Protein AF-A0A497RQL9-F1 (afdb_monomer)

Foldseek 3Di:
DAEEEQEDQQPDAAFLQSLLQLLLRQLVQVLVVHFYEYEHDDADDPVSVVSVVRNQVLCVLLVRHGPYYYYLNVCQVVLLVLVLVLCVVCVLQKFFDPDDLQLLLVCVVPNDDPVSVVVRVPDPDDDQPDWAFQFKWFAAPVRDTCDTPPHPFDKDKDKDAPDQPDADDDDPDDDGHYHDFDDDPPPDTWTWIKIKIFTPAWDKTFKMKTKTFRDDQQWWWKWFQDPNDIDTFDTDHHDCVVVVVPDVPPDGDHIDMDMDGGDIDTGRMMMIIGGDPDDDPDPDSARPCPRVPDDDDPPSVDLQTWMWGHQPCLVVVPPDDPAPPVAQPDDDRDPHTDTQDHRNGGDCLQSVLVVCQVSVHAEYEEAPVCSNSLNSNVSNNVSSPGDSHHYHHAAFEAAPVRHGDDPVPPRDHSVVLVVVPDRSQNSSVVSQVQQVQAPDPDRDRSVVCSVRGNSVSGHRHYGHDDSVD

pLDDT: mean 74.8, std 21.41, range [27.11, 98.69]

Mean predicted aligned error: 16.31 Å

Secondary structure (DSSP, 8-state):
--EEEE----SSPPBHHHHHHHHHHHHHHHHTT-EEEEEE-S---HHHHHHHHHHHHHHHHTT---SEEEEGGG-HHHHHHHHHHHHHHTGGGEEEE---HHHHHHHHHH---HHHHHHHHT-SSSSPPPPEEEEEEEE-TTS-EEESSS--S-EEEEEE---SSSPPP--SS--------EE-SSS-EE---EEEEEEEEEEEEEEEEEEEESS---EEEEEEEETTEEEEEEEEE--THHHHHS-TTS---SSEEEEEEEEEEEEEEEEEEE--------S------TTTSS-----TT-TTSEEEE--TTHHHHT-S-TT--TTS-S-----SPEEEEETTEE-HHHHHHHHHHHTT--EEEEEGGGHHHHHHHHHHHHHTT----EEEEEPPEE-TT-PBP-TTTTPPBHHHHHHTT--HHHHHHHHHHHTTS---SS---HHHHHHH--GGG--SS-EE--TT-

Structure (mmCIF, N/CA/C/O backbone):
data_AF-A0A497RQL9-F1
#
_entry.id   AF-A0A497RQL9-F1
#
loop_
_atom_site.group_PDB
_atom_site.id
_atom_site.type_symbol
_atom_site.label_atom_id
_atom_site.label_alt_id
_atom_site.label_comp_id
_atom_site.label_asym_id
_atom_site.label_entity_id
_atom_site.label_seq_id
_atom_site.pdbx_PDB_ins_code
_atom_site.Cartn_x
_atom_site.Cartn_y
_atom_site.Cartn_z
_atom_site.occupancy
_atom_site.B_iso_or_equiv
_atom_site.auth_seq_id
_atom_site.auth_comp_id
_atom_site.auth_asym_id
_atom_site.auth_atom_id
_atom_site.pdbx_PDB_model_num
ATOM 1 N N . MET A 1 1 ? -24.573 -12.389 2.979 1.00 90.88 1 MET A N 1
ATOM 2 C CA . MET A 1 1 ? -23.873 -12.028 4.230 1.00 90.88 1 MET A CA 1
ATOM 3 C C . MET A 1 1 ? -22.861 -10.936 3.916 1.00 90.88 1 MET A C 1
ATOM 5 O O . MET A 1 1 ? -22.322 -10.964 2.816 1.00 90.88 1 MET A O 1
ATOM 9 N N . ILE A 1 2 ? -22.654 -9.968 4.813 1.00 95.44 2 ILE A N 1
ATOM 10 C CA . ILE A 1 2 ? -21.628 -8.926 4.649 1.00 95.44 2 ILE A CA 1
ATOM 11 C C . ILE A 1 2 ? -20.273 -9.482 5.089 1.00 95.44 2 ILE A C 1
ATOM 13 O O . ILE A 1 2 ? -20.173 -10.110 6.138 1.00 95.44 2 ILE A O 1
ATOM 17 N N . VAL A 1 3 ? -19.249 -9.237 4.282 1.00 98.12 3 VAL A N 1
ATOM 18 C CA . VAL A 1 3 ? -17.841 -9.532 4.570 1.00 98.12 3 VAL A CA 1
ATOM 19 C C . VAL A 1 3 ? -17.023 -8.284 4.254 1.00 98.12 3 VAL A C 1
ATOM 21 O O . VAL A 1 3 ? -17.106 -7.781 3.123 1.00 98.12 3 VAL A O 1
ATOM 24 N N . THR A 1 4 ? -16.279 -7.791 5.244 1.00 98.19 4 THR A N 1
ATOM 25 C CA . THR A 1 4 ? -15.293 -6.707 5.118 1.00 98.19 4 THR A CA 1
ATOM 26 C C . THR A 1 4 ? -13.883 -7.227 5.361 1.00 98.19 4 THR A C 1
ATOM 28 O O . THR A 1 4 ? -13.698 -8.343 5.853 1.00 98.19 4 THR A O 1
ATOM 31 N N . ARG A 1 5 ? -12.874 -6.413 5.027 1.00 97.81 5 ARG A N 1
ATOM 32 C CA . ARG A 1 5 ? -11.485 -6.747 5.348 1.00 97.81 5 ARG A CA 1
ATOM 33 C C . ARG A 1 5 ? -10.593 -5.548 5.635 1.00 97.81 5 ARG A C 1
ATOM 35 O O . ARG A 1 5 ? -10.689 -4.514 4.968 1.00 97.81 5 ARG A O 1
ATOM 42 N N . PHE A 1 6 ? -9.633 -5.751 6.525 1.00 98.00 6 PHE A N 1
ATOM 43 C CA . PHE A 1 6 ? -8.449 -4.908 6.643 1.00 98.00 6 PHE A CA 1
ATOM 44 C C . PHE A 1 6 ? -7.280 -5.568 5.900 1.00 98.00 6 PHE A C 1
ATOM 46 O O . PHE A 1 6 ? -6.918 -6.697 6.215 1.00 98.00 6 PHE A O 1
ATOM 53 N N . ALA A 1 7 ? -6.717 -4.885 4.896 1.00 96.44 7 ALA A N 1
ATOM 54 C CA . ALA A 1 7 ? -5.709 -5.460 3.998 1.00 96.44 7 ALA A CA 1
ATOM 55 C C . ALA A 1 7 ? -4.357 -4.710 4.036 1.00 96.44 7 ALA A C 1
ATOM 57 O O . ALA A 1 7 ? -4.071 -3.925 3.127 1.00 96.44 7 ALA A O 1
ATOM 58 N N . PRO A 1 8 ? -3.546 -4.830 5.105 1.00 94.25 8 PRO A N 1
ATOM 59 C CA . PRO A 1 8 ? -2.254 -4.154 5.184 1.00 94.25 8 PRO A CA 1
ATOM 60 C C . PRO A 1 8 ? -1.131 -4.925 4.470 1.00 94.25 8 PRO A C 1
ATOM 62 O O . PRO A 1 8 ? -0.936 -6.120 4.670 1.00 94.25 8 PRO A O 1
ATOM 65 N N . THR A 1 9 ? -0.261 -4.206 3.757 1.00 89.50 9 THR A N 1
ATOM 66 C CA . THR A 1 9 ? 1.101 -4.690 3.468 1.00 89.50 9 THR A CA 1
ATOM 67 C C . THR A 1 9 ? 1.949 -4.565 4.735 1.00 89.50 9 THR A C 1
ATOM 69 O O . THR A 1 9 ? 2.275 -3.447 5.140 1.00 89.50 9 THR A O 1
ATOM 72 N N . ALA A 1 10 ? 2.281 -5.673 5.394 1.00 86.75 10 ALA A N 1
ATOM 73 C CA . ALA A 1 10 ? 3.078 -5.651 6.621 1.00 86.75 10 ALA A CA 1
ATOM 74 C C . ALA A 1 10 ? 4.530 -5.228 6.314 1.00 86.75 10 ALA A C 1
ATOM 76 O O . ALA A 1 10 ? 5.339 -5.996 5.790 1.00 86.75 10 ALA A O 1
ATOM 77 N N . SER A 1 11 ? 4.845 -3.964 6.584 1.00 80.44 11 SER A N 1
ATOM 78 C CA . SER A 1 11 ? 6.166 -3.352 6.364 1.00 80.44 11 SER A CA 1
ATOM 79 C C . SER A 1 11 ? 6.637 -2.535 7.571 1.00 80.44 11 SER A C 1
ATOM 81 O O . SER A 1 11 ? 7.528 -1.707 7.443 1.00 80.44 11 SER A O 1
ATOM 83 N N . GLY A 1 12 ? 5.974 -2.716 8.709 1.00 87.81 12 GLY A N 1
ATOM 84 C CA . GLY A 1 12 ? 6.121 -1.946 9.935 1.00 87.81 12 GLY A CA 1
ATOM 85 C C . GLY A 1 12 ? 4.991 -2.304 10.898 1.00 87.81 12 GLY A C 1
ATOM 86 O O . GLY A 1 12 ? 4.100 -3.085 10.549 1.00 87.81 12 GLY A O 1
ATOM 87 N N . GLU A 1 13 ? 5.044 -1.741 12.098 1.00 88.81 13 GLU A N 1
ATOM 88 C CA . GLU A 1 13 ? 4.036 -1.942 13.140 1.00 88.81 13 GLU A CA 1
ATOM 89 C C . GLU A 1 13 ? 2.702 -1.250 12.798 1.00 88.81 13 GLU A C 1
ATOM 91 O O . GLU A 1 13 ? 2.602 -0.439 11.867 1.00 88.81 13 GLU A O 1
ATOM 96 N N . LEU A 1 14 ? 1.644 -1.586 13.540 1.00 93.56 14 LEU A N 1
ATOM 97 C CA . LEU A 1 14 ? 0.335 -0.963 13.369 1.00 93.56 14 LEU A CA 1
ATOM 98 C C . LEU A 1 14 ? 0.390 0.498 13.834 1.00 93.56 14 LEU A C 1
ATOM 100 O O . LEU A 1 14 ? 0.625 0.756 15.007 1.00 93.56 14 LEU A O 1
ATOM 104 N N . HIS A 1 15 ? 0.126 1.444 12.934 1.00 91.31 15 HIS A N 1
ATOM 105 C CA . HIS A 1 15 ? 0.014 2.873 13.254 1.00 91.31 15 HIS A CA 1
ATOM 106 C C . HIS A 1 15 ? -1.454 3.332 13.292 1.00 91.31 15 HIS A C 1
ATOM 108 O O . HIS A 1 15 ? -2.338 2.660 12.748 1.00 91.31 15 HIS A O 1
ATOM 114 N N . ILE A 1 16 ? -1.711 4.521 13.849 1.00 92.56 16 ILE A N 1
ATOM 115 C CA . ILE A 1 16 ? -3.067 5.054 14.092 1.00 92.56 16 ILE A CA 1
ATOM 116 C C . ILE A 1 16 ? -3.971 5.081 12.845 1.00 92.56 16 ILE A C 1
ATOM 118 O O . ILE A 1 16 ? -5.119 4.647 12.887 1.00 92.56 16 ILE A O 1
ATOM 122 N N . GLY A 1 17 ? -3.440 5.489 11.688 1.00 92.00 17 GLY A N 1
ATOM 123 C CA . GLY A 1 17 ? -4.191 5.482 10.426 1.00 92.00 17 GLY A CA 1
ATOM 124 C C . GLY A 1 17 ? -4.587 4.080 9.941 1.00 92.00 17 GLY A C 1
ATOM 125 O O . GLY A 1 17 ? -5.660 3.902 9.365 1.00 92.00 17 GLY A O 1
ATOM 126 N N . SER A 1 18 ? -3.750 3.072 10.197 1.00 94.31 18 SER A N 1
ATOM 127 C CA . SER A 1 18 ? -4.071 1.674 9.889 1.00 94.31 18 SER A CA 1
ATOM 128 C C . SER A 1 18 ? -5.080 1.095 10.886 1.00 94.31 18 SER A C 1
ATOM 130 O O . SER A 1 18 ? -5.990 0.380 10.464 1.00 94.31 18 SER A O 1
ATOM 132 N N . LEU A 1 19 ? -4.974 1.454 12.174 1.00 96.88 19 LEU A N 1
ATOM 133 C CA . LEU A 1 19 ? -5.970 1.109 13.193 1.00 96.88 19 LEU A CA 1
ATOM 134 C C . LEU A 1 19 ? -7.347 1.677 12.832 1.00 96.88 19 LEU A C 1
ATOM 136 O O . LEU A 1 19 ? -8.326 0.940 12.860 1.00 96.88 19 LEU A O 1
ATOM 140 N N . TYR A 1 20 ? -7.422 2.945 12.417 1.00 97.25 20 TYR A N 1
ATOM 141 C CA . TYR A 1 20 ? -8.672 3.575 11.986 1.00 97.25 20 TYR A CA 1
ATOM 142 C C . TYR A 1 20 ? -9.344 2.805 10.840 1.00 97.25 20 TYR A C 1
ATOM 144 O O . TYR A 1 20 ? -10.534 2.494 10.901 1.00 97.25 20 TYR A O 1
ATOM 152 N N . ASN A 1 21 ? -8.572 2.410 9.825 1.00 96.94 21 ASN A N 1
ATOM 153 C CA . ASN A 1 21 ? -9.089 1.609 8.717 1.00 96.94 21 ASN A CA 1
ATOM 154 C C . ASN A 1 21 ? -9.603 0.228 9.182 1.00 96.94 21 ASN A C 1
ATOM 156 O O . ASN A 1 21 ? -10.674 -0.218 8.759 1.00 96.94 21 ASN A O 1
ATOM 160 N N . ALA A 1 22 ? -8.869 -0.451 10.070 1.00 98.31 22 ALA A N 1
ATOM 161 C CA . ALA A 1 22 ? -9.301 -1.726 10.645 1.00 98.31 22 ALA A CA 1
ATOM 162 C C . ALA A 1 22 ? -10.593 -1.576 11.468 1.00 98.31 22 ALA A C 1
ATOM 164 O O . ALA A 1 22 ? -11.540 -2.339 11.266 1.00 98.31 22 ALA A O 1
ATOM 165 N N . LEU A 1 23 ? -10.661 -0.545 12.315 1.00 98.56 23 LEU A N 1
ATOM 166 C CA . LEU A 1 23 ? -11.799 -0.218 13.172 1.00 98.56 23 LEU A CA 1
ATOM 167 C C . LEU A 1 23 ? -13.079 0.005 12.361 1.00 98.56 23 LEU A C 1
ATOM 169 O O . LEU A 1 23 ? -14.108 -0.597 12.663 1.00 98.56 23 LEU A O 1
ATOM 173 N N . LEU A 1 24 ? -13.021 0.805 11.291 1.00 98.19 24 LEU A N 1
ATOM 174 C CA . LEU A 1 24 ? -14.186 1.063 10.439 1.00 98.19 24 LEU A CA 1
ATOM 175 C C . LEU A 1 24 ? -14.712 -0.211 9.764 1.00 98.19 24 LEU A C 1
ATOM 177 O O . LEU A 1 24 ? -15.923 -0.442 9.733 1.00 98.19 24 LEU A O 1
ATOM 181 N N . ASN A 1 25 ? -13.816 -1.055 9.237 1.00 98.38 25 ASN A N 1
ATOM 182 C CA . ASN A 1 25 ? -14.209 -2.324 8.617 1.00 98.38 25 ASN A CA 1
ATOM 183 C C . ASN A 1 25 ? -14.818 -3.289 9.643 1.00 98.38 25 ASN A C 1
ATOM 185 O O . ASN A 1 25 ? -15.799 -3.968 9.319 1.00 98.38 25 ASN A O 1
ATOM 189 N N . TYR A 1 26 ? -14.267 -3.333 10.859 1.00 98.62 26 TYR A N 1
ATOM 190 C CA . TYR A 1 26 ? -14.789 -4.141 11.957 1.00 98.62 26 TYR A CA 1
ATOM 191 C C . TYR A 1 26 ? -16.189 -3.675 12.373 1.00 98.62 26 TYR A C 1
ATOM 193 O O . TYR A 1 26 ? -17.128 -4.472 12.351 1.00 98.62 26 TYR A O 1
ATOM 201 N N . ILE A 1 27 ? -16.358 -2.382 12.676 1.00 98.25 27 ILE A N 1
ATOM 202 C CA . ILE A 1 27 ? -17.645 -1.803 13.086 1.00 98.25 27 ILE A CA 1
ATOM 203 C C . ILE A 1 27 ? -18.710 -2.067 12.023 1.00 98.25 27 ILE A C 1
ATOM 205 O O . ILE A 1 27 ? -19.773 -2.597 12.348 1.00 98.25 27 ILE A O 1
ATOM 209 N N . PHE A 1 28 ? -18.412 -1.791 10.748 1.00 97.69 28 PHE A N 1
ATOM 210 C CA . PHE A 1 28 ? -19.361 -2.032 9.661 1.00 97.69 28 PHE A CA 1
ATOM 211 C C . PHE A 1 28 ? -19.784 -3.500 9.577 1.00 97.69 28 PHE A C 1
ATOM 213 O O . PHE A 1 28 ? -20.975 -3.796 9.482 1.00 97.69 28 PHE A O 1
ATOM 220 N N . ALA A 1 29 ? -18.829 -4.435 9.637 1.00 97.94 29 ALA A N 1
ATOM 221 C CA . ALA A 1 29 ? -19.150 -5.856 9.609 1.00 97.94 29 ALA A CA 1
ATOM 222 C C . ALA A 1 29 ? -20.059 -6.247 10.776 1.00 97.94 29 ALA A C 1
ATOM 224 O O . ALA A 1 29 ? -21.096 -6.870 10.550 1.00 97.94 29 ALA A O 1
ATOM 225 N N . LYS A 1 30 ? -19.721 -5.856 12.010 1.00 97.94 30 LYS A N 1
ATOM 226 C CA . LYS A 1 30 ? -20.486 -6.265 13.196 1.00 97.94 30 LYS A CA 1
ATOM 227 C C . LYS A 1 30 ? -21.874 -5.618 13.248 1.00 97.94 30 LYS A C 1
ATOM 229 O O . LYS A 1 30 ? -22.840 -6.323 13.538 1.00 97.94 30 LYS A O 1
ATOM 234 N N . GLN A 1 31 ? -22.019 -4.354 12.844 1.00 97.06 31 GLN A N 1
ATOM 235 C CA . GLN A 1 31 ? -23.328 -3.696 12.692 1.00 97.06 31 GLN A CA 1
ATOM 236 C C . GLN A 1 31 ? -24.241 -4.425 11.699 1.00 97.06 31 GLN A C 1
ATOM 238 O O . GLN A 1 31 ? -25.448 -4.525 11.911 1.00 97.06 31 GLN A O 1
ATOM 243 N N . GLN A 1 32 ? -23.662 -4.985 10.635 1.00 96.44 32 GLN A N 1
ATOM 244 C CA . GLN A 1 32 ? -24.392 -5.743 9.619 1.00 96.44 32 GLN A CA 1
ATOM 245 C C . GLN A 1 32 ? -24.480 -7.250 9.909 1.00 96.44 32 GLN A C 1
ATOM 247 O O . GLN A 1 32 ? -24.892 -8.017 9.035 1.00 96.44 32 GLN A O 1
ATOM 252 N N . LYS A 1 33 ? -24.090 -7.695 11.114 1.00 97.38 33 LYS A N 1
ATOM 253 C CA . LYS A 1 33 ? -24.028 -9.121 11.497 1.00 97.38 33 LYS A CA 1
ATOM 254 C C . LYS A 1 33 ? -23.222 -9.962 10.491 1.00 97.38 33 LYS A C 1
ATOM 256 O O . LYS A 1 33 ? -23.598 -11.080 10.143 1.00 97.38 33 LYS A O 1
ATOM 261 N N . GLY A 1 34 ? -22.155 -9.368 9.969 1.00 97.88 34 GLY A N 1
ATOM 262 C CA . GLY A 1 34 ? -21.239 -9.932 8.989 1.00 97.88 34 GLY A CA 1
ATOM 263 C C . GLY A 1 34 ? -19.894 -10.343 9.584 1.00 97.88 34 GLY A C 1
ATOM 264 O O . GLY A 1 34 ? -19.700 -10.353 10.801 1.00 97.88 34 GLY A O 1
ATOM 265 N N . GLN A 1 35 ? -18.959 -10.661 8.692 1.00 98.62 35 GLN A N 1
ATOM 266 C CA . GLN A 1 35 ? -17.598 -11.077 9.026 1.00 98.62 35 GLN A CA 1
ATOM 267 C C . GLN A 1 35 ? -16.584 -9.970 8.730 1.00 98.62 35 GLN A C 1
ATOM 269 O O . GLN A 1 35 ? -16.693 -9.266 7.724 1.00 98.62 35 GLN A O 1
ATOM 274 N N . PHE A 1 36 ? -15.587 -9.856 9.597 1.00 98.62 36 PHE A N 1
ATOM 275 C CA . PHE A 1 36 ? -14.414 -9.012 9.441 1.00 98.62 36 PHE A CA 1
ATOM 276 C C . PHE A 1 36 ? -13.182 -9.902 9.275 1.00 98.62 36 PHE A C 1
ATOM 278 O O . PHE A 1 36 ? -12.856 -10.686 10.162 1.00 98.62 36 PHE A O 1
ATOM 285 N N . LYS A 1 37 ? -12.491 -9.776 8.144 1.00 98.62 37 LYS A N 1
ATOM 286 C CA . LYS A 1 37 ? -11.281 -10.550 7.838 1.00 98.62 37 LYS A CA 1
ATOM 287 C C . LYS A 1 37 ? -10.038 -9.660 7.825 1.00 98.62 37 LYS A C 1
ATOM 289 O O . LYS A 1 37 ? -10.128 -8.453 7.590 1.00 98.62 37 LYS A O 1
ATOM 294 N N . ILE A 1 38 ? -8.863 -10.246 8.025 1.00 98.69 38 ILE A N 1
ATOM 295 C CA . ILE A 1 38 ? -7.578 -9.566 7.820 1.00 98.69 38 ILE A CA 1
ATOM 296 C C . ILE A 1 38 ? -6.830 -10.256 6.686 1.00 98.69 38 ILE A C 1
ATOM 298 O O . ILE A 1 38 ? -6.715 -11.476 6.669 1.00 98.69 38 ILE A O 1
ATOM 302 N N . ARG A 1 39 ? -6.306 -9.467 5.745 1.00 98.06 39 ARG A N 1
ATOM 303 C CA . ARG A 1 39 ? -5.511 -9.958 4.618 1.00 98.06 39 ARG A CA 1
ATOM 304 C C . ARG A 1 39 ? -4.135 -9.303 4.606 1.00 98.06 39 ARG A C 1
ATOM 306 O O . ARG A 1 39 ? -4.028 -8.106 4.365 1.00 98.06 39 ARG A O 1
ATOM 313 N N . PHE A 1 40 ? -3.073 -10.059 4.835 1.00 97.38 40 PHE A N 1
ATOM 314 C CA . PHE A 1 40 ? -1.720 -9.531 4.696 1.00 97.38 40 PHE A CA 1
ATOM 315 C C . PHE A 1 40 ? -1.263 -9.602 3.241 1.00 97.38 40 PHE A C 1
ATOM 317 O O . PHE A 1 40 ? -1.112 -10.684 2.671 1.00 97.38 40 PHE A O 1
ATOM 324 N N . ASP A 1 41 ? -1.036 -8.427 2.658 1.00 91.12 41 ASP A N 1
ATOM 325 C CA . ASP A 1 41 ? -0.659 -8.266 1.257 1.00 91.12 41 ASP A CA 1
ATOM 326 C C . ASP A 1 41 ? 0.866 -8.385 1.066 1.00 91.12 41 ASP A C 1
ATOM 328 O O . ASP A 1 41 ? 1.659 -7.836 1.841 1.00 91.12 41 ASP A O 1
ATOM 332 N N . GLY A 1 42 ? 1.275 -9.052 -0.018 1.00 85.06 42 GLY A N 1
ATOM 333 C CA . GLY A 1 42 ? 2.670 -9.191 -0.446 1.00 85.06 42 GLY A CA 1
ATOM 334 C C . GLY A 1 42 ? 3.395 -10.450 0.053 1.00 85.06 42 GLY A C 1
ATOM 335 O O . GLY A 1 42 ? 2.931 -11.177 0.924 1.00 85.06 42 GLY A O 1
ATOM 336 N N . GLN A 1 43 ? 4.584 -10.688 -0.509 1.00 81.12 43 GLN A N 1
ATOM 337 C CA . GLN A 1 43 ? 5.435 -11.857 -0.232 1.00 81.12 43 GLN A CA 1
ATOM 338 C C . GLN A 1 43 ? 5.823 -12.001 1.242 1.00 81.12 43 GLN A C 1
ATOM 340 O O . GLN A 1 43 ? 6.315 -11.044 1.838 1.00 81.12 43 GLN A O 1
ATOM 345 N N . LEU A 1 44 ? 5.680 -13.189 1.825 1.00 83.69 44 LEU A N 1
ATOM 346 C CA . LEU A 1 44 ? 6.124 -13.426 3.196 1.00 83.69 44 LEU A CA 1
ATOM 347 C C . LEU A 1 44 ? 7.639 -13.640 3.258 1.00 83.69 44 LEU A C 1
ATOM 349 O O . LEU A 1 44 ? 8.222 -14.404 2.497 1.00 83.69 44 LEU A O 1
ATOM 353 N N . ASN A 1 45 ? 8.275 -12.969 4.211 1.00 87.06 45 ASN A N 1
ATOM 354 C CA . ASN A 1 45 ? 9.638 -13.246 4.650 1.00 87.06 45 ASN A CA 1
ATOM 355 C C . ASN A 1 45 ? 9.663 -13.209 6.191 1.00 87.06 45 ASN A C 1
ATOM 357 O O . ASN A 1 45 ? 8.696 -12.723 6.790 1.00 87.06 45 ASN A O 1
ATOM 361 N N . PRO A 1 46 ? 10.733 -13.683 6.855 1.00 85.94 46 PRO A N 1
ATOM 362 C CA . PRO A 1 46 ? 10.764 -13.757 8.317 1.00 85.94 46 PRO A CA 1
ATOM 363 C C . PRO A 1 46 ? 10.511 -12.413 9.015 1.00 85.94 46 PRO A C 1
ATOM 365 O O . PRO A 1 46 ? 9.878 -12.368 10.066 1.00 85.94 46 PRO A O 1
ATOM 368 N N . GLN A 1 47 ? 10.964 -11.303 8.426 1.00 82.88 47 GLN A N 1
ATOM 369 C CA . GLN A 1 47 ? 10.726 -9.970 8.976 1.00 82.88 47 GLN A CA 1
ATOM 370 C C . GLN A 1 47 ? 9.260 -9.547 8.814 1.00 82.88 47 GLN A C 1
ATOM 372 O O . GLN A 1 47 ? 8.644 -9.060 9.761 1.00 82.88 47 GLN A O 1
ATOM 377 N N . ARG A 1 48 ? 8.668 -9.792 7.641 1.00 85.69 48 ARG A N 1
ATOM 378 C CA . ARG A 1 48 ? 7.255 -9.514 7.378 1.00 85.69 48 ARG A CA 1
ATOM 379 C C . ARG A 1 48 ? 6.333 -10.333 8.267 1.00 85.69 48 ARG A C 1
ATOM 381 O O . ARG A 1 48 ? 5.369 -9.780 8.776 1.00 85.69 48 ARG A O 1
ATOM 388 N N . GLN A 1 49 ? 6.660 -11.597 8.519 1.00 91.31 49 GLN A N 1
ATOM 389 C CA . GLN A 1 49 ? 5.911 -12.440 9.453 1.00 91.31 49 GLN A CA 1
ATOM 390 C C . GLN A 1 49 ? 5.885 -11.841 10.865 1.00 91.31 49 GLN A C 1
ATOM 392 O O . GLN A 1 49 ? 4.819 -11.784 11.470 1.00 91.31 49 GLN A O 1
ATOM 397 N N . LYS A 1 50 ? 7.015 -11.308 11.359 1.00 92.69 50 LYS A N 1
ATOM 398 C CA . LYS A 1 50 ? 7.053 -10.603 12.654 1.00 92.69 50 LYS A CA 1
ATOM 399 C C . LYS A 1 50 ? 6.122 -9.392 12.677 1.00 92.69 50 LYS A C 1
ATOM 401 O O . LYS A 1 50 ? 5.391 -9.218 13.647 1.00 92.69 50 LYS A O 1
ATOM 406 N N . TRP A 1 51 ? 6.113 -8.586 11.614 1.00 91.31 51 TRP A N 1
ATOM 407 C CA . TRP A 1 51 ? 5.190 -7.452 11.509 1.00 91.31 51 TRP A CA 1
ATOM 408 C C . TRP A 1 51 ? 3.728 -7.894 11.431 1.00 91.31 51 TRP A C 1
ATOM 410 O O . TRP A 1 51 ? 2.891 -7.274 12.075 1.00 91.31 51 TRP A O 1
ATOM 420 N N . CYS A 1 52 ? 3.408 -8.976 10.713 1.00 95.31 52 CYS A N 1
ATOM 421 C CA . CYS A 1 52 ? 2.055 -9.534 10.708 1.00 95.31 52 CYS A CA 1
ATOM 422 C C . CYS A 1 52 ? 1.606 -9.909 12.128 1.00 95.31 52 CYS A C 1
ATOM 424 O O . CYS A 1 52 ? 0.529 -9.498 12.552 1.00 95.31 52 CYS A O 1
ATOM 426 N N . SER A 1 53 ? 2.445 -10.635 12.876 1.00 96.75 53 SER A N 1
ATOM 427 C CA . SER A 1 53 ? 2.145 -11.025 14.259 1.00 96.75 53 SER A CA 1
ATOM 428 C C . SER A 1 53 ? 2.001 -9.819 15.189 1.00 96.75 53 SER A C 1
ATOM 430 O O . SER A 1 53 ? 1.069 -9.778 15.986 1.00 96.75 53 SER A O 1
ATOM 432 N N . SER A 1 54 ? 2.883 -8.821 15.065 1.00 96.12 54 SER A N 1
ATOM 433 C CA . SER A 1 54 ? 2.793 -7.564 15.820 1.00 96.12 54 SER A CA 1
ATOM 434 C C . SER A 1 54 ? 1.479 -6.834 15.527 1.00 96.12 54 SER A C 1
ATOM 436 O O . SER A 1 54 ? 0.755 -6.513 16.460 1.00 96.12 54 SER A O 1
ATOM 438 N N . ILE A 1 55 ? 1.107 -6.671 14.251 1.00 97.50 55 ILE A N 1
ATOM 439 C CA . ILE A 1 55 ? -0.149 -6.021 13.850 1.00 97.50 55 ILE A CA 1
ATOM 440 C C . ILE A 1 55 ? -1.367 -6.732 14.450 1.00 97.50 55 ILE A C 1
ATOM 442 O O . ILE A 1 55 ? -2.263 -6.060 14.958 1.00 97.50 55 ILE A O 1
ATOM 446 N N . LEU A 1 56 ? -1.413 -8.068 14.393 1.00 98.44 56 LEU A N 1
ATOM 447 C CA . LEU A 1 56 ? -2.510 -8.839 14.986 1.00 98.44 56 LEU A CA 1
ATOM 448 C C . LEU A 1 56 ? -2.585 -8.619 16.500 1.00 98.44 56 LEU A C 1
ATOM 450 O O . LEU A 1 56 ? -3.657 -8.321 17.013 1.00 98.44 56 LEU A O 1
ATOM 454 N N . MET A 1 57 ? -1.446 -8.672 17.193 1.00 97.81 57 MET A N 1
ATOM 455 C CA . MET A 1 57 ? -1.387 -8.455 18.638 1.00 97.81 57 MET A CA 1
ATOM 456 C C . MET A 1 57 ? -1.828 -7.036 19.032 1.00 97.81 57 MET A C 1
ATOM 458 O O . MET A 1 57 ? -2.584 -6.877 19.989 1.00 97.81 57 MET A O 1
ATOM 462 N N . SER A 1 58 ? -1.415 -5.997 18.298 1.00 97.44 58 SER A N 1
ATOM 463 C CA . SER A 1 58 ? -1.856 -4.622 18.569 1.00 97.44 58 SER A CA 1
ATOM 464 C C . SER A 1 58 ? -3.358 -4.438 18.294 1.00 97.44 58 SER A C 1
ATOM 466 O O . SER A 1 58 ? -4.030 -3.731 19.041 1.00 97.44 58 SER A O 1
ATOM 468 N N . LEU A 1 59 ? -3.917 -5.091 17.264 1.00 98.38 59 LEU A N 1
ATOM 469 C CA . LEU A 1 59 ? -5.367 -5.084 17.009 1.00 98.38 59 LEU A CA 1
ATOM 470 C C . LEU A 1 59 ? -6.148 -5.795 18.122 1.00 98.38 59 LEU A C 1
ATOM 472 O O . LEU A 1 59 ? -7.174 -5.278 18.566 1.00 98.38 59 LEU A O 1
ATOM 476 N N . GLU A 1 60 ? -5.645 -6.930 18.613 1.00 97.94 60 GLU A N 1
ATOM 477 C CA . GLU A 1 60 ? -6.236 -7.661 19.739 1.00 97.94 60 GLU A CA 1
ATOM 478 C C . GLU A 1 60 ? -6.245 -6.825 21.024 1.00 97.94 60 GLU A C 1
ATOM 480 O O . GLU A 1 60 ? -7.253 -6.822 21.732 1.00 97.94 60 GLU A O 1
ATOM 485 N N . LYS A 1 61 ? -5.187 -6.045 21.295 1.00 97.25 61 LYS A N 1
ATOM 486 C CA . LYS A 1 61 ? -5.172 -5.067 22.402 1.00 97.25 61 LYS A CA 1
ATOM 487 C C . LYS A 1 61 ? -6.278 -4.015 22.267 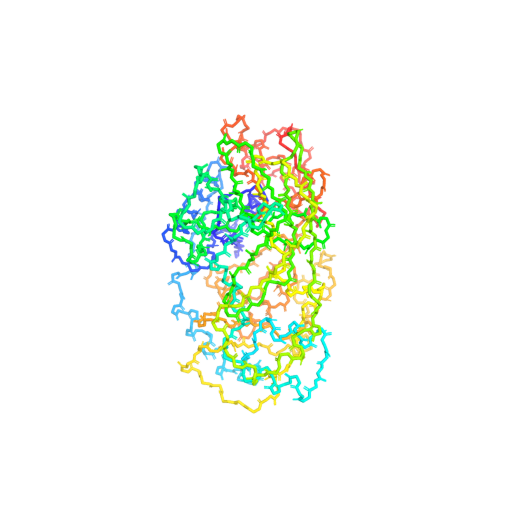1.00 97.25 61 LYS A C 1
ATOM 489 O O . LYS A 1 61 ? -6.789 -3.548 23.278 1.00 97.25 61 LYS A O 1
ATOM 494 N N . CYS A 1 62 ? -6.688 -3.682 21.041 1.00 97.25 62 CYS A N 1
ATOM 495 C CA . CYS A 1 62 ? -7.838 -2.819 20.757 1.00 97.25 62 CYS A CA 1
ATOM 496 C C . CYS A 1 62 ? -9.194 -3.551 20.738 1.00 97.25 62 CYS A C 1
ATOM 498 O O . CYS A 1 62 ? -10.210 -2.957 20.376 1.00 97.25 62 CYS A O 1
ATOM 500 N N . GLY A 1 63 ? -9.225 -4.842 21.081 1.00 97.06 63 GLY A N 1
ATOM 501 C CA . GLY A 1 63 ? -10.413 -5.695 21.023 1.00 97.06 63 GLY A CA 1
ATOM 502 C C . GLY A 1 63 ? -10.821 -6.123 19.608 1.00 97.06 63 GLY A C 1
ATOM 503 O O . GLY A 1 63 ? -11.845 -6.788 19.444 1.00 97.06 63 GLY A O 1
ATOM 504 N N . ILE A 1 64 ? -10.053 -5.756 18.576 1.00 98.38 64 ILE A N 1
ATOM 505 C CA . ILE A 1 64 ? -10.363 -6.041 17.173 1.00 98.38 64 ILE A CA 1
ATOM 506 C C . ILE A 1 64 ? -9.792 -7.413 16.812 1.00 98.38 64 ILE A C 1
ATOM 508 O O . ILE A 1 64 ? -8.603 -7.556 16.541 1.00 98.38 64 ILE A O 1
ATOM 512 N N . VAL A 1 65 ? -10.665 -8.418 16.754 1.00 98.06 65 VAL A N 1
ATOM 513 C CA . VAL A 1 65 ? -10.308 -9.791 16.366 1.00 98.06 65 VAL A CA 1
ATOM 514 C C . VAL A 1 65 ? -10.946 -10.130 15.022 1.00 98.06 65 VAL A C 1
ATOM 516 O O . VAL A 1 65 ? -12.136 -9.883 14.805 1.00 98.06 65 VAL A O 1
ATOM 519 N N . ALA A 1 66 ? -10.152 -10.680 14.104 1.00 98.00 66 ALA A N 1
ATOM 520 C CA . ALA A 1 66 ? -10.634 -11.120 12.800 1.00 98.00 66 ALA A CA 1
ATOM 521 C C . ALA A 1 66 ? -11.318 -12.486 12.877 1.00 98.00 66 ALA A C 1
ATOM 523 O O . ALA A 1 66 ? -10.874 -13.376 13.595 1.00 98.00 66 ALA A O 1
ATOM 524 N N . ASP A 1 67 ? -12.368 -12.661 12.078 1.00 98.38 67 ASP A N 1
ATOM 525 C CA . ASP A 1 67 ? -13.021 -13.954 11.873 1.00 98.38 67 ASP A CA 1
ATOM 526 C C . ASP A 1 67 ? -12.135 -14.901 11.031 1.00 98.38 67 ASP A C 1
ATOM 528 O O . ASP A 1 67 ? -12.251 -16.118 11.136 1.00 98.38 67 ASP A O 1
ATOM 532 N N . GLU A 1 68 ? -11.240 -14.348 10.204 1.00 98.19 68 GLU A N 1
ATOM 533 C CA . GLU A 1 68 ? -10.274 -15.088 9.384 1.00 98.19 68 GLU A CA 1
ATOM 534 C C . GLU A 1 68 ? -9.048 -14.211 9.077 1.00 98.19 68 GLU A C 1
ATOM 536 O O . GLU A 1 68 ? -9.188 -13.007 8.828 1.00 98.19 68 GLU A O 1
ATOM 541 N N . VAL A 1 69 ? -7.855 -14.815 9.071 1.00 98.12 69 VAL A N 1
ATOM 542 C CA . VAL A 1 69 ? -6.596 -14.181 8.652 1.00 98.12 69 VAL A CA 1
ATOM 543 C C . VAL A 1 69 ? -6.069 -14.903 7.418 1.00 98.12 69 VAL A C 1
ATOM 545 O O . VAL A 1 69 ? -5.944 -16.123 7.424 1.00 98.12 69 VAL A O 1
ATOM 548 N N . TYR A 1 70 ? -5.738 -14.142 6.380 1.00 97.44 70 TYR A N 1
ATOM 549 C CA . TYR A 1 70 ? -5.257 -14.648 5.098 1.00 97.44 70 TYR A CA 1
ATOM 550 C C . TYR A 1 70 ? -3.923 -14.011 4.729 1.00 97.44 70 TYR A C 1
ATOM 552 O O . TYR A 1 70 ? -3.746 -12.796 4.867 1.00 97.44 70 TYR A O 1
ATOM 560 N N . TYR A 1 71 ? -2.998 -14.808 4.206 1.00 97.06 71 TYR A N 1
ATOM 561 C CA . TYR A 1 71 ? -1.681 -14.349 3.783 1.00 97.06 71 TYR A CA 1
ATOM 562 C C . TYR A 1 71 ? -1.539 -14.478 2.271 1.00 97.06 71 TYR A C 1
ATOM 564 O O . TYR A 1 71 ? -1.247 -15.549 1.756 1.00 97.06 71 TYR A O 1
ATOM 572 N N . SER A 1 72 ? -1.666 -13.362 1.550 1.00 94.00 72 SER A N 1
ATOM 573 C CA . SER A 1 72 ? -1.608 -13.348 0.079 1.00 94.00 72 SER A CA 1
ATOM 574 C C . SER A 1 72 ? -0.321 -13.994 -0.463 1.00 94.00 72 SER A C 1
ATOM 576 O O . SER A 1 72 ? -0.351 -14.745 -1.433 1.00 94.00 72 SER A O 1
ATOM 578 N N . GLY A 1 73 ? 0.812 -13.807 0.225 1.00 91.94 73 GLY A N 1
ATOM 579 C CA . GLY A 1 73 ? 2.090 -14.430 -0.136 1.00 91.94 73 GLY A CA 1
ATOM 580 C C . GLY A 1 73 ? 2.129 -15.968 -0.089 1.00 91.94 73 GLY A C 1
ATOM 581 O O . GLY A 1 73 ? 3.039 -16.549 -0.675 1.00 91.94 73 GLY A O 1
ATOM 582 N N . GLU A 1 74 ? 1.175 -16.640 0.560 1.00 94.50 74 GLU A N 1
ATOM 583 C CA . GLU A 1 74 ? 1.079 -18.112 0.570 1.00 94.50 74 GLU A CA 1
ATOM 584 C C . GLU A 1 74 ? 0.380 -18.660 -0.688 1.00 94.50 74 GLU A C 1
ATOM 586 O O . GLU A 1 74 ? 0.592 -19.811 -1.061 1.00 94.50 74 GLU A O 1
ATOM 591 N N . HIS A 1 75 ? -0.356 -17.809 -1.411 1.00 94.56 75 HIS A N 1
ATOM 592 C CA . HIS A 1 75 ? -1.168 -18.168 -2.582 1.00 94.56 75 HIS A CA 1
ATOM 593 C C . HIS A 1 75 ? -0.505 -17.804 -3.918 1.00 94.56 75 HIS A C 1
ATOM 595 O O . HIS A 1 75 ? -1.147 -17.746 -4.966 1.00 94.56 75 HIS A O 1
ATOM 601 N N . THR A 1 76 ? 0.813 -17.594 -3.917 1.00 91.00 76 THR A N 1
ATOM 602 C CA . THR A 1 76 ? 1.556 -17.159 -5.112 1.00 91.00 76 THR A CA 1
ATOM 603 C C . THR A 1 76 ? 1.341 -18.083 -6.308 1.00 91.00 76 THR A C 1
ATOM 605 O O . THR A 1 76 ? 1.113 -17.596 -7.413 1.00 91.00 76 THR A O 1
ATOM 608 N N . GLY A 1 77 ? 1.346 -19.405 -6.110 1.00 92.56 77 GLY A N 1
ATOM 609 C CA . GLY A 1 77 ? 1.088 -20.372 -7.182 1.00 92.56 77 GLY A CA 1
ATOM 610 C C . GLY A 1 77 ? -0.290 -20.204 -7.832 1.00 92.56 77 GLY A C 1
ATOM 611 O O . GLY A 1 77 ? -0.400 -20.235 -9.059 1.00 92.56 77 GLY A O 1
ATOM 612 N N . GLU A 1 78 ? -1.321 -19.956 -7.023 1.00 95.44 78 GLU A N 1
ATOM 613 C CA . GLU A 1 78 ? -2.693 -19.709 -7.480 1.00 95.44 78 GLU A CA 1
ATOM 614 C C . GLU A 1 78 ? -2.779 -18.388 -8.244 1.00 95.44 78 GLU A C 1
ATOM 616 O O . GLU A 1 78 ? -3.317 -18.354 -9.351 1.00 95.44 78 GLU A O 1
ATOM 621 N N . HIS A 1 79 ? -2.140 -17.327 -7.736 1.00 94.25 79 HIS A N 1
ATOM 622 C CA . HIS A 1 79 ? -2.064 -16.044 -8.440 1.00 94.25 79 HIS A CA 1
ATOM 623 C C . HIS A 1 79 ? -1.396 -16.178 -9.809 1.00 94.25 79 HIS A C 1
ATOM 625 O O . HIS A 1 79 ? -1.876 -15.603 -10.783 1.00 94.25 79 HIS A O 1
ATOM 631 N N . HIS A 1 80 ? -0.310 -16.953 -9.914 1.00 92.81 80 HIS A N 1
ATOM 632 C CA . HIS A 1 80 ? 0.378 -17.178 -11.191 1.00 92.81 80 HIS A CA 1
ATOM 633 C C . HIS A 1 80 ? -0.507 -17.944 -12.174 1.00 92.81 80 HIS A C 1
ATOM 635 O O . HIS A 1 80 ? -0.563 -17.591 -13.353 1.00 92.81 80 HIS A O 1
ATOM 641 N N . ALA A 1 81 ? -1.190 -18.992 -11.708 1.00 93.50 81 ALA A N 1
ATOM 642 C CA . ALA A 1 81 ? -2.092 -19.780 -12.540 1.00 93.50 81 ALA A CA 1
ATOM 643 C C . ALA A 1 81 ? -3.270 -18.930 -13.042 1.00 93.50 81 ALA A C 1
ATOM 645 O O . ALA A 1 81 ? -3.543 -18.910 -14.244 1.00 93.50 81 ALA A O 1
ATOM 646 N N . ALA A 1 82 ? -3.903 -18.172 -12.145 1.00 94.69 82 ALA A N 1
ATOM 647 C CA . ALA A 1 82 ? -5.008 -17.281 -12.471 1.00 94.69 82 ALA A CA 1
ATOM 648 C C . ALA A 1 82 ? -4.585 -16.168 -13.438 1.00 94.69 82 ALA A C 1
ATOM 650 O O . ALA A 1 82 ? -5.289 -15.903 -14.408 1.00 94.69 82 ALA A O 1
ATOM 651 N N . PHE A 1 83 ? -3.414 -15.559 -13.233 1.00 93.56 83 PHE A N 1
ATOM 652 C CA . PHE A 1 83 ? -2.902 -14.520 -14.125 1.00 93.56 83 PHE A CA 1
ATOM 653 C C . PHE A 1 83 ? -2.612 -15.065 -15.528 1.00 93.56 83 PHE A C 1
ATOM 655 O O . PHE A 1 83 ? -3.006 -14.461 -16.523 1.00 93.56 83 PHE A O 1
ATOM 662 N N . LYS A 1 84 ? -1.980 -16.243 -15.634 1.00 91.75 84 LYS A N 1
ATOM 663 C CA . LYS A 1 84 ? -1.741 -16.902 -16.930 1.00 91.75 84 LYS A CA 1
ATOM 664 C C . LYS A 1 84 ? -3.041 -17.227 -17.657 1.00 91.75 84 LYS A C 1
ATOM 666 O O . LYS A 1 84 ? -3.120 -17.032 -18.868 1.00 91.75 84 LYS A O 1
ATOM 671 N N . GLN A 1 85 ? -4.048 -17.706 -16.928 1.00 92.62 85 GLN A N 1
ATOM 672 C CA . GLN A 1 85 ? -5.367 -17.973 -17.492 1.00 92.62 85 GLN A CA 1
ATOM 673 C C . GLN A 1 85 ? -6.037 -16.676 -17.968 1.00 92.62 85 GLN A C 1
ATOM 675 O O . GLN A 1 85 ? -6.516 -16.628 -19.096 1.00 92.62 85 GLN A O 1
ATOM 680 N N . LEU A 1 86 ? -5.971 -15.603 -17.173 1.00 92.06 86 LEU A N 1
ATOM 681 C CA . LEU A 1 86 ? -6.483 -14.281 -17.540 1.00 92.06 86 LEU A CA 1
ATOM 682 C C . LEU A 1 86 ? -5.846 -13.758 -18.835 1.00 92.06 86 LEU A C 1
ATOM 684 O O . LEU A 1 86 ? -6.554 -13.292 -19.723 1.00 92.06 86 LEU A O 1
ATOM 688 N N . MET A 1 87 ? -4.518 -13.861 -18.966 1.00 90.44 87 MET A N 1
ATOM 689 C CA . MET A 1 87 ? -3.823 -13.424 -20.182 1.00 90.44 87 MET A CA 1
ATOM 690 C C . MET A 1 87 ? -4.173 -14.272 -21.400 1.00 90.44 87 MET A C 1
ATOM 692 O O . MET A 1 87 ? -4.183 -13.755 -22.508 1.00 90.44 87 MET A O 1
ATOM 696 N N . LYS A 1 88 ? -4.459 -15.562 -21.211 1.00 91.19 88 LYS A N 1
ATOM 697 C CA . LYS A 1 88 ? -4.900 -16.442 -22.295 1.00 91.19 88 LYS A CA 1
ATOM 698 C C . LYS A 1 88 ? -6.315 -16.102 -22.767 1.00 91.19 88 LYS A C 1
ATOM 700 O O . LYS A 1 88 ? -6.583 -16.163 -23.961 1.00 91.19 88 LYS A O 1
ATOM 705 N N . ASP A 1 89 ? -7.211 -15.776 -21.839 1.00 91.44 89 ASP A N 1
ATOM 706 C CA . ASP A 1 89 ? -8.616 -15.494 -22.149 1.00 91.44 89 ASP A CA 1
ATOM 707 C C . ASP A 1 89 ? -8.825 -14.104 -22.772 1.00 91.44 89 ASP A C 1
ATOM 709 O O . ASP A 1 89 ? -9.822 -13.895 -23.461 1.00 91.44 89 ASP A O 1
ATOM 713 N N . TYR A 1 90 ? -7.889 -13.176 -22.541 1.00 89.88 90 TYR A N 1
ATOM 714 C CA . TYR A 1 90 ? -7.963 -11.774 -22.969 1.00 89.88 90 TYR A CA 1
ATOM 715 C C . TYR A 1 90 ? -6.622 -11.276 -23.534 1.00 89.88 90 TYR A C 1
ATOM 717 O O . TYR A 1 90 ? -6.137 -10.206 -23.160 1.00 89.88 90 TYR A O 1
ATOM 725 N N . GLU A 1 91 ? -5.986 -12.073 -24.395 1.00 88.75 91 GLU A N 1
ATOM 726 C CA . GLU A 1 91 ? -4.635 -11.827 -24.926 1.00 88.75 91 GLU A CA 1
ATOM 727 C C . GLU A 1 91 ? -4.484 -10.424 -25.534 1.00 88.75 91 GLU A C 1
ATOM 729 O O . GLU A 1 91 ? -3.489 -9.738 -25.300 1.00 88.75 91 GLU A O 1
ATOM 734 N N . GLU A 1 92 ? -5.510 -9.937 -26.233 1.00 87.44 92 GLU A N 1
ATOM 735 C CA . GLU A 1 92 ? -5.520 -8.628 -26.885 1.00 87.44 92 GLU A CA 1
ATOM 736 C C . GLU A 1 92 ? -5.450 -7.447 -25.905 1.00 87.44 92 GLU A C 1
ATOM 738 O O . GLU A 1 92 ? -5.051 -6.341 -26.294 1.00 87.44 92 GLU A O 1
ATOM 743 N N . ARG A 1 93 ? -5.816 -7.676 -24.635 1.00 88.06 93 ARG A N 1
ATOM 744 C CA . ARG A 1 93 ? -5.808 -6.671 -23.563 1.00 88.06 93 ARG A CA 1
ATOM 745 C C . ARG A 1 93 ? -4.448 -6.535 -22.898 1.00 88.06 93 ARG A C 1
ATOM 747 O O . ARG A 1 93 ? -4.239 -5.553 -22.190 1.00 88.06 93 ARG A O 1
ATOM 754 N N . PHE A 1 94 ? -3.518 -7.458 -23.121 1.00 90.31 94 PHE A N 1
ATOM 755 C CA . PHE A 1 94 ? -2.212 -7.443 -22.470 1.00 90.31 94 PHE A CA 1
ATOM 756 C C . PHE A 1 94 ? -1.078 -7.217 -23.464 1.00 90.31 94 PHE A C 1
ATOM 758 O O . PHE A 1 94 ? -1.188 -7.484 -24.656 1.00 90.31 94 PHE A O 1
ATOM 765 N N . TYR A 1 95 ? 0.031 -6.679 -22.964 1.00 88.62 95 TYR A N 1
ATOM 766 C CA . TYR A 1 95 ? 1.278 -6.578 -23.714 1.00 88.62 95 TYR A CA 1
ATOM 767 C C . TYR A 1 95 ? 2.485 -6.536 -22.775 1.00 88.62 95 TYR A C 1
ATOM 769 O O . TYR A 1 95 ? 2.390 -6.113 -21.618 1.00 88.62 95 TYR A O 1
ATOM 777 N N . LEU A 1 96 ? 3.633 -6.977 -23.279 1.00 86.19 96 LEU A N 1
ATOM 778 C CA . LEU A 1 96 ? 4.915 -6.923 -22.594 1.00 86.19 96 LEU A CA 1
ATOM 779 C C . LEU A 1 96 ? 5.479 -5.502 -22.624 1.00 86.19 96 LEU A C 1
ATOM 781 O O . LEU A 1 96 ? 5.442 -4.792 -23.626 1.00 86.19 96 LEU A O 1
ATOM 785 N N . CYS A 1 97 ? 6.064 -5.089 -21.507 1.00 81.50 97 CYS A N 1
ATOM 786 C CA . CYS A 1 97 ? 6.705 -3.795 -21.362 1.00 81.50 97 CYS A CA 1
ATOM 787 C C . CYS A 1 97 ? 8.143 -3.967 -20.870 1.00 81.50 97 CYS A C 1
ATOM 789 O O . CYS A 1 97 ? 8.397 -4.126 -19.676 1.00 81.50 97 CYS A O 1
ATOM 791 N N . ALA A 1 98 ? 9.102 -3.811 -21.780 1.00 76.19 98 ALA A N 1
ATOM 792 C CA . ALA A 1 98 ? 10.523 -3.759 -21.436 1.00 76.19 98 ALA A CA 1
ATOM 793 C C . ALA A 1 98 ? 10.958 -2.395 -20.856 1.00 76.19 98 ALA A C 1
ATOM 795 O O . ALA A 1 98 ? 12.096 -2.240 -20.412 1.00 76.19 98 ALA A O 1
ATOM 796 N N . CYS A 1 99 ? 10.075 -1.384 -20.843 1.00 69.81 99 CYS A N 1
ATOM 797 C CA . CYS A 1 99 ? 10.428 -0.073 -20.304 1.00 69.81 99 CYS A CA 1
ATOM 798 C C . CYS A 1 99 ? 10.767 -0.142 -18.817 1.00 69.81 99 CYS A C 1
ATOM 800 O O . CYS A 1 99 ? 10.035 -0.698 -17.995 1.00 69.81 99 CYS A O 1
ATOM 802 N N . THR A 1 100 ? 11.836 0.556 -18.464 1.00 68.38 100 THR A N 1
ATOM 803 C CA . THR A 1 100 ? 12.175 0.859 -17.082 1.00 68.38 100 THR A CA 1
ATOM 804 C C . THR A 1 100 ? 11.566 2.190 -16.636 1.00 68.38 100 THR A C 1
ATOM 806 O O . THR A 1 100 ? 11.340 3.055 -17.488 1.00 68.38 100 THR A O 1
ATOM 809 N N . PRO A 1 101 ? 11.377 2.425 -15.320 1.00 64.62 101 PRO A N 1
ATOM 810 C CA . PRO A 1 101 ? 10.940 3.731 -14.822 1.00 64.62 101 PRO A CA 1
ATOM 811 C C . PRO A 1 101 ? 11.815 4.884 -15.331 1.00 64.62 101 PRO A C 1
ATOM 813 O O . PRO A 1 101 ? 11.299 5.917 -15.745 1.00 64.62 101 PRO A O 1
ATOM 816 N N . SER A 1 102 ? 13.132 4.671 -15.390 1.00 58.59 102 SER A N 1
ATOM 817 C CA . SER A 1 102 ? 14.111 5.634 -15.901 1.00 58.59 102 SER A CA 1
ATOM 818 C C . SER A 1 102 ? 13.885 5.945 -17.380 1.00 58.59 102 SER A C 1
ATOM 820 O O . SER A 1 102 ? 13.847 7.112 -17.748 1.00 58.59 102 SER A O 1
ATOM 822 N N . SER A 1 103 ? 13.659 4.922 -18.215 1.00 63.91 103 SER A N 1
ATOM 823 C CA . SER A 1 103 ? 13.399 5.118 -19.650 1.00 63.91 103 SER A CA 1
ATOM 824 C C . SER A 1 103 ? 12.117 5.911 -19.918 1.00 63.91 103 SER A C 1
ATOM 826 O O . SER A 1 103 ? 12.096 6.767 -20.795 1.00 63.91 103 SER A O 1
ATOM 828 N N . VAL A 1 104 ? 11.062 5.669 -19.133 1.00 68.94 104 VAL A N 1
ATOM 829 C CA . VAL A 1 104 ? 9.794 6.407 -19.236 1.00 68.94 104 VAL A CA 1
ATOM 830 C C . VAL A 1 104 ? 9.991 7.852 -18.779 1.00 68.94 104 VAL A C 1
ATOM 832 O O . VAL A 1 104 ? 9.565 8.782 -19.456 1.00 68.94 104 VAL A O 1
ATOM 835 N N . ALA A 1 105 ? 10.672 8.056 -17.647 1.00 62.62 105 ALA A N 1
ATOM 836 C CA . ALA A 1 105 ? 10.968 9.389 -17.133 1.00 62.62 105 ALA A CA 1
ATOM 837 C C . ALA A 1 105 ? 11.798 10.215 -18.126 1.00 62.62 105 ALA A C 1
ATOM 839 O O . ALA A 1 105 ? 11.518 11.392 -18.327 1.00 62.62 105 ALA A O 1
ATOM 840 N N . GLU A 1 106 ? 12.779 9.596 -18.777 1.00 59.69 106 GLU A N 1
ATOM 841 C CA . GLU A 1 106 ? 13.615 10.238 -19.787 1.00 59.69 106 GLU A CA 1
ATOM 842 C C . GLU A 1 106 ? 12.810 10.665 -21.019 1.00 59.69 106 GLU A C 1
ATOM 844 O O . GLU A 1 106 ? 12.912 11.818 -21.436 1.00 59.69 106 GLU A O 1
ATOM 849 N N . ARG A 1 107 ? 11.938 9.796 -21.548 1.00 71.06 107 ARG A N 1
ATOM 850 C CA . ARG A 1 107 ? 11.046 10.157 -22.665 1.00 71.06 107 ARG A CA 1
ATOM 851 C C . ARG A 1 107 ? 10.064 11.267 -22.286 1.00 71.06 107 ARG A C 1
ATOM 853 O O . ARG A 1 107 ? 9.866 12.190 -23.071 1.00 71.06 107 ARG A O 1
ATOM 860 N N . ASN A 1 108 ? 9.539 11.247 -21.060 1.00 67.50 108 ASN A N 1
ATOM 861 C CA . ASN A 1 108 ? 8.690 12.322 -20.538 1.00 67.50 108 ASN A CA 1
ATOM 862 C C . ASN A 1 108 ? 9.436 13.662 -20.382 1.00 67.50 108 ASN A C 1
ATOM 864 O O . ASN A 1 108 ? 8.806 14.716 -20.437 1.00 67.50 108 ASN A O 1
ATOM 868 N N . LEU A 1 109 ? 10.755 13.637 -20.157 1.00 58.03 109 LEU A N 1
ATOM 869 C CA . LEU A 1 109 ? 11.585 14.830 -19.949 1.00 58.03 109 LEU A CA 1
ATOM 870 C C . LEU A 1 109 ? 12.089 15.449 -21.254 1.00 58.03 109 LEU A C 1
ATOM 872 O O . LEU A 1 109 ? 12.056 16.669 -21.402 1.00 58.03 109 LEU A O 1
ATOM 876 N N . PHE A 1 110 ? 12.594 14.624 -22.168 1.00 59.09 110 PHE A N 1
ATOM 877 C CA . PHE A 1 110 ? 13.312 15.089 -23.359 1.00 59.09 110 PHE A CA 1
ATOM 878 C C . PHE A 1 110 ? 12.506 14.947 -24.653 1.00 59.09 110 PHE A C 1
ATOM 880 O O . PHE A 1 110 ? 12.946 15.416 -25.700 1.00 59.09 110 PHE A O 1
ATOM 887 N N . GLY A 1 111 ? 11.321 14.335 -24.584 1.00 58.28 111 GLY A N 1
ATOM 888 C CA . GLY A 1 111 ? 10.517 14.010 -25.753 1.00 58.28 111 GLY A CA 1
ATOM 889 C C . GLY A 1 111 ? 11.052 12.801 -26.527 1.00 58.28 111 GLY A C 1
ATOM 890 O O . GLY A 1 111 ? 12.155 12.292 -26.298 1.00 58.28 111 GLY A O 1
ATOM 891 N N . PHE A 1 112 ? 10.232 12.322 -27.460 1.00 54.41 112 PHE A N 1
ATOM 892 C CA . PHE A 1 112 ? 10.576 11.217 -28.347 1.00 54.41 112 PHE A CA 1
ATOM 893 C C . PHE A 1 112 ? 11.486 11.700 -29.488 1.00 54.41 112 PHE A C 1
ATOM 895 O O . PHE A 1 112 ? 11.133 12.630 -30.213 1.00 54.41 112 PHE A O 1
ATOM 902 N N . SER A 1 113 ? 12.634 11.046 -29.679 1.00 50.34 113 SER A N 1
ATOM 903 C CA . SER A 1 113 ? 13.437 11.151 -30.901 1.00 50.34 113 SER A CA 1
ATOM 904 C C . SER A 1 113 ? 14.013 9.770 -31.265 1.00 50.34 113 SER A C 1
ATOM 906 O O . SER A 1 113 ? 14.313 8.993 -30.353 1.00 50.34 113 SER A O 1
ATOM 908 N N . PRO A 1 114 ? 14.206 9.448 -32.560 1.00 47.94 114 PRO A N 1
ATOM 909 C CA . PRO A 1 114 ? 14.830 8.185 -32.982 1.00 47.94 114 PRO A CA 1
ATOM 910 C C . PRO A 1 114 ? 16.238 7.980 -32.398 1.00 47.94 114 PRO A C 1
ATOM 912 O O . PRO A 1 114 ? 16.670 6.860 -32.135 1.00 47.94 114 PRO A O 1
ATOM 915 N N . GLU A 1 115 ? 16.951 9.079 -32.149 1.00 46.50 115 GLU A N 1
ATOM 916 C CA . GLU A 1 115 ? 18.266 9.086 -31.505 1.00 46.50 115 GLU A CA 1
ATOM 917 C C . GLU A 1 115 ? 18.164 8.738 -30.008 1.00 46.50 115 GLU A C 1
ATOM 919 O O . GLU A 1 115 ? 18.969 7.960 -29.495 1.00 46.50 115 GLU A O 1
ATOM 924 N N . ASN A 1 116 ? 17.139 9.246 -29.310 1.00 45.69 116 ASN A N 1
ATOM 925 C CA . ASN A 1 116 ? 16.855 8.895 -27.915 1.00 45.69 116 ASN A CA 1
ATOM 926 C C . ASN A 1 116 ? 16.445 7.418 -27.787 1.00 45.69 116 ASN A C 1
ATOM 928 O O . ASN A 1 116 ? 16.856 6.752 -26.842 1.00 45.69 116 ASN A O 1
ATOM 932 N N . GLU A 1 117 ? 15.682 6.884 -28.743 1.00 46.16 117 GLU A N 1
ATOM 933 C CA . GLU A 1 117 ? 15.263 5.477 -28.777 1.00 46.16 117 GLU A CA 1
ATOM 934 C C . GLU A 1 117 ? 16.455 4.516 -28.924 1.00 46.16 117 GLU A C 1
ATOM 936 O O . GLU A 1 117 ? 16.609 3.600 -28.114 1.00 46.16 117 GLU A O 1
ATOM 941 N N . ALA A 1 118 ? 17.364 4.763 -29.872 1.00 41.34 118 ALA A N 1
ATOM 942 C CA . ALA A 1 118 ? 18.577 3.955 -30.034 1.00 41.34 118 ALA A CA 1
ATOM 943 C C . ALA A 1 118 ? 19.467 3.973 -28.772 1.00 41.34 118 ALA A C 1
ATOM 945 O O . ALA A 1 118 ? 19.979 2.936 -28.349 1.00 41.34 118 ALA A O 1
ATOM 946 N N . ASN A 1 119 ? 19.588 5.129 -28.110 1.00 38.81 119 ASN A N 1
ATOM 947 C CA . ASN A 1 119 ? 20.335 5.277 -26.855 1.00 38.81 119 ASN A CA 1
ATOM 948 C C . ASN A 1 119 ? 19.658 4.613 -25.640 1.00 38.81 119 ASN A C 1
ATOM 950 O O . ASN A 1 119 ? 20.322 4.359 -24.633 1.00 38.81 119 ASN A O 1
ATOM 954 N N . LEU A 1 120 ? 18.348 4.348 -25.701 1.00 39.72 120 LEU A N 1
ATOM 955 C CA . LEU A 1 120 ? 17.591 3.631 -24.669 1.00 39.72 120 LEU A CA 1
ATOM 956 C C . LEU A 1 120 ? 17.670 2.108 -24.852 1.00 39.72 120 LEU A C 1
ATOM 958 O O . LEU A 1 120 ? 17.739 1.386 -23.858 1.00 39.72 120 LEU A O 1
ATOM 962 N N . VAL A 1 121 ? 17.689 1.631 -26.101 1.00 38.03 121 VAL A N 1
ATOM 963 C CA . VAL A 1 121 ? 17.766 0.202 -26.461 1.00 38.03 121 VAL A CA 1
ATOM 964 C C . VAL A 1 121 ? 19.167 -0.380 -26.225 1.00 38.03 121 VAL A C 1
ATOM 966 O O . VAL A 1 121 ? 19.297 -1.556 -25.899 1.00 38.03 121 VAL A O 1
ATOM 969 N N . VAL A 1 122 ? 20.222 0.434 -26.335 1.00 38.75 122 VAL A N 1
ATOM 970 C CA . VAL A 1 122 ? 21.629 -0.018 -26.289 1.00 38.75 122 VAL A CA 1
ATOM 971 C C . VAL A 1 122 ? 22.269 0.124 -24.893 1.00 38.75 122 VAL A C 1
ATOM 973 O O . VAL A 1 122 ? 23.483 0.042 -24.766 1.00 38.75 122 VAL A O 1
ATOM 976 N N . ARG A 1 123 ? 21.504 0.318 -23.807 1.00 36.69 123 ARG A N 1
ATOM 977 C CA . ARG A 1 123 ? 22.101 0.517 -22.467 1.00 36.69 123 ARG A CA 1
ATOM 978 C C . ARG A 1 123 ? 22.601 -0.792 -21.839 1.00 36.69 123 ARG A C 1
ATOM 980 O O . ARG A 1 123 ? 21.769 -1.632 -21.488 1.00 36.69 123 ARG A O 1
ATOM 987 N N . PRO A 1 124 ? 23.916 -0.953 -21.595 1.00 39.19 124 PRO A N 1
ATOM 988 C CA . PRO A 1 124 ? 24.409 -1.945 -20.657 1.00 39.19 124 PRO A CA 1
ATOM 989 C C . PRO A 1 124 ? 24.241 -1.366 -19.247 1.00 39.19 124 PRO A C 1
ATOM 991 O O . PRO A 1 124 ? 24.943 -0.438 -18.866 1.00 39.19 124 PRO A O 1
ATOM 994 N N . GLU A 1 125 ? 23.274 -1.903 -18.504 1.00 32.75 125 GLU A N 1
ATOM 995 C CA . GLU A 1 125 ? 22.950 -1.541 -17.117 1.00 32.75 125 GLU A CA 1
ATOM 996 C C . GLU A 1 125 ? 22.500 -0.076 -16.882 1.00 32.75 125 GLU A C 1
ATOM 998 O O . GLU A 1 125 ? 22.682 0.846 -17.670 1.00 32.75 125 GLU A O 1
ATOM 1003 N N . LYS A 1 126 ? 21.707 0.108 -15.824 1.00 35.19 126 LYS A N 1
ATOM 1004 C CA . LYS A 1 126 ? 20.558 1.035 -15.783 1.00 35.19 126 LYS A CA 1
ATOM 1005 C C . LYS A 1 126 ? 20.882 2.457 -15.294 1.00 35.19 126 LYS A C 1
ATOM 1007 O O . LYS A 1 126 ? 20.002 3.311 -15.329 1.00 35.19 126 LYS A O 1
ATOM 1012 N N . TYR A 1 127 ? 22.117 2.714 -14.872 1.00 38.03 127 TYR A N 1
ATOM 1013 C CA . TYR A 1 127 ? 22.653 4.006 -14.424 1.00 38.03 127 TYR A CA 1
ATOM 1014 C C . TYR A 1 127 ? 24.182 3.971 -14.562 1.00 38.03 127 TYR A C 1
ATOM 1016 O O . TYR A 1 127 ? 24.744 2.886 -14.393 1.00 38.03 127 TYR A O 1
ATOM 1024 N N . PRO A 1 128 ? 24.880 5.101 -14.804 1.00 36.78 128 PRO A N 1
ATOM 1025 C CA . PRO A 1 128 ? 26.312 5.120 -14.547 1.00 36.78 128 PRO A CA 1
ATOM 1026 C C . PRO A 1 128 ? 26.521 4.778 -13.059 1.00 36.78 128 PRO A C 1
ATOM 1028 O O . PRO A 1 128 ? 25.836 5.365 -12.211 1.00 36.78 128 PRO A O 1
ATOM 1031 N N . PRO A 1 129 ? 27.383 3.804 -12.716 1.00 40.34 129 PRO A N 1
ATOM 1032 C CA . PRO A 1 129 ? 27.706 3.518 -11.327 1.00 40.34 129 PRO A CA 1
ATOM 1033 C C . PRO A 1 129 ? 28.225 4.783 -10.629 1.00 40.34 129 PRO A C 1
ATOM 1035 O O . PRO A 1 129 ? 28.702 5.712 -11.290 1.00 40.34 129 PRO A O 1
ATOM 1038 N N . PRO A 1 130 ? 28.116 4.853 -9.291 1.00 46.97 130 PRO A N 1
ATOM 1039 C CA . PRO A 1 130 ? 28.632 5.986 -8.542 1.00 46.97 130 PRO A CA 1
ATOM 1040 C C . PRO A 1 130 ? 30.101 6.263 -8.882 1.00 46.97 130 PRO A C 1
ATOM 1042 O O . PRO A 1 130 ? 30.881 5.330 -9.070 1.00 46.97 130 PRO A O 1
ATOM 1045 N N . CYS A 1 131 ? 30.476 7.549 -8.928 1.00 55.06 131 CYS A N 1
ATOM 1046 C CA . CYS A 1 131 ? 31.879 7.964 -8.976 1.00 55.06 131 CYS A CA 1
ATOM 1047 C C . CYS A 1 131 ? 32.634 7.269 -7.837 1.00 55.06 131 CYS A C 1
ATOM 1049 O O . CYS A 1 131 ? 32.296 7.457 -6.665 1.00 55.06 131 CYS A O 1
ATOM 1051 N N . ARG A 1 132 ? 33.655 6.478 -8.172 1.00 58.38 132 ARG A N 1
ATOM 1052 C CA . ARG A 1 132 ? 34.487 5.797 -7.179 1.00 58.38 132 ARG A CA 1
ATOM 1053 C C . ARG A 1 132 ? 35.655 6.700 -6.813 1.00 58.38 132 ARG A C 1
ATOM 1055 O O . ARG A 1 132 ? 36.596 6.830 -7.592 1.00 58.38 132 ARG A O 1
ATOM 1062 N N . ILE A 1 133 ? 35.588 7.343 -5.649 1.00 67.00 133 ILE A N 1
ATOM 1063 C CA . ILE A 1 133 ? 36.714 8.118 -5.111 1.00 67.00 133 ILE A CA 1
ATOM 1064 C C . ILE A 1 133 ? 37.772 7.124 -4.639 1.00 67.00 133 ILE A C 1
ATOM 1066 O O . ILE A 1 133 ? 37.510 6.331 -3.741 1.00 67.00 133 ILE A O 1
ATOM 1070 N N . GLN A 1 134 ? 38.950 7.163 -5.254 1.00 67.25 134 GLN A N 1
ATOM 1071 C CA . GLN A 1 134 ? 40.072 6.304 -4.880 1.00 67.25 134 GLN A CA 1
ATOM 1072 C C . GLN A 1 134 ? 40.912 6.934 -3.775 1.00 67.25 134 GLN A C 1
ATOM 1074 O O . GLN A 1 134 ? 41.393 6.234 -2.890 1.00 67.25 134 GLN A O 1
ATOM 1079 N N . GLN A 1 135 ? 41.103 8.253 -3.829 1.00 75.81 135 GLN A N 1
ATOM 1080 C CA . GLN A 1 135 ? 42.023 8.937 -2.932 1.00 75.81 135 GLN A CA 1
ATOM 1081 C C . GLN A 1 135 ? 41.660 10.413 -2.803 1.00 75.81 135 GLN A C 1
ATOM 1083 O O . GLN A 1 135 ? 41.202 11.044 -3.756 1.00 75.81 135 GLN A O 1
ATOM 1088 N N . ILE A 1 136 ? 41.907 10.969 -1.620 1.00 82.75 136 ILE A N 1
ATOM 1089 C CA . ILE A 1 136 ? 41.886 12.410 -1.376 1.00 82.75 136 ILE A CA 1
ATOM 1090 C C . ILE A 1 136 ? 43.279 12.797 -0.895 1.00 82.75 136 ILE A C 1
ATOM 1092 O O . ILE A 1 136 ? 43.785 12.217 0.065 1.00 82.75 136 ILE A O 1
ATOM 1096 N N . ILE A 1 137 ? 43.891 13.771 -1.559 1.00 87.06 137 ILE A N 1
ATOM 1097 C CA . ILE A 1 137 ? 45.216 14.290 -1.231 1.00 87.06 137 ILE A CA 1
ATOM 1098 C C . ILE A 1 137 ? 45.061 15.757 -0.837 1.00 87.06 137 ILE A C 1
ATOM 1100 O O . ILE A 1 137 ? 44.475 16.551 -1.571 1.00 87.06 137 ILE A O 1
ATOM 1104 N N . LEU A 1 138 ? 45.583 16.126 0.329 1.00 89.12 138 LEU A N 1
ATOM 1105 C CA . LEU A 1 138 ? 45.604 17.508 0.808 1.00 89.12 138 LEU A CA 1
ATOM 1106 C C . LEU A 1 138 ? 47.042 18.009 0.823 1.00 89.12 138 LEU A C 1
ATOM 1108 O O . LEU A 1 138 ? 47.942 17.289 1.270 1.00 89.12 138 LEU A O 1
ATOM 1112 N N . ARG A 1 139 ? 47.250 19.249 0.375 1.00 90.25 139 ARG A N 1
ATOM 1113 C CA . ARG A 1 139 ? 48.560 19.908 0.400 1.00 90.25 139 ARG A CA 1
ATOM 1114 C C . ARG A 1 139 ? 48.511 21.259 1.099 1.00 90.25 139 ARG A C 1
ATOM 1116 O O . ARG A 1 139 ? 47.497 21.963 1.036 1.00 90.25 139 ARG A O 1
ATOM 1123 N N . ASP A 1 140 ? 49.616 21.614 1.740 1.00 87.75 140 ASP A N 1
ATOM 1124 C CA . ASP A 1 140 ? 49.845 22.934 2.326 1.00 87.75 140 ASP A CA 1
ATOM 1125 C C . ASP A 1 140 ? 50.180 23.997 1.257 1.00 87.75 140 ASP A C 1
ATOM 1127 O O . ASP A 1 140 ? 50.176 23.734 0.051 1.00 87.75 140 ASP A O 1
ATOM 1131 N N . ALA A 1 141 ? 50.455 25.227 1.703 1.00 84.94 141 ALA A N 1
ATOM 1132 C CA . ALA A 1 141 ? 50.795 26.352 0.829 1.00 84.94 141 ALA A CA 1
ATOM 1133 C C . ALA A 1 141 ? 52.143 26.193 0.096 1.00 84.94 141 ALA A C 1
ATOM 1135 O O . ALA A 1 141 ? 52.377 26.878 -0.898 1.00 84.94 141 ALA A O 1
ATOM 1136 N N . GLU A 1 142 ? 53.014 25.303 0.571 1.00 85.31 142 GLU A N 1
ATOM 1137 C CA . GLU A 1 142 ? 54.329 25.003 -0.005 1.00 85.31 142 GLU A CA 1
ATOM 1138 C C . GLU A 1 142 ? 54.267 23.793 -0.960 1.00 85.31 142 GLU A C 1
ATOM 1140 O O . GLU A 1 142 ? 55.256 23.450 -1.608 1.00 85.31 142 GLU A O 1
ATOM 1145 N N . GLY A 1 143 ? 53.089 23.168 -1.095 1.00 82.31 143 GLY A N 1
ATOM 1146 C CA . GLY A 1 143 ? 52.851 21.991 -1.930 1.00 82.31 143 GLY A CA 1
ATOM 1147 C C . GLY A 1 143 ? 53.170 20.660 -1.239 1.00 82.31 143 GLY A C 1
ATOM 1148 O O . GLY A 1 143 ? 53.081 19.603 -1.876 1.00 82.31 143 GLY A O 1
ATOM 1149 N N . GLY A 1 144 ? 53.511 20.687 0.051 1.00 85.12 144 GLY A N 1
ATOM 1150 C CA . GLY A 1 144 ? 53.750 19.506 0.870 1.00 85.12 144 GLY A CA 1
ATOM 1151 C C . GLY A 1 144 ? 52.460 18.728 1.122 1.00 85.12 144 GLY A C 1
ATOM 1152 O O . GLY A 1 144 ? 51.441 19.305 1.488 1.00 85.12 144 GLY A O 1
ATOM 1153 N N . ILE A 1 145 ? 52.484 17.404 0.923 1.00 83.50 145 ILE A N 1
ATOM 1154 C CA . ILE A 1 145 ? 51.340 16.531 1.235 1.00 83.50 145 ILE A CA 1
ATOM 1155 C C . ILE A 1 145 ? 51.180 16.444 2.755 1.00 83.50 145 ILE A C 1
ATOM 1157 O O . ILE A 1 145 ? 52.085 15.955 3.439 1.00 83.50 145 ILE A O 1
ATOM 1161 N N . VAL A 1 146 ? 50.021 16.878 3.252 1.00 84.06 146 VAL A N 1
ATOM 1162 C CA . VAL A 1 146 ? 49.624 16.810 4.670 1.00 84.06 146 VAL A CA 1
ATOM 1163 C C . VAL A 1 146 ? 48.661 15.648 4.947 1.00 84.06 146 VAL A C 1
ATOM 1165 O O . VAL A 1 146 ? 48.552 15.194 6.083 1.00 84.06 146 VAL A O 1
ATOM 1168 N N . TYR A 1 147 ? 48.010 15.116 3.906 1.00 83.56 147 TYR A N 1
ATOM 1169 C CA . TYR A 1 147 ? 47.176 13.911 3.949 1.00 83.56 147 TYR A CA 1
ATOM 1170 C C . TYR A 1 147 ? 47.119 13.254 2.563 1.00 83.56 147 TYR A C 1
ATOM 1172 O O . TYR A 1 147 ? 47.042 13.966 1.563 1.00 83.56 147 TYR A O 1
ATOM 1180 N N . GLY A 1 148 ? 47.122 11.918 2.506 1.00 69.75 148 GLY A N 1
ATOM 1181 C CA . GLY A 1 148 ? 46.870 11.150 1.281 1.00 69.75 148 GLY A CA 1
ATOM 1182 C C . GLY A 1 148 ? 48.022 10.271 0.786 1.00 69.75 148 GLY A C 1
ATOM 1183 O O . GLY A 1 148 ? 47.740 9.348 0.043 1.00 69.75 148 GLY A O 1
ATOM 1184 N N . ASP A 1 149 ? 49.272 10.471 1.210 1.00 66.31 149 ASP A N 1
ATOM 1185 C CA . ASP A 1 149 ? 50.435 9.663 0.785 1.00 66.31 149 ASP A CA 1
ATOM 1186 C C . ASP A 1 149 ? 51.294 9.317 2.018 1.00 66.31 149 ASP A C 1
ATOM 1188 O O . ASP A 1 149 ? 51.680 10.245 2.733 1.00 66.31 149 ASP A O 1
ATOM 1192 N N . ASP A 1 150 ? 51.488 8.021 2.325 1.00 57.31 150 ASP A N 1
ATOM 1193 C CA . ASP A 1 150 ? 52.178 7.479 3.524 1.00 57.31 150 ASP A CA 1
ATOM 1194 C C . ASP A 1 150 ? 52.034 8.363 4.789 1.00 57.31 150 ASP A C 1
ATOM 1196 O O . ASP A 1 150 ? 52.984 8.959 5.298 1.00 57.31 150 ASP A O 1
ATOM 1200 N N . VAL A 1 151 ? 50.779 8.489 5.240 1.00 57.19 151 VAL A N 1
ATOM 1201 C CA . VAL A 1 151 ? 50.215 9.424 6.238 1.00 57.19 151 VAL A CA 1
ATOM 1202 C C . VAL A 1 151 ? 51.211 10.001 7.274 1.00 57.19 151 VAL A C 1
ATOM 1204 O O . VAL A 1 151 ? 51.629 9.325 8.210 1.00 57.19 151 VAL A O 1
ATOM 1207 N N . LYS A 1 152 ? 51.507 11.309 7.161 1.00 55.22 152 LYS A N 1
ATOM 1208 C CA . LYS A 1 152 ? 52.438 12.081 8.023 1.00 55.22 152 LYS A CA 1
ATOM 1209 C C . LYS A 1 152 ? 51.834 12.665 9.310 1.00 55.22 152 LYS A C 1
ATOM 1211 O O . LYS A 1 152 ? 52.578 13.119 10.176 1.00 55.22 152 LYS A O 1
ATOM 1216 N N . VAL A 1 153 ? 50.507 12.701 9.424 1.00 61.81 153 VAL A N 1
ATOM 1217 C CA . VAL A 1 153 ? 49.756 13.328 10.528 1.00 61.81 153 VAL A CA 1
ATOM 1218 C C . VAL A 1 153 ? 48.713 12.338 11.033 1.00 61.81 153 VAL A C 1
ATOM 1220 O O . VAL A 1 153 ? 48.094 11.640 10.240 1.00 61.81 153 VAL A O 1
ATOM 1223 N N . GLU A 1 154 ? 48.498 12.259 12.344 1.00 69.00 154 GLU A N 1
ATOM 1224 C CA . GLU A 1 154 ? 47.467 11.382 12.910 1.00 69.00 154 GLU A CA 1
ATOM 1225 C C . GLU A 1 154 ? 46.062 11.928 12.584 1.00 69.00 154 GLU A C 1
ATOM 1227 O O . GLU A 1 154 ? 45.728 13.065 12.941 1.00 69.00 154 GLU A O 1
ATOM 1232 N N . VAL A 1 155 ? 45.251 11.121 11.889 1.00 67.25 155 VAL A N 1
ATOM 1233 C CA . VAL A 1 155 ? 43.941 11.511 11.341 1.00 67.25 155 VAL A CA 1
ATOM 1234 C C . VAL A 1 155 ? 42.844 10.569 11.823 1.00 67.25 155 VAL A C 1
ATOM 1236 O O . VAL A 1 155 ? 43.016 9.351 11.836 1.00 67.25 155 VAL A O 1
ATOM 1239 N N . LYS A 1 156 ? 41.681 11.136 12.149 1.00 64.62 156 LYS A N 1
ATOM 1240 C CA . LYS A 1 156 ? 40.434 10.408 12.367 1.00 64.62 156 LYS A CA 1
ATOM 1241 C C . LYS A 1 156 ? 39.501 10.632 11.179 1.00 64.62 156 LYS A C 1
ATOM 1243 O O . LYS A 1 156 ? 39.168 11.765 10.842 1.00 64.62 156 LYS A O 1
ATOM 1248 N N . LEU A 1 157 ? 39.070 9.540 10.558 1.00 51.75 157 LEU A N 1
ATOM 1249 C CA . LEU A 1 157 ? 38.120 9.559 9.450 1.00 51.75 157 LEU A CA 1
ATOM 1250 C C . LEU A 1 157 ? 36.738 9.154 9.961 1.00 51.75 157 LEU A C 1
ATOM 1252 O O . LEU A 1 157 ? 36.595 8.110 10.596 1.00 51.75 157 LEU A O 1
ATOM 1256 N N . CYS A 1 158 ? 35.727 9.965 9.662 1.00 46.00 158 CYS A N 1
ATOM 1257 C CA . CYS A 1 158 ? 34.325 9.618 9.872 1.00 46.00 158 CYS A CA 1
ATOM 1258 C C . CYS A 1 158 ? 33.565 9.829 8.561 1.00 46.00 158 CYS A C 1
ATOM 1260 O O . CYS A 1 158 ? 33.667 10.883 7.939 1.00 46.00 158 CYS A O 1
ATOM 1262 N N . ALA A 1 159 ? 32.764 8.850 8.158 1.00 45.22 159 ALA A N 1
ATOM 1263 C CA . ALA A 1 159 ? 31.761 9.032 7.118 1.00 45.22 159 ALA A CA 1
ATOM 1264 C C . ALA A 1 159 ? 30.393 9.113 7.799 1.00 45.22 159 ALA A C 1
ATOM 1266 O O . ALA A 1 159 ? 30.055 8.244 8.602 1.00 45.22 159 ALA A O 1
ATOM 1267 N N . LEU A 1 160 ? 29.624 10.164 7.516 1.00 40.59 160 LEU A N 1
ATOM 1268 C CA . LEU A 1 160 ? 28.256 10.295 8.020 1.00 40.59 160 LEU A CA 1
ATOM 1269 C C . LEU A 1 160 ? 27.293 9.802 6.938 1.00 40.59 160 LEU A C 1
ATOM 1271 O O . LEU A 1 160 ? 27.175 10.405 5.872 1.00 40.59 160 LEU A O 1
ATOM 1275 N N . MET A 1 161 ? 26.629 8.685 7.224 1.00 41.78 161 MET A N 1
ATOM 1276 C CA . MET A 1 161 ? 25.560 8.092 6.428 1.00 41.78 161 MET A CA 1
ATOM 1277 C C . MET A 1 161 ? 24.437 7.693 7.388 1.00 41.78 161 MET A C 1
ATOM 1279 O O . MET A 1 161 ? 24.729 7.179 8.466 1.00 41.78 161 MET A O 1
ATOM 1283 N N . SER A 1 162 ? 23.185 7.990 7.058 1.00 33.94 162 SER A N 1
ATOM 1284 C CA . SER A 1 162 ? 22.087 7.973 8.028 1.00 33.94 162 SER A CA 1
ATOM 1285 C C . SER A 1 162 ? 21.049 6.838 7.862 1.00 33.94 162 SER A C 1
ATOM 1287 O O . SER A 1 162 ? 19.966 6.918 8.425 1.00 33.94 162 SER A O 1
ATOM 1289 N N . ASP A 1 163 ? 21.396 5.720 7.215 1.00 33.69 163 ASP A N 1
ATOM 1290 C CA . ASP A 1 163 ? 20.671 4.429 7.309 1.00 33.69 163 ASP A CA 1
ATOM 1291 C C . ASP A 1 163 ? 21.686 3.272 7.542 1.00 33.69 163 ASP A C 1
ATOM 1293 O O . ASP A 1 163 ? 22.870 3.442 7.232 1.00 33.69 163 ASP A O 1
ATOM 1297 N N . PRO A 1 164 ? 21.280 2.115 8.105 1.00 31.28 164 PRO A N 1
ATOM 1298 C CA . PRO A 1 164 ? 22.033 0.851 8.190 1.00 31.28 164 PRO A CA 1
ATOM 1299 C C . PRO A 1 164 ? 21.827 -0.286 7.110 1.00 31.28 164 PRO A C 1
ATOM 1301 O O . PRO A 1 164 ? 22.325 -1.388 7.358 1.00 31.28 164 PRO A O 1
ATOM 1304 N N . GLN A 1 165 ? 21.156 -0.131 5.939 1.00 32.53 165 GLN A N 1
ATOM 1305 C CA . GLN A 1 165 ? 20.896 -1.225 4.928 1.00 32.53 165 GLN A CA 1
ATOM 1306 C C . GLN A 1 165 ? 21.210 -0.920 3.399 1.00 32.53 165 GLN A C 1
ATOM 1308 O O . GLN A 1 165 ? 20.513 -0.105 2.847 1.00 32.53 165 GLN A O 1
ATOM 1313 N N . HIS A 1 166 ? 22.159 -1.560 2.631 1.00 32.59 166 HIS A N 1
ATOM 1314 C CA . HIS A 1 166 ? 22.957 -1.090 1.373 1.00 32.59 166 HIS A CA 1
ATOM 1315 C C . HIS A 1 166 ? 24.386 -0.339 1.355 1.00 32.59 166 HIS A C 1
ATOM 1317 O O . HIS A 1 166 ? 24.398 0.851 1.022 1.00 32.59 166 HIS A O 1
ATOM 1323 N N . PRO A 1 167 ? 25.580 -0.956 1.582 1.00 30.55 167 PRO A N 1
ATOM 1324 C CA . PRO A 1 167 ? 26.898 -0.286 1.648 1.00 30.55 167 PRO A CA 1
ATOM 1325 C C . PRO A 1 167 ? 27.518 0.157 0.298 1.00 30.55 167 PRO A C 1
ATOM 1327 O O . PRO A 1 167 ? 27.372 -0.531 -0.704 1.00 30.55 167 PRO A O 1
ATOM 1330 N N . ILE A 1 168 ? 28.241 1.291 0.275 1.00 34.06 168 ILE A N 1
ATOM 1331 C CA . ILE A 1 168 ? 29.223 1.730 -0.741 1.00 34.06 168 ILE A CA 1
ATOM 1332 C C . ILE A 1 168 ? 30.514 0.927 -0.549 1.00 34.06 168 ILE A C 1
ATOM 1334 O O . ILE A 1 168 ? 31.095 0.943 0.535 1.00 34.06 168 ILE A O 1
ATOM 1338 N N . GLU A 1 169 ? 30.981 0.278 -1.612 1.00 29.44 169 GLU A N 1
ATOM 1339 C CA . GLU A 1 169 ? 32.233 -0.478 -1.631 1.00 29.44 169 GLU A CA 1
ATOM 1340 C C . GLU A 1 169 ? 33.455 0.413 -1.934 1.00 29.44 169 GLU A C 1
ATOM 1342 O O . GLU A 1 169 ? 33.401 1.276 -2.813 1.00 29.44 169 GLU A O 1
ATOM 1347 N N . ASN A 1 170 ? 34.577 0.096 -1.270 1.00 33.62 170 ASN A N 1
ATOM 1348 C CA . ASN A 1 170 ? 35.966 0.499 -1.565 1.00 33.62 170 ASN A CA 1
ATOM 1349 C C . ASN A 1 170 ? 36.501 1.824 -0.993 1.00 33.62 170 ASN A C 1
ATOM 1351 O O . ASN A 1 170 ? 37.097 2.624 -1.709 1.00 33.62 170 ASN A O 1
ATOM 1355 N N . ILE A 1 171 ? 36.426 1.984 0.330 1.00 34.31 171 ILE A N 1
ATOM 1356 C CA . ILE A 1 171 ? 37.427 2.756 1.083 1.00 34.31 171 ILE A CA 1
ATOM 1357 C C . ILE A 1 171 ? 38.063 1.783 2.081 1.00 34.31 171 ILE A C 1
ATOM 1359 O O . ILE A 1 171 ? 37.346 1.166 2.869 1.00 34.31 171 ILE A O 1
ATOM 1363 N N . GLU A 1 172 ? 39.388 1.604 2.028 1.00 33.72 172 GLU A N 1
ATOM 1364 C CA . GLU A 1 172 ? 40.159 0.722 2.922 1.00 33.72 172 GLU A CA 1
ATOM 1365 C C . GLU A 1 172 ? 40.256 1.305 4.342 1.00 33.72 172 GLU A C 1
ATOM 1367 O O . GLU A 1 172 ? 41.285 1.757 4.825 1.00 33.72 172 GLU A O 1
ATOM 1372 N N . SER A 1 173 ? 39.120 1.335 5.018 1.00 31.95 173 SER A N 1
ATOM 1373 C CA . SER A 1 173 ? 38.950 1.203 6.461 1.00 31.95 173 SER A CA 1
ATOM 1374 C C . SER A 1 173 ? 37.467 0.904 6.669 1.00 31.95 173 SER A C 1
ATOM 1376 O O . SER A 1 173 ? 36.624 1.407 5.926 1.00 31.95 173 SER A O 1
ATOM 1378 N N . SER A 1 174 ? 37.167 -0.004 7.601 1.00 34.00 174 SER A N 1
ATOM 1379 C CA . SER A 1 174 ? 35.849 -0.607 7.852 1.00 34.00 174 SER A CA 1
ATOM 1380 C C . SER A 1 174 ? 34.681 0.361 7.623 1.00 34.00 174 SER A C 1
ATOM 1382 O O . SER A 1 174 ? 34.341 1.155 8.501 1.00 34.00 174 SER A O 1
ATOM 1384 N N . SER A 1 175 ? 34.072 0.288 6.441 1.00 28.88 175 SER A N 1
ATOM 1385 C CA . SER A 1 175 ? 32.966 1.142 6.024 1.00 28.88 175 SER A CA 1
ATOM 1386 C C . SER A 1 175 ? 31.729 0.276 5.801 1.00 28.88 175 SER A C 1
ATOM 1388 O O . SER A 1 175 ? 31.745 -0.725 5.092 1.00 28.88 175 SER A O 1
ATOM 1390 N N . THR A 1 176 ? 30.658 0.649 6.492 1.00 28.48 176 THR A N 1
ATOM 1391 C CA . THR A 1 176 ? 29.288 0.173 6.285 1.00 28.48 176 THR A CA 1
ATOM 1392 C C . THR A 1 176 ? 28.469 1.428 6.047 1.00 28.48 176 THR A C 1
ATOM 1394 O O . THR A 1 176 ? 28.727 2.456 6.671 1.00 28.48 176 THR A O 1
ATOM 1397 N N . SER A 1 177 ? 27.591 1.411 5.059 1.00 27.11 177 SER A N 1
ATOM 1398 C CA . SER A 1 177 ? 27.315 2.636 4.323 1.00 27.11 177 SER A CA 1
ATOM 1399 C C . SER A 1 177 ? 25.842 2.710 3.975 1.00 27.11 177 SER A C 1
ATOM 1401 O O . SER A 1 177 ? 25.462 1.991 3.091 1.00 27.11 177 SER A O 1
ATOM 1403 N N . PHE A 1 178 ? 24.968 3.526 4.581 1.00 30.81 178 PHE A N 1
ATOM 1404 C CA . PHE A 1 178 ? 23.573 3.567 4.091 1.00 30.81 178 PHE A CA 1
ATOM 1405 C C . PHE A 1 178 ? 22.789 4.892 4.203 1.00 30.81 178 PHE A C 1
ATOM 1407 O O . PHE A 1 178 ? 23.125 5.800 4.949 1.00 30.81 178 PHE A O 1
ATOM 1414 N N . TRP A 1 179 ? 21.779 5.010 3.340 1.00 33.72 179 TRP A N 1
ATOM 1415 C CA . TRP A 1 179 ? 20.994 6.159 2.848 1.00 33.72 179 TRP A CA 1
ATOM 1416 C C . TRP A 1 179 ? 19.967 6.826 3.797 1.00 33.72 179 TRP A C 1
ATOM 1418 O O . TRP A 1 179 ? 18.973 6.187 4.093 1.00 33.72 179 TRP A O 1
ATOM 1428 N N . ASP A 1 180 ? 20.026 8.138 4.096 1.00 28.81 180 ASP A N 1
ATOM 1429 C CA . ASP A 1 180 ? 18.848 8.826 4.690 1.00 28.81 180 ASP A CA 1
ATOM 1430 C C . ASP A 1 180 ? 18.379 10.124 3.993 1.00 28.81 180 ASP A C 1
ATOM 1432 O O . ASP A 1 180 ? 19.191 10.927 3.513 1.00 28.81 180 ASP A O 1
ATOM 1436 N N . PRO A 1 181 ? 17.048 10.290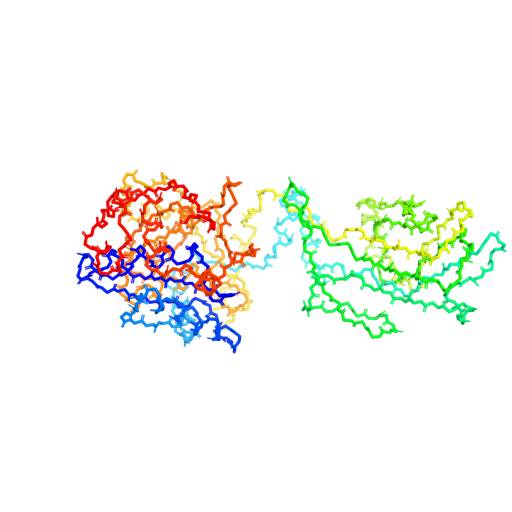 3.846 1.00 27.22 181 PRO A N 1
ATOM 1437 C CA . PRO A 1 181 ? 16.404 11.409 3.171 1.00 27.22 181 PRO A CA 1
ATOM 1438 C C . PRO A 1 181 ? 16.342 12.704 4.002 1.00 27.22 181 PRO A C 1
ATOM 1440 O O . PRO A 1 181 ? 15.549 12.825 4.926 1.00 27.22 181 PRO A O 1
ATOM 1443 N N . TYR A 1 182 ? 16.993 13.780 3.541 1.00 29.88 182 TYR A N 1
ATOM 1444 C CA . TYR A 1 182 ? 16.627 15.133 3.994 1.00 29.88 182 TYR A CA 1
ATOM 1445 C C . TYR A 1 182 ? 15.449 15.706 3.178 1.00 29.88 182 TYR A C 1
ATOM 1447 O O . TYR A 1 182 ? 15.574 15.868 1.955 1.00 29.88 182 TYR A O 1
ATOM 1455 N N . PRO A 1 183 ? 14.330 16.113 3.811 1.00 31.83 183 PRO A N 1
ATOM 1456 C CA . PRO A 1 183 ? 13.250 16.811 3.131 1.00 31.83 183 PRO A CA 1
ATOM 1457 C C . PRO A 1 183 ? 13.592 18.302 2.995 1.00 31.83 183 PRO A C 1
ATOM 1459 O O . PRO A 1 183 ? 13.495 19.073 3.946 1.00 31.83 183 PRO A O 1
ATOM 1462 N N . ARG A 1 184 ? 13.939 18.766 1.787 1.00 31.55 184 ARG A N 1
ATOM 1463 C CA . ARG A 1 184 ? 13.863 20.205 1.464 1.00 31.55 184 ARG A CA 1
ATOM 1464 C C . ARG A 1 184 ? 12.552 20.510 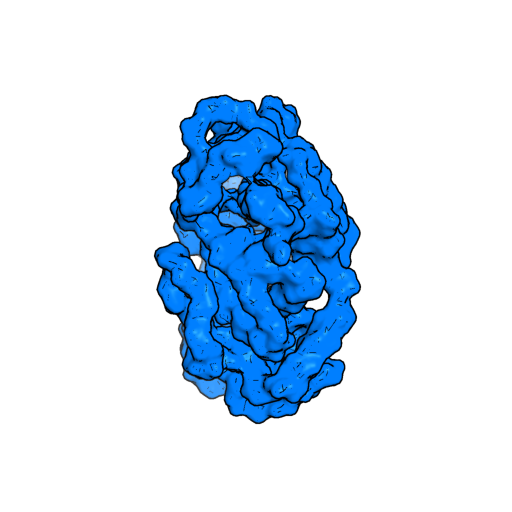0.759 1.00 31.55 184 ARG A C 1
ATOM 1466 O O . ARG A 1 184 ? 12.538 20.522 -0.467 1.00 31.55 184 ARG A O 1
ATOM 1473 N N . GLY A 1 185 ? 11.481 20.740 1.526 1.00 32.12 185 GLY A N 1
ATOM 1474 C CA . GLY A 1 185 ? 10.290 21.571 1.224 1.00 32.12 185 GLY A CA 1
ATOM 1475 C C . GLY A 1 185 ? 9.628 21.546 -0.169 1.00 32.12 185 GLY A C 1
ATOM 1476 O O . GLY A 1 185 ? 8.776 22.378 -0.446 1.00 32.12 185 GLY A O 1
ATOM 1477 N N . THR A 1 186 ? 10.015 20.653 -1.079 1.00 30.67 186 THR A N 1
ATOM 1478 C CA . THR A 1 186 ? 9.663 20.690 -2.510 1.00 30.67 186 THR A CA 1
ATOM 1479 C C . THR A 1 186 ? 9.589 19.295 -3.145 1.00 30.67 186 THR A C 1
ATOM 1481 O O . THR A 1 186 ? 9.553 19.177 -4.367 1.00 30.67 186 THR A O 1
ATOM 1484 N N . GLY A 1 187 ? 9.539 18.224 -2.341 1.00 32.06 187 GLY A N 1
ATOM 1485 C CA . GLY A 1 187 ? 9.384 16.853 -2.852 1.00 32.06 187 GLY A CA 1
ATOM 1486 C C . GLY A 1 187 ? 10.628 16.275 -3.537 1.00 32.06 187 GLY A C 1
ATOM 1487 O O . GLY A 1 187 ? 10.507 15.384 -4.371 1.00 32.06 187 GLY A O 1
ATOM 1488 N N . LYS A 1 188 ? 11.824 16.777 -3.204 1.00 32.47 188 LYS A N 1
ATOM 1489 C CA . LYS A 1 188 ? 13.112 16.190 -3.598 1.00 32.47 188 LYS A CA 1
ATOM 1490 C C . LYS A 1 188 ? 13.826 15.680 -2.352 1.00 32.47 188 LYS A C 1
ATOM 1492 O O . LYS A 1 188 ? 14.144 16.480 -1.474 1.00 32.47 188 LYS A O 1
ATOM 1497 N N . THR A 1 189 ? 14.099 14.384 -2.288 1.00 33.12 189 THR A N 1
ATOM 1498 C CA . THR A 1 189 ? 15.058 13.803 -1.346 1.00 33.12 189 THR A CA 1
ATOM 1499 C C . THR A 1 189 ? 16.425 13.769 -2.019 1.00 33.12 189 THR A C 1
ATOM 1501 O O . THR A 1 189 ? 16.595 13.198 -3.093 1.00 33.12 189 THR A O 1
ATOM 1504 N N . HIS A 1 190 ? 17.390 14.468 -1.426 1.00 37.59 190 HIS A N 1
ATOM 1505 C CA . HIS A 1 190 ? 18.786 14.462 -1.855 1.00 37.59 190 HIS A CA 1
ATOM 1506 C C . HIS A 1 190 ? 19.600 13.704 -0.812 1.00 37.59 190 HIS A C 1
ATOM 1508 O O . HIS A 1 190 ? 19.463 13.993 0.374 1.00 37.59 190 HIS A O 1
ATOM 1514 N N . ILE A 1 191 ? 20.464 12.791 -1.254 1.00 39.66 191 ILE A N 1
ATOM 1515 C CA . ILE A 1 191 ? 21.441 12.123 -0.392 1.00 39.66 191 ILE A CA 1
ATOM 1516 C C . ILE A 1 191 ? 22.809 12.621 -0.828 1.00 39.66 191 ILE A C 1
ATOM 1518 O O . ILE A 1 191 ? 23.182 12.471 -1.992 1.00 39.66 191 ILE A O 1
ATOM 1522 N N . ASN A 1 192 ? 23.509 13.278 0.092 1.00 48.84 192 ASN A N 1
ATOM 1523 C CA . ASN A 1 192 ? 24.820 13.854 -0.166 1.00 48.84 192 ASN A CA 1
ATOM 1524 C C . ASN A 1 192 ? 25.816 13.194 0.794 1.00 48.84 192 ASN A C 1
ATOM 1526 O O . ASN A 1 192 ? 25.838 13.584 1.964 1.00 48.84 192 ASN A O 1
ATOM 1530 N N . PRO A 1 193 ? 26.594 12.191 0.351 1.00 52.81 193 PRO A N 1
ATOM 1531 C CA . PRO A 1 193 ? 27.582 11.558 1.210 1.00 52.81 193 PRO A CA 1
ATOM 1532 C C . PRO A 1 193 ? 28.591 12.602 1.678 1.00 52.81 193 PRO A C 1
ATOM 1534 O O . PRO A 1 193 ? 29.030 13.446 0.885 1.00 52.81 193 PRO A O 1
ATOM 1537 N N . GLU A 1 194 ? 28.925 12.537 2.966 1.00 62.56 194 GLU A N 1
ATOM 1538 C CA . GLU A 1 194 ? 29.882 13.438 3.586 1.00 62.56 194 GLU A CA 1
ATOM 1539 C C . GLU A 1 194 ? 31.085 12.677 4.145 1.00 62.56 194 GLU A C 1
ATOM 1541 O O . GLU A 1 194 ? 30.943 11.849 5.047 1.00 62.56 194 GLU A O 1
ATOM 1546 N N . ILE A 1 195 ? 32.270 12.961 3.603 1.00 71.44 195 ILE A N 1
ATOM 1547 C CA . ILE A 1 195 ? 33.545 12.462 4.128 1.00 71.44 195 ILE A CA 1
ATOM 1548 C C . ILE A 1 195 ? 34.099 13.525 5.061 1.00 71.44 195 ILE A C 1
ATOM 1550 O O . ILE A 1 195 ? 34.340 14.650 4.628 1.00 71.44 195 ILE A O 1
ATOM 1554 N N . PHE A 1 196 ? 34.320 13.166 6.320 1.00 75.81 196 PHE A N 1
ATOM 1555 C CA . PHE A 1 196 ? 34.894 14.041 7.330 1.00 75.81 196 PHE A CA 1
ATOM 1556 C C . PHE A 1 196 ? 36.277 13.533 7.749 1.00 75.81 196 PHE A C 1
ATOM 1558 O O . PHE A 1 196 ? 36.452 12.370 8.118 1.00 75.81 196 PHE A O 1
ATOM 1565 N N . ILE A 1 197 ? 37.259 14.427 7.679 1.00 81.94 197 ILE A N 1
ATOM 1566 C CA . ILE A 1 197 ? 38.661 14.191 8.011 1.00 81.94 197 ILE A CA 1
ATOM 1567 C C . ILE A 1 197 ? 39.018 15.125 9.161 1.00 81.94 197 ILE A C 1
ATOM 1569 O O . ILE A 1 197 ? 39.017 16.336 8.969 1.00 81.94 197 ILE A O 1
ATOM 1573 N N . GLU A 1 198 ? 39.314 14.584 10.339 1.00 81.25 198 GLU A N 1
ATOM 1574 C CA . GLU A 1 198 ? 39.745 15.346 11.515 1.00 81.25 198 GLU A CA 1
ATOM 1575 C C . GLU A 1 198 ? 41.216 15.078 11.820 1.00 81.25 198 GLU A C 1
ATOM 1577 O O . GLU A 1 198 ? 41.667 13.934 11.840 1.00 81.25 198 GLU A O 1
ATOM 1582 N N . PHE A 1 199 ? 41.957 16.143 12.098 1.00 83.00 199 PHE A N 1
ATOM 1583 C CA . PHE A 1 199 ? 43.374 16.100 12.428 1.00 83.00 199 PHE A CA 1
ATOM 1584 C C . PHE A 1 199 ? 43.564 16.284 13.933 1.00 83.00 199 PHE A C 1
ATOM 1586 O O . PHE A 1 199 ? 42.848 17.043 14.593 1.00 83.00 199 PHE A O 1
ATOM 1593 N N . LYS A 1 200 ? 44.562 15.601 14.498 1.00 80.62 200 LYS A N 1
ATOM 1594 C CA . LYS A 1 200 ? 44.910 15.750 15.918 1.00 80.62 200 LYS A CA 1
ATOM 1595 C C . LYS A 1 200 ? 45.338 17.180 16.270 1.00 80.62 200 LYS A C 1
ATOM 1597 O O . LYS A 1 200 ? 44.954 17.702 17.320 1.00 80.62 200 LYS A O 1
ATOM 1602 N N . GLU A 1 201 ? 46.082 17.805 15.366 1.00 83.06 201 GLU A N 1
ATOM 1603 C CA . GLU A 1 201 ? 46.596 19.172 15.455 1.00 83.06 201 GLU A CA 1
ATOM 1604 C C . GLU A 1 201 ? 46.090 19.994 14.262 1.00 83.06 201 GLU A C 1
ATOM 1606 O O . GLU A 1 201 ? 45.677 19.428 13.250 1.00 83.06 201 GLU A O 1
ATOM 1611 N N . GLU A 1 202 ? 46.076 21.323 14.381 1.00 83.69 202 GLU A N 1
ATOM 1612 C CA . GLU A 1 202 ? 45.706 22.180 13.251 1.00 83.69 202 GLU A CA 1
ATOM 1613 C C . GLU A 1 202 ? 46.761 22.103 12.147 1.00 83.69 202 GLU A C 1
ATOM 1615 O O . GLU A 1 202 ? 47.961 22.198 12.405 1.00 83.69 202 GLU A O 1
ATOM 1620 N N . ILE A 1 203 ? 46.298 21.969 10.907 1.00 86.12 203 ILE A N 1
ATOM 1621 C CA . ILE A 1 203 ? 47.141 21.934 9.713 1.00 86.12 203 ILE A CA 1
ATOM 1622 C C . ILE A 1 203 ? 46.761 23.062 8.757 1.00 86.12 203 ILE A C 1
ATOM 1624 O O . ILE A 1 203 ? 45.643 23.577 8.795 1.00 86.12 203 ILE A O 1
ATOM 1628 N N . THR A 1 204 ? 47.672 23.411 7.855 1.00 88.12 204 THR A N 1
ATOM 1629 C CA . THR A 1 204 ? 47.386 24.341 6.759 1.00 88.12 204 THR A CA 1
ATOM 1630 C C . THR A 1 204 ? 46.999 23.561 5.511 1.00 88.12 204 THR A C 1
ATOM 1632 O O . THR A 1 204 ? 47.757 22.708 5.057 1.00 88.12 204 THR A O 1
ATOM 1635 N N . VAL A 1 205 ? 45.851 23.887 4.915 1.00 87.31 205 VAL A N 1
ATOM 1636 C CA . VAL A 1 205 ? 45.406 23.318 3.635 1.00 87.31 205 VAL A CA 1
ATOM 1637 C C . VAL A 1 205 ? 45.267 24.437 2.608 1.00 87.31 205 VAL A C 1
ATOM 1639 O O . VAL A 1 205 ? 44.584 25.428 2.856 1.00 87.31 205 VAL A O 1
ATOM 1642 N N . ALA A 1 206 ? 45.922 24.283 1.458 1.00 86.88 206 ALA A N 1
ATOM 1643 C CA . ALA A 1 206 ? 45.887 25.227 0.337 1.00 86.88 206 ALA A CA 1
ATOM 1644 C C . ALA A 1 206 ? 45.514 24.555 -0.997 1.00 86.88 206 ALA A C 1
ATOM 1646 O O . ALA A 1 206 ? 45.076 25.223 -1.934 1.00 86.88 206 ALA A O 1
ATOM 1647 N N . GLN A 1 207 ? 45.638 23.231 -1.090 1.00 90.25 207 GLN A N 1
ATOM 1648 C CA . GLN A 1 207 ? 45.201 22.472 -2.256 1.00 90.25 207 GLN A CA 1
ATOM 1649 C C . GLN A 1 207 ? 44.566 21.149 -1.840 1.00 90.25 207 GLN A C 1
ATOM 1651 O O . GLN A 1 207 ? 44.977 20.510 -0.872 1.00 90.25 207 GLN A O 1
ATOM 1656 N N . ILE A 1 208 ? 43.562 20.751 -2.610 1.00 88.62 208 ILE A N 1
ATOM 1657 C CA . ILE A 1 208 ? 42.807 19.520 -2.450 1.00 88.62 208 ILE A CA 1
ATOM 1658 C C . ILE A 1 208 ? 42.767 18.825 -3.805 1.00 88.62 208 ILE A C 1
ATOM 1660 O O . ILE A 1 208 ? 42.326 19.409 -4.790 1.00 88.62 208 ILE A O 1
ATOM 1664 N N . GLU A 1 209 ? 43.196 17.577 -3.853 1.00 87.12 209 GLU A N 1
ATOM 1665 C CA . GLU A 1 209 ? 43.149 16.734 -5.039 1.00 87.12 209 GLU A CA 1
ATOM 1666 C C . GLU A 1 209 ? 42.272 15.511 -4.755 1.00 87.12 209 GLU A C 1
ATOM 1668 O O . GLU A 1 209 ? 42.472 14.801 -3.770 1.00 87.12 209 GLU A O 1
ATOM 1673 N N . ILE A 1 210 ? 41.270 15.285 -5.604 1.00 81.44 210 ILE A N 1
ATOM 1674 C CA . ILE A 1 210 ? 40.340 14.157 -5.497 1.00 81.44 210 ILE A CA 1
ATOM 1675 C C . ILE A 1 210 ? 40.602 13.231 -6.677 1.00 81.44 210 ILE A C 1
ATOM 1677 O O . ILE A 1 210 ? 40.274 13.576 -7.812 1.00 81.44 210 ILE A O 1
ATOM 1681 N N . VAL A 1 211 ? 41.181 12.064 -6.407 1.00 77.69 211 VAL A N 1
ATOM 1682 C CA . VAL A 1 211 ? 41.436 11.022 -7.405 1.00 77.69 211 VAL A CA 1
ATOM 1683 C C . VAL A 1 211 ? 40.221 10.110 -7.477 1.00 77.69 211 VAL A C 1
ATOM 1685 O O . VAL A 1 211 ? 39.763 9.580 -6.460 1.00 77.69 211 VAL A O 1
ATOM 1688 N N . TRP A 1 212 ? 39.695 9.910 -8.678 1.00 68.69 212 TRP A N 1
ATOM 1689 C CA . TRP A 1 212 ? 38.499 9.115 -8.913 1.00 68.69 212 TRP A CA 1
ATOM 1690 C C . TRP A 1 212 ? 38.645 8.179 -10.114 1.00 68.69 212 TRP A C 1
ATOM 1692 O O . TRP A 1 212 ? 39.535 8.309 -10.960 1.00 68.69 212 TRP A O 1
ATOM 1702 N N . HIS A 1 213 ? 37.747 7.199 -10.161 1.00 60.22 213 HIS A N 1
ATOM 1703 C CA . HIS A 1 213 ? 37.696 6.152 -11.165 1.00 60.22 213 HIS A CA 1
ATOM 1704 C C . HIS A 1 213 ? 36.277 5.989 -11.727 1.00 60.22 213 HIS A C 1
ATOM 1706 O O . HIS A 1 213 ? 35.287 6.304 -11.062 1.00 60.22 213 HIS A O 1
ATOM 1712 N N . ASP A 1 214 ? 36.195 5.473 -12.954 1.00 54.28 214 ASP A N 1
ATOM 1713 C CA . ASP A 1 214 ? 34.982 5.248 -13.755 1.00 54.28 214 ASP A CA 1
ATOM 1714 C C . ASP A 1 214 ? 34.259 6.532 -14.211 1.00 54.28 214 ASP A C 1
ATOM 1716 O O . ASP A 1 214 ? 34.161 6.774 -15.414 1.00 54.28 214 ASP A O 1
ATOM 1720 N N . TYR A 1 215 ? 33.792 7.376 -13.285 1.00 55.56 215 TYR A N 1
ATOM 1721 C CA . TYR A 1 215 ? 32.980 8.567 -13.581 1.00 55.56 215 TYR A CA 1
ATOM 1722 C C . TYR A 1 215 ? 33.444 9.793 -12.780 1.00 55.56 215 TYR A C 1
ATOM 1724 O O . TYR A 1 215 ? 33.811 9.634 -11.619 1.00 55.56 215 TYR A O 1
ATOM 1732 N N . PRO A 1 216 ? 33.403 11.018 -13.350 1.00 57.19 216 PRO A N 1
ATOM 1733 C CA . PRO A 1 216 ? 33.847 12.230 -12.663 1.00 57.19 216 PRO A CA 1
ATOM 1734 C C . PRO A 1 216 ? 32.924 12.632 -11.514 1.00 57.19 216 PRO A C 1
ATOM 1736 O O . PRO A 1 216 ? 31.713 12.404 -11.555 1.00 57.19 216 PRO A O 1
ATOM 1739 N N . VAL A 1 217 ? 33.473 13.361 -10.539 1.00 61.75 217 VAL A N 1
ATOM 1740 C CA . VAL A 1 217 ? 32.667 13.996 -9.491 1.00 61.75 217 VAL A CA 1
ATOM 1741 C C . VAL A 1 217 ? 31.793 15.096 -10.109 1.00 61.75 217 VAL A C 1
ATOM 1743 O O . VAL A 1 217 ? 32.300 16.079 -10.655 1.00 61.75 217 VAL A O 1
ATOM 1746 N N . LEU A 1 218 ? 30.469 14.925 -10.049 1.00 58.50 218 LEU A N 1
ATOM 1747 C CA . LEU A 1 218 ? 29.498 15.776 -10.755 1.00 58.50 218 LEU A CA 1
ATOM 1748 C C . LEU A 1 218 ? 29.179 17.083 -10.027 1.00 58.50 218 LEU A C 1
ATOM 1750 O O . LEU A 1 218 ? 28.828 18.082 -10.656 1.00 58.50 218 LEU A O 1
ATOM 1754 N N . GLY A 1 219 ? 29.319 17.102 -8.709 1.00 68.75 219 GLY A N 1
ATOM 1755 C CA . GLY A 1 219 ? 29.131 18.297 -7.911 1.00 68.75 219 GLY A CA 1
ATOM 1756 C C . GLY A 1 219 ? 29.374 18.035 -6.438 1.00 68.75 219 GLY A C 1
ATOM 1757 O O . GLY A 1 219 ? 29.485 16.889 -6.005 1.00 68.75 219 GLY A O 1
ATOM 1758 N N . GLY A 1 220 ? 29.420 19.102 -5.652 1.00 76.50 220 GLY A N 1
ATOM 1759 C CA . GLY A 1 220 ? 29.651 19.014 -4.218 1.00 76.50 220 GLY A CA 1
ATOM 1760 C C . GLY A 1 220 ? 30.047 20.336 -3.575 1.00 76.50 220 GLY A C 1
ATOM 1761 O O . GLY A 1 220 ? 30.236 21.337 -4.265 1.00 76.50 220 GLY A O 1
ATOM 1762 N N . ASP A 1 221 ? 30.181 20.296 -2.253 1.00 82.00 221 ASP A N 1
ATOM 1763 C CA . ASP A 1 221 ? 30.680 21.358 -1.389 1.00 82.00 221 ASP A CA 1
ATOM 1764 C C . ASP A 1 221 ? 31.867 20.826 -0.576 1.00 82.00 221 ASP A C 1
ATOM 1766 O O . ASP A 1 221 ? 31.813 19.726 -0.025 1.00 82.00 221 ASP A O 1
ATOM 1770 N N . ILE A 1 222 ? 32.919 21.623 -0.445 1.00 85.44 222 ILE A N 1
ATOM 1771 C CA . ILE A 1 222 ? 34.068 21.343 0.414 1.00 85.44 222 ILE A CA 1
ATOM 1772 C C . ILE A 1 222 ? 34.076 22.370 1.529 1.00 85.44 222 ILE A C 1
ATOM 1774 O O . ILE A 1 222 ? 34.061 23.578 1.284 1.00 85.44 222 ILE A O 1
ATOM 1778 N N . ARG A 1 223 ? 34.104 21.892 2.769 1.00 88.62 223 ARG A N 1
ATOM 1779 C CA . ARG A 1 223 ? 34.051 22.730 3.961 1.00 88.62 223 ARG A CA 1
ATOM 1780 C C . ARG A 1 223 ? 35.281 22.500 4.823 1.00 88.62 223 ARG A C 1
ATOM 1782 O O . ARG A 1 223 ? 35.701 21.362 5.001 1.00 88.62 223 ARG A O 1
ATOM 1789 N N . LEU A 1 224 ? 35.832 23.574 5.375 1.00 86.12 224 LEU A N 1
ATOM 1790 C CA . LEU A 1 224 ? 36.933 23.534 6.337 1.00 86.12 224 LEU A CA 1
ATOM 1791 C C . LEU A 1 224 ? 36.462 24.090 7.676 1.00 86.12 224 LEU A C 1
ATOM 1793 O O . LEU A 1 224 ? 35.698 25.058 7.717 1.00 86.12 224 LEU A O 1
ATOM 1797 N N . LEU A 1 225 ? 36.910 23.477 8.767 1.00 83.12 225 LEU A N 1
ATOM 1798 C CA . LEU A 1 225 ? 36.639 23.943 10.121 1.00 83.12 225 LEU A CA 1
ATOM 1799 C C . LEU A 1 225 ? 37.704 24.961 10.535 1.00 83.12 225 LEU A C 1
ATOM 1801 O O . LEU A 1 225 ? 38.878 24.611 10.632 1.00 83.12 225 LEU A O 1
ATOM 1805 N N . HIS A 1 226 ? 37.308 26.197 10.817 1.00 78.69 226 HIS A N 1
ATOM 1806 C CA . HIS A 1 226 ? 38.199 27.248 11.310 1.00 78.69 226 HIS A CA 1
ATOM 1807 C C . HIS A 1 226 ? 37.505 27.999 12.453 1.00 78.69 226 HIS A C 1
ATOM 1809 O O . HIS A 1 226 ? 36.330 28.338 12.337 1.00 78.69 226 HIS A O 1
ATOM 1815 N N . ASN A 1 227 ? 38.185 28.227 13.584 1.00 77.69 227 ASN A N 1
ATOM 1816 C CA . ASN A 1 227 ? 37.600 28.857 14.783 1.00 77.69 227 ASN A CA 1
ATOM 1817 C C . ASN A 1 227 ? 36.245 28.243 15.210 1.00 77.69 227 ASN A C 1
ATOM 1819 O O . ASN A 1 227 ? 35.270 28.959 15.443 1.00 77.69 227 ASN A O 1
ATOM 1823 N N . ASN A 1 228 ? 36.159 26.907 15.257 1.00 76.19 228 ASN A N 1
ATOM 1824 C CA . ASN A 1 228 ? 34.931 26.144 15.549 1.00 76.19 228 ASN A CA 1
ATOM 1825 C C . ASN A 1 228 ? 33.738 26.426 14.614 1.00 76.19 228 ASN A C 1
ATOM 1827 O O . ASN A 1 228 ? 32.608 26.053 14.925 1.00 76.19 228 ASN A O 1
ATOM 1831 N N . THR A 1 229 ? 33.974 27.051 13.461 1.00 75.81 229 THR A N 1
ATOM 1832 C CA . THR A 1 229 ? 32.943 27.364 12.471 1.00 75.81 229 THR A CA 1
ATOM 1833 C C . THR A 1 229 ? 33.274 26.693 11.143 1.00 75.81 229 THR A C 1
ATOM 1835 O O . THR A 1 229 ? 34.418 26.673 10.694 1.00 75.81 229 THR A O 1
ATOM 1838 N N . TRP A 1 230 ? 32.263 26.103 10.509 1.00 82.50 230 TRP A N 1
ATOM 1839 C CA . TRP A 1 230 ? 32.404 25.492 9.192 1.00 82.50 230 TRP A CA 1
ATOM 1840 C C . TRP A 1 230 ? 32.310 26.541 8.092 1.00 82.50 230 TRP A C 1
ATOM 1842 O O . TRP A 1 230 ? 31.284 27.207 7.951 1.00 82.50 230 TRP A O 1
ATOM 1852 N N . HIS A 1 231 ? 33.340 26.625 7.259 1.00 80.25 231 HIS A N 1
ATOM 1853 C CA . HIS A 1 231 ? 33.380 27.513 6.105 1.00 80.25 231 HIS A CA 1
ATOM 1854 C C . HIS A 1 231 ? 33.348 26.692 4.824 1.00 80.25 231 HIS A C 1
ATOM 1856 O O . HIS A 1 231 ? 34.187 25.819 4.628 1.00 80.25 231 HIS A O 1
ATOM 1862 N N . ASN A 1 232 ? 32.388 26.968 3.942 1.00 82.94 232 ASN A N 1
ATOM 1863 C CA . ASN A 1 232 ? 32.398 26.415 2.593 1.00 82.94 232 ASN A CA 1
ATOM 1864 C C . ASN A 1 232 ? 33.465 27.135 1.762 1.00 82.94 232 ASN A C 1
ATOM 1866 O O . ASN A 1 232 ? 33.346 28.335 1.523 1.00 82.94 232 ASN A O 1
ATOM 1870 N N . VAL A 1 233 ? 34.508 26.408 1.368 1.00 80.56 233 VAL A N 1
ATOM 1871 C CA . VAL A 1 233 ? 35.653 26.955 0.627 1.00 80.56 233 VAL A CA 1
ATOM 1872 C C . VAL A 1 233 ? 35.561 26.691 -0.869 1.00 80.56 233 VAL A C 1
ATOM 1874 O O . VAL A 1 233 ? 36.226 27.373 -1.646 1.00 80.56 233 VAL A O 1
ATOM 1877 N N . TYR A 1 234 ? 34.741 25.724 -1.286 1.00 77.94 234 TYR A N 1
ATOM 1878 C CA . TYR A 1 234 ? 34.583 25.388 -2.693 1.00 77.94 234 TYR A CA 1
ATOM 1879 C C . TYR A 1 234 ? 33.264 24.655 -2.950 1.00 77.94 234 TYR A C 1
ATOM 1881 O O . TYR A 1 234 ? 33.022 23.599 -2.376 1.00 77.94 234 TYR A O 1
ATOM 1889 N N . SER A 1 235 ? 32.447 25.176 -3.865 1.00 77.94 235 SER A N 1
ATOM 1890 C CA . SER A 1 235 ? 31.268 24.485 -4.400 1.00 77.94 235 SER A CA 1
ATOM 1891 C C . SER A 1 235 ? 31.427 24.310 -5.899 1.00 77.94 235 SER A C 1
ATOM 1893 O O . SER A 1 235 ? 31.798 25.251 -6.601 1.00 77.94 235 SER A O 1
ATOM 1895 N N . PHE A 1 236 ? 31.091 23.134 -6.412 1.00 67.19 236 PHE A N 1
ATOM 1896 C CA . PHE A 1 236 ? 31.165 22.856 -7.840 1.00 67.19 236 PHE A CA 1
ATOM 1897 C C . PHE A 1 236 ? 29.940 22.094 -8.325 1.00 67.19 236 PHE A C 1
ATOM 1899 O O . PHE A 1 236 ? 29.317 21.324 -7.595 1.00 67.19 236 PHE A O 1
ATOM 1906 N N . ARG A 1 237 ? 29.582 22.339 -9.586 1.00 61.28 237 ARG A N 1
ATOM 1907 C CA . ARG A 1 237 ? 28.472 21.681 -10.272 1.00 61.28 237 ARG A CA 1
ATOM 1908 C C . ARG A 1 237 ? 28.802 21.579 -11.757 1.00 61.28 237 ARG A C 1
ATOM 1910 O O . ARG A 1 237 ? 28.816 22.593 -12.451 1.00 61.28 237 ARG A O 1
ATOM 1917 N N . LYS A 1 238 ? 29.077 20.372 -12.242 1.00 58.22 238 LYS A N 1
ATOM 1918 C CA . LYS A 1 238 ? 29.318 20.095 -13.663 1.00 58.22 238 LYS A CA 1
ATOM 1919 C C . LYS A 1 238 ? 27.950 19.931 -14.355 1.00 58.22 238 LYS A C 1
ATOM 1921 O O . LYS A 1 238 ? 27.064 19.250 -13.841 1.00 58.22 238 LYS A O 1
ATOM 1926 N N . THR A 1 239 ? 27.712 20.642 -15.460 1.00 45.00 239 THR A N 1
ATOM 1927 C CA . THR A 1 239 ? 26.413 20.648 -16.165 1.00 45.00 239 THR A CA 1
ATOM 1928 C C . THR A 1 239 ? 26.183 19.361 -16.974 1.00 45.00 239 THR A C 1
ATOM 1930 O O . THR A 1 239 ? 27.146 18.716 -17.385 1.00 45.00 239 THR A O 1
ATOM 1933 N N . PRO A 1 240 ? 24.919 19.003 -17.295 1.00 41.78 240 PRO A N 1
ATOM 1934 C CA . PRO A 1 240 ? 24.598 17.825 -18.110 1.00 41.78 240 PRO A CA 1
ATOM 1935 C C . PRO A 1 240 ? 25.205 17.833 -19.523 1.00 41.78 240 PRO A C 1
ATOM 1937 O O . PRO A 1 240 ? 25.340 16.776 -20.126 1.00 41.78 240 PRO A O 1
ATOM 1940 N N . GLN A 1 241 ? 25.607 18.993 -20.057 1.00 35.06 241 GLN A N 1
ATOM 1941 C CA . GLN A 1 241 ? 26.306 19.083 -21.349 1.00 35.06 241 GLN A CA 1
ATOM 1942 C C . GLN A 1 241 ? 27.613 18.277 -21.377 1.00 35.06 241 GLN A C 1
ATOM 1944 O O . GLN A 1 241 ? 27.982 17.765 -22.429 1.00 35.06 241 GLN A O 1
ATOM 1949 N N . TYR A 1 242 ? 28.250 18.064 -20.221 1.00 35.22 242 TYR A N 1
ATOM 1950 C CA . TYR A 1 242 ? 29.441 17.222 -20.104 1.00 35.22 242 TYR A CA 1
ATOM 1951 C C . TYR A 1 242 ? 29.160 15.743 -20.456 1.00 35.22 242 TYR A C 1
ATOM 1953 O O . TYR A 1 242 ? 30.044 15.047 -20.950 1.00 35.22 242 TYR A O 1
ATOM 1961 N N . PHE A 1 243 ? 27.917 15.269 -20.281 1.00 38.53 243 PHE A N 1
ATOM 1962 C CA . PHE A 1 243 ? 27.490 13.920 -20.691 1.00 38.53 243 PHE A CA 1
ATOM 1963 C C . PHE A 1 243 ? 27.284 13.792 -22.204 1.00 38.53 243 PHE A C 1
ATOM 1965 O O . PHE A 1 243 ? 27.417 12.700 -22.744 1.00 38.53 243 PHE A O 1
ATOM 1972 N N . VAL A 1 244 ? 26.978 14.895 -22.893 1.00 33.81 244 VAL A N 1
ATOM 1973 C CA . VAL A 1 244 ? 26.795 14.909 -24.354 1.00 33.81 244 VAL A CA 1
ATOM 1974 C C . VAL A 1 244 ? 28.150 14.876 -25.073 1.00 33.81 244 VAL A C 1
ATOM 1976 O O . VAL A 1 244 ? 28.269 14.304 -26.156 1.00 33.81 244 VAL A O 1
ATOM 1979 N N . GLU A 1 245 ? 29.195 15.444 -24.462 1.00 34.41 245 GLU A N 1
ATOM 1980 C CA . GLU A 1 245 ? 30.560 15.421 -25.005 1.00 34.41 245 GLU A CA 1
ATOM 1981 C C . GLU A 1 245 ? 31.318 14.119 -24.700 1.00 34.41 245 GLU A C 1
ATOM 1983 O O . GLU A 1 245 ? 32.170 13.710 -25.495 1.00 34.41 245 GLU A O 1
ATOM 1988 N N . MET A 1 246 ? 30.969 13.404 -23.622 1.00 36.12 246 MET A N 1
ATOM 1989 C CA . MET A 1 246 ? 31.428 12.030 -23.392 1.00 36.12 246 MET A CA 1
ATOM 1990 C C . MET A 1 246 ? 30.673 11.050 -24.299 1.00 36.12 246 MET A C 1
ATOM 1992 O O . MET A 1 246 ? 29.819 10.279 -23.869 1.00 36.12 246 MET A O 1
ATOM 1996 N N . ARG A 1 247 ? 31.008 11.068 -25.593 1.00 35.47 247 ARG A N 1
ATOM 1997 C CA . ARG A 1 247 ? 30.629 9.995 -26.522 1.00 35.47 247 ARG A CA 1
ATOM 1998 C C . ARG A 1 247 ? 31.082 8.637 -25.951 1.00 35.47 247 ARG A C 1
ATOM 2000 O O . ARG A 1 247 ? 32.136 8.590 -25.314 1.00 35.47 247 ARG A O 1
ATOM 2007 N N . PRO A 1 248 ? 30.401 7.517 -26.271 1.00 37.75 248 PRO A N 1
ATOM 2008 C CA . PRO A 1 248 ? 30.784 6.151 -25.861 1.00 37.75 248 PRO A CA 1
ATOM 2009 C C . PRO A 1 248 ? 32.195 5.711 -26.310 1.00 37.75 248 PRO A C 1
ATOM 2011 O O . PRO A 1 248 ? 32.622 4.592 -26.049 1.00 37.75 248 PRO A O 1
ATOM 2014 N N . SER A 1 249 ? 32.930 6.588 -26.992 1.00 36.78 249 SER A N 1
ATOM 2015 C CA . SER A 1 249 ? 34.298 6.414 -27.453 1.00 36.78 249 SER A CA 1
ATOM 2016 C C . SER A 1 249 ? 35.357 7.089 -26.572 1.00 36.78 249 SER A C 1
ATOM 2018 O O . SER A 1 249 ? 36.509 7.123 -26.995 1.00 36.78 249 SER A O 1
ATOM 2020 N N . VAL A 1 250 ? 35.028 7.673 -25.408 1.00 37.78 250 VAL A N 1
ATOM 2021 C CA . VAL A 1 250 ? 36.071 8.113 -24.462 1.00 37.78 250 VAL A CA 1
ATOM 2022 C C . VAL A 1 250 ? 36.551 6.873 -23.703 1.00 37.78 250 VAL A C 1
ATOM 2024 O O . VAL A 1 250 ? 35.803 6.347 -22.881 1.00 37.78 250 VAL A O 1
ATOM 2027 N N . PRO A 1 251 ? 37.755 6.348 -23.995 1.00 36.72 251 PRO A N 1
ATOM 2028 C CA . PRO A 1 251 ? 38.231 5.138 -23.348 1.00 36.72 251 PRO A CA 1
ATOM 2029 C C . PRO A 1 251 ? 38.371 5.380 -21.846 1.00 36.72 251 PRO A C 1
ATOM 2031 O O . PRO A 1 251 ? 38.854 6.432 -21.429 1.00 36.72 251 PRO A O 1
ATOM 2034 N N . TYR A 1 252 ? 37.966 4.379 -21.070 1.00 41.19 252 TYR A N 1
ATOM 2035 C CA . TYR A 1 252 ? 38.335 4.142 -19.677 1.00 41.19 252 TYR A CA 1
ATOM 2036 C C . TYR A 1 252 ? 39.721 4.728 -19.347 1.00 41.19 252 TYR A C 1
ATOM 2038 O O . TYR A 1 252 ? 40.729 4.293 -19.911 1.00 41.19 252 TYR A O 1
ATOM 2046 N N . ARG A 1 253 ? 39.773 5.742 -18.472 1.00 44.06 253 ARG A N 1
ATOM 2047 C CA . ARG A 1 253 ? 41.026 6.349 -17.996 1.00 44.06 253 ARG A CA 1
ATOM 2048 C C . ARG A 1 253 ? 41.213 6.034 -16.511 1.00 44.06 253 ARG A C 1
ATOM 2050 O O . ARG A 1 253 ? 40.575 6.685 -15.685 1.00 44.06 253 ARG A O 1
ATOM 2057 N N . PRO A 1 254 ? 42.071 5.067 -16.154 1.00 45.81 254 PRO A N 1
ATOM 2058 C CA . PRO A 1 254 ? 42.497 4.883 -14.771 1.00 45.81 254 PRO A CA 1
ATOM 2059 C C . PRO A 1 254 ? 43.118 6.180 -14.222 1.00 45.81 254 PRO A C 1
ATOM 2061 O O . PRO A 1 254 ? 43.962 6.771 -14.895 1.00 45.81 254 PRO A O 1
ATOM 2064 N N . GLY A 1 255 ? 42.722 6.603 -13.015 1.00 53.03 255 GLY A N 1
ATOM 2065 C CA . GLY A 1 255 ? 43.424 7.639 -12.242 1.00 53.03 255 GLY A CA 1
ATOM 2066 C C . GLY A 1 255 ? 43.227 9.082 -12.717 1.00 53.03 255 GLY A C 1
ATOM 2067 O O . GLY A 1 255 ? 44.206 9.800 -12.905 1.00 53.03 255 GLY A O 1
ATOM 2068 N N . THR A 1 256 ? 41.982 9.528 -12.915 1.00 64.75 256 THR A N 1
ATOM 2069 C CA . THR A 1 256 ? 41.713 10.953 -13.193 1.00 64.75 256 THR A CA 1
ATOM 2070 C C . THR A 1 256 ? 41.554 11.714 -11.874 1.00 64.75 256 THR A C 1
ATOM 2072 O O . THR A 1 256 ? 40.922 11.200 -10.953 1.00 64.75 256 THR A O 1
ATOM 2075 N N . SER A 1 257 ? 42.111 12.926 -11.764 1.00 73.81 257 SER A N 1
ATOM 2076 C CA . SER A 1 257 ? 41.988 13.757 -10.562 1.00 73.81 257 SER A CA 1
ATOM 2077 C C . SER A 1 257 ? 41.368 15.129 -10.837 1.00 73.81 257 SER A C 1
ATOM 2079 O O . SER A 1 257 ? 41.589 15.741 -11.883 1.00 73.81 257 SER A O 1
ATOM 2081 N N . ASP A 1 258 ? 40.556 15.605 -9.892 1.00 76.44 258 ASP A N 1
ATOM 2082 C CA . ASP A 1 258 ? 40.103 16.995 -9.821 1.00 76.44 258 ASP A CA 1
ATOM 2083 C C . ASP A 1 258 ? 40.969 17.733 -8.784 1.00 76.44 258 ASP A C 1
ATOM 2085 O O . ASP A 1 258 ? 40.960 17.383 -7.603 1.00 76.44 258 ASP A O 1
ATOM 2089 N N . VAL A 1 259 ? 41.718 18.751 -9.225 1.00 82.81 259 VAL A N 1
ATOM 2090 C CA . VAL A 1 259 ? 42.593 19.570 -8.366 1.00 82.81 259 VAL A CA 1
ATOM 2091 C C . VAL A 1 259 ? 41.933 20.914 -8.075 1.00 82.81 259 VAL A C 1
ATOM 2093 O O . VAL A 1 259 ? 41.580 21.668 -8.983 1.00 82.81 259 VAL A O 1
ATOM 2096 N N . ILE A 1 260 ? 41.800 21.230 -6.793 1.00 83.44 260 ILE A N 1
ATOM 2097 C CA . ILE A 1 260 ? 41.110 22.405 -6.272 1.00 83.44 260 ILE A CA 1
ATOM 2098 C C . ILE A 1 260 ? 42.112 23.207 -5.447 1.00 83.44 260 ILE A C 1
ATOM 2100 O O . ILE A 1 260 ? 42.597 22.752 -4.413 1.00 83.44 260 ILE A O 1
ATOM 2104 N N . ASN A 1 261 ? 42.415 24.418 -5.908 1.00 82.44 261 ASN A N 1
ATOM 2105 C CA . ASN A 1 261 ? 43.265 25.357 -5.184 1.00 82.44 261 ASN A CA 1
ATOM 2106 C C . ASN A 1 261 ? 42.389 26.309 -4.369 1.00 82.44 261 ASN A C 1
ATOM 2108 O O . ASN A 1 261 ? 41.439 26.887 -4.901 1.00 82.44 261 ASN A O 1
ATOM 2112 N N . ILE A 1 262 ? 42.725 26.486 -3.097 1.00 80.44 262 ILE A N 1
ATOM 2113 C CA . ILE A 1 262 ? 42.044 27.391 -2.171 1.00 80.44 262 ILE A CA 1
ATOM 2114 C C . ILE A 1 262 ? 43.064 28.333 -1.526 1.00 80.44 262 ILE A C 1
ATOM 2116 O O . ILE A 1 262 ? 44.268 28.082 -1.545 1.00 80.44 262 ILE A O 1
ATOM 2120 N N . ALA A 1 263 ? 42.592 29.436 -0.945 1.00 80.06 263 ALA A N 1
ATOM 2121 C CA . ALA A 1 263 ? 43.453 30.228 -0.071 1.00 80.06 263 ALA A CA 1
ATOM 2122 C C . ALA A 1 263 ? 43.933 29.347 1.102 1.00 80.06 263 ALA A C 1
ATOM 2124 O O . ALA A 1 263 ? 43.138 28.537 1.575 1.00 80.06 263 ALA A O 1
ATOM 2125 N N . PRO A 1 264 ? 45.183 29.483 1.585 1.00 83.75 264 PRO A N 1
ATOM 2126 C CA . PRO A 1 264 ? 45.658 28.705 2.724 1.00 83.75 264 PRO A CA 1
ATOM 2127 C C . PRO A 1 264 ? 44.776 28.924 3.959 1.00 83.75 264 PRO A C 1
ATOM 2129 O O . PRO A 1 264 ? 44.620 30.055 4.421 1.00 83.75 264 PRO A O 1
ATOM 2132 N N . VAL A 1 265 ? 44.207 27.844 4.494 1.00 82.50 265 VAL A N 1
ATOM 2133 C CA . VAL A 1 265 ? 43.364 27.869 5.696 1.00 82.50 265 VAL A CA 1
ATOM 2134 C C . VAL A 1 265 ? 43.958 26.953 6.758 1.00 82.50 265 VAL A C 1
ATOM 2136 O O . VAL A 1 265 ? 44.260 25.793 6.480 1.00 82.50 265 VAL A O 1
ATOM 2139 N N . TYR A 1 266 ? 44.075 27.468 7.983 1.00 87.19 266 TYR A N 1
ATOM 2140 C CA . TYR A 1 266 ? 44.365 26.663 9.168 1.00 87.19 266 TYR A CA 1
ATOM 2141 C C . TYR A 1 266 ? 43.100 25.945 9.611 1.00 87.19 266 TYR A C 1
ATOM 2143 O O . TYR A 1 266 ? 42.078 26.586 9.875 1.00 87.19 266 TYR A O 1
ATOM 2151 N N . THR A 1 267 ? 43.154 24.623 9.669 1.00 87.12 267 THR A N 1
ATOM 2152 C CA . THR A 1 267 ? 41.987 23.812 9.969 1.00 87.12 267 THR A CA 1
ATOM 2153 C C . THR A 1 267 ? 42.340 22.568 10.761 1.00 87.12 267 THR A C 1
ATOM 2155 O O . THR A 1 267 ? 43.383 21.947 10.562 1.00 87.12 267 THR A O 1
ATOM 2158 N N . LYS A 1 268 ? 41.424 22.184 11.648 1.00 88.00 268 LYS A N 1
ATOM 2159 C CA . LYS A 1 268 ? 41.460 20.903 12.351 1.00 88.00 268 LYS A CA 1
ATOM 2160 C C . LYS A 1 268 ? 40.584 19.842 11.681 1.00 88.00 268 LYS A C 1
ATOM 2162 O O . LYS A 1 268 ? 40.677 18.674 12.040 1.00 88.00 268 LYS A O 1
ATOM 2167 N N . ALA A 1 269 ? 39.745 20.219 10.711 1.00 86.75 269 ALA A N 1
ATOM 2168 C CA . ALA A 1 269 ? 38.923 19.252 9.998 1.00 86.75 269 ALA A CA 1
ATOM 2169 C C . ALA A 1 269 ? 38.462 19.710 8.608 1.00 86.75 269 ALA A C 1
ATOM 2171 O O . ALA A 1 269 ? 38.108 20.870 8.397 1.00 86.75 269 ALA A O 1
ATOM 2172 N N . VAL A 1 270 ? 38.375 18.762 7.678 1.00 86.25 270 VAL A N 1
ATOM 2173 C CA . VAL A 1 270 ? 37.838 18.950 6.324 1.00 86.25 270 VAL A CA 1
ATOM 2174 C C . VAL A 1 270 ? 36.599 18.078 6.141 1.00 86.25 270 VAL A C 1
ATOM 2176 O O . VAL A 1 270 ? 36.605 16.912 6.524 1.00 86.25 270 VAL A O 1
ATOM 2179 N N . ALA A 1 271 ? 35.545 18.621 5.532 1.00 84.62 271 ALA A N 1
ATOM 2180 C CA . ALA A 1 271 ? 34.349 17.883 5.141 1.00 84.62 271 ALA A CA 1
ATOM 2181 C C . ALA A 1 271 ? 34.094 18.002 3.633 1.00 84.62 271 ALA A C 1
ATOM 2183 O O . ALA A 1 271 ? 34.018 19.106 3.092 1.00 84.62 271 ALA A O 1
ATOM 2184 N N . PHE A 1 272 ? 33.895 16.869 2.968 1.00 81.44 272 PHE A N 1
ATOM 2185 C CA . PHE A 1 272 ? 33.548 16.776 1.553 1.00 81.44 272 PHE A CA 1
ATOM 2186 C C . PHE A 1 272 ? 32.123 16.302 1.411 1.00 81.44 272 PHE A C 1
ATOM 2188 O O . PHE A 1 272 ? 31.830 15.171 1.775 1.00 81.44 272 PHE A O 1
ATOM 2195 N N . ARG A 1 273 ? 31.257 17.127 0.840 1.00 73.50 273 ARG A N 1
ATOM 2196 C CA . ARG A 1 273 ? 29.880 16.773 0.523 1.00 73.50 273 ARG A CA 1
ATOM 2197 C C . ARG A 1 273 ? 29.735 16.646 -0.981 1.00 73.50 273 ARG A C 1
ATOM 2199 O O . ARG A 1 273 ? 29.906 17.634 -1.679 1.00 73.50 273 ARG A O 1
ATOM 2206 N N . PHE A 1 274 ? 29.350 15.489 -1.496 1.00 69.88 274 PHE A N 1
ATOM 2207 C CA . PHE A 1 274 ? 29.118 15.330 -2.937 1.00 69.88 274 PHE A CA 1
ATOM 2208 C C . PHE A 1 274 ? 27.634 15.490 -3.272 1.00 69.88 274 PHE A C 1
ATOM 2210 O O . PHE A 1 274 ? 26.779 15.054 -2.507 1.00 69.88 274 PHE A O 1
ATOM 2217 N N . SER A 1 275 ? 27.316 16.143 -4.392 1.00 55.66 275 SER A N 1
ATOM 2218 C CA . SER A 1 275 ? 25.943 16.364 -4.858 1.00 55.66 275 SER A CA 1
ATOM 2219 C C . SER A 1 275 ? 25.662 15.638 -6.182 1.00 55.66 275 SER A C 1
ATOM 2221 O O . SER A 1 275 ? 26.533 15.546 -7.044 1.00 55.66 275 SER A O 1
ATOM 2223 N N . HIS A 1 276 ? 24.413 15.158 -6.315 1.00 49.19 276 HIS A N 1
ATOM 2224 C CA . HIS A 1 276 ? 23.743 14.606 -7.514 1.00 49.19 276 HIS A CA 1
ATOM 2225 C C . HIS A 1 276 ? 23.879 13.101 -7.821 1.00 49.19 276 HIS A C 1
ATOM 2227 O O . HIS A 1 276 ? 24.518 12.711 -8.791 1.00 49.19 276 HIS A O 1
ATOM 2233 N N . PHE A 1 277 ? 23.040 12.291 -7.164 1.00 41.69 277 PHE A N 1
ATOM 2234 C CA . PHE A 1 277 ? 22.210 11.308 -7.87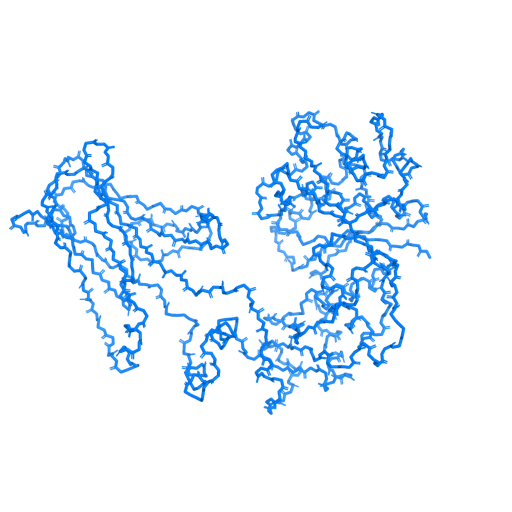9 1.00 41.69 277 PHE A CA 1
ATOM 2235 C C . PHE A 1 277 ? 20.804 11.894 -8.004 1.00 41.69 277 PHE A C 1
ATOM 2237 O O . PHE A 1 277 ? 20.026 11.863 -7.055 1.00 41.69 277 PHE A O 1
ATOM 2244 N N . ALA A 1 278 ? 20.477 12.518 -9.132 1.00 34.62 278 ALA A N 1
ATOM 2245 C CA . ALA A 1 278 ? 19.120 12.999 -9.368 1.00 34.62 278 ALA A CA 1
ATOM 2246 C C . ALA A 1 278 ? 18.769 12.879 -10.849 1.00 34.62 278 ALA A C 1
ATOM 2248 O O . ALA A 1 278 ? 19.177 13.711 -11.658 1.00 34.62 278 ALA A O 1
ATOM 2249 N N . LEU A 1 279 ? 17.935 11.894 -11.184 1.00 31.56 279 LEU A N 1
ATOM 2250 C CA . LEU A 1 279 ? 16.950 12.123 -12.232 1.00 31.56 279 LEU A CA 1
ATOM 2251 C C . LEU A 1 279 ? 15.933 13.121 -11.655 1.00 31.56 279 LEU A C 1
ATOM 2253 O O . LEU A 1 279 ? 15.426 12.890 -10.554 1.00 31.56 279 LEU A O 1
ATOM 2257 N N . PRO A 1 280 ? 15.634 14.243 -12.328 1.00 31.42 280 PRO A N 1
ATOM 2258 C CA . PRO A 1 280 ? 14.537 15.098 -11.913 1.00 31.42 280 PRO A CA 1
ATOM 2259 C C . PRO A 1 280 ? 13.232 14.304 -12.053 1.00 31.42 280 PRO A C 1
ATOM 2261 O O . PRO A 1 280 ? 12.703 14.150 -13.150 1.00 31.42 280 PRO A O 1
ATOM 2264 N N . LEU A 1 281 ? 12.705 13.791 -10.939 1.00 34.50 281 LEU A N 1
ATOM 2265 C CA . LEU A 1 281 ? 11.323 13.324 -10.866 1.00 34.50 281 LEU A CA 1
ATOM 2266 C C . LEU A 1 281 ? 10.420 14.546 -11.068 1.00 34.50 281 LEU A C 1
ATOM 2268 O O . LEU A 1 281 ? 10.165 15.328 -10.153 1.00 34.50 281 LEU A O 1
ATOM 2272 N N . MET A 1 282 ? 9.992 14.754 -12.311 1.00 32.22 282 MET A N 1
ATOM 2273 C CA . MET A 1 282 ? 8.873 15.635 -12.623 1.00 32.22 282 MET A CA 1
ATOM 2274 C C . MET A 1 282 ? 7.610 15.128 -11.920 1.00 32.22 282 MET A C 1
ATOM 2276 O O . MET A 1 282 ? 7.414 13.926 -11.752 1.00 32.22 282 MET A O 1
ATOM 2280 N N . LYS A 1 283 ? 6.711 16.063 -11.592 1.00 36.06 283 LYS A N 1
ATOM 2281 C CA . LYS A 1 283 ? 5.392 15.830 -10.975 1.00 36.06 283 LYS A CA 1
ATOM 2282 C C . LYS A 1 283 ? 4.440 14.926 -11.783 1.00 36.06 283 LYS A C 1
ATOM 2284 O O . LYS A 1 283 ? 3.352 14.646 -11.295 1.00 36.06 283 LYS A O 1
ATOM 2289 N N . SER A 1 284 ? 4.805 14.459 -12.978 1.00 46.00 284 SER A N 1
ATOM 2290 C CA . SER A 1 284 ? 3.955 13.573 -13.785 1.00 46.00 284 SER A CA 1
ATOM 2291 C C . SER A 1 284 ? 4.752 12.477 -14.499 1.00 46.00 284 SER A C 1
ATOM 2293 O O . SER A 1 284 ? 4.917 12.487 -15.720 1.00 46.00 284 SER A O 1
ATOM 2295 N N . TYR A 1 285 ? 5.216 11.483 -13.734 1.00 54.88 285 TYR A N 1
ATOM 2296 C CA . TYR A 1 285 ? 5.503 10.163 -14.302 1.00 54.88 285 TYR A CA 1
ATOM 2297 C C . TYR A 1 285 ? 4.197 9.584 -14.864 1.00 54.88 285 TYR A C 1
ATOM 2299 O O . TYR A 1 285 ? 3.272 9.288 -14.111 1.00 54.88 285 TYR A O 1
ATOM 2307 N N . HIS A 1 286 ? 4.116 9.437 -16.182 1.00 67.50 286 HIS A N 1
ATOM 2308 C CA . HIS A 1 286 ? 3.040 8.720 -16.855 1.00 67.50 286 HIS A CA 1
ATOM 2309 C C . HIS A 1 286 ? 3.656 7.771 -17.876 1.00 67.50 286 HIS A C 1
ATOM 2311 O O . HIS A 1 286 ? 4.664 8.101 -18.500 1.00 67.50 286 HIS A O 1
ATOM 2317 N N . TYR A 1 287 ? 3.100 6.566 -17.987 1.00 77.06 287 TYR A N 1
ATOM 2318 C CA . TYR A 1 287 ? 3.517 5.645 -19.032 1.00 77.06 287 TYR A CA 1
ATOM 2319 C C . TYR A 1 287 ? 3.023 6.172 -20.381 1.00 77.06 287 TYR A C 1
ATOM 2321 O O . TYR A 1 287 ? 1.866 6.559 -20.502 1.00 77.06 287 TYR A O 1
ATOM 2329 N N . ASP A 1 288 ? 3.902 6.190 -21.372 1.00 78.50 288 ASP A N 1
ATOM 2330 C CA . ASP A 1 288 ? 3.715 6.849 -22.666 1.00 78.50 288 ASP A CA 1
ATOM 2331 C C . ASP A 1 288 ? 3.277 5.886 -23.780 1.00 78.50 288 ASP A C 1
ATOM 2333 O O . ASP A 1 288 ? 3.416 6.189 -24.959 1.00 78.50 288 ASP A O 1
ATOM 2337 N N . HIS A 1 289 ? 2.778 4.701 -23.413 1.00 85.50 289 HIS A N 1
ATOM 2338 C CA . HIS A 1 289 ? 2.330 3.651 -24.337 1.00 85.50 289 HIS A CA 1
ATOM 2339 C C . HIS A 1 289 ? 3.408 3.106 -25.289 1.00 85.50 289 HIS A C 1
ATOM 2341 O O . HIS A 1 289 ? 3.081 2.372 -26.215 1.00 85.50 289 HIS A O 1
ATOM 2347 N N . HIS A 1 290 ? 4.696 3.365 -25.028 1.00 83.31 290 HIS A N 1
ATOM 2348 C CA . HIS A 1 290 ? 5.794 3.006 -25.934 1.00 83.31 290 HIS A CA 1
ATOM 2349 C C . HIS A 1 290 ? 5.795 1.535 -26.397 1.00 83.31 290 HIS A C 1
ATOM 2351 O O . HIS A 1 290 ? 6.082 1.266 -27.557 1.00 83.31 290 HIS A O 1
ATOM 2357 N N . CYS A 1 291 ? 5.458 0.577 -25.523 1.00 83.75 291 CYS A N 1
ATOM 2358 C CA . CYS A 1 291 ? 5.431 -0.851 -25.878 1.00 83.75 291 CYS A CA 1
ATOM 2359 C C . CYS A 1 291 ? 4.051 -1.366 -26.324 1.00 83.75 291 CYS A C 1
ATOM 2361 O O . CYS A 1 291 ? 3.931 -2.553 -26.622 1.00 83.75 291 CYS A O 1
ATOM 2363 N N . ARG A 1 292 ? 3.012 -0.519 -26.338 1.00 87.38 292 ARG A N 1
ATOM 2364 C CA . ARG A 1 292 ? 1.611 -0.937 -26.524 1.00 87.38 292 ARG A CA 1
ATOM 2365 C C . ARG A 1 292 ? 1.367 -1.597 -27.881 1.00 87.38 292 ARG A C 1
ATOM 2367 O O . ARG A 1 292 ? 0.706 -2.633 -27.937 1.00 87.38 292 ARG A O 1
ATOM 2374 N N . ASP A 1 293 ? 1.935 -1.007 -28.932 1.00 83.94 293 ASP A N 1
ATOM 2375 C CA . ASP A 1 293 ? 1.676 -1.375 -30.332 1.00 83.94 293 ASP A CA 1
ATOM 2376 C C . ASP A 1 293 ? 2.890 -2.023 -31.018 1.00 83.94 293 ASP A C 1
ATOM 2378 O O . ASP A 1 293 ? 2.880 -2.273 -32.224 1.00 83.94 293 ASP A O 1
ATOM 2382 N N . LEU A 1 294 ? 3.952 -2.313 -30.256 1.00 81.50 294 LEU A N 1
ATOM 2383 C CA . LEU A 1 294 ? 5.120 -3.011 -30.786 1.00 81.50 294 LEU A CA 1
ATOM 2384 C C . LEU A 1 294 ? 4.770 -4.476 -31.104 1.00 81.50 294 LEU A C 1
ATOM 2386 O O . LEU A 1 294 ? 4.098 -5.127 -30.294 1.00 81.50 294 LEU A O 1
ATOM 2390 N N . PRO A 1 295 ? 5.257 -5.028 -32.234 1.00 77.62 295 PRO A N 1
ATOM 2391 C CA . PRO A 1 295 ? 5.141 -6.453 -32.519 1.00 77.62 295 PRO A CA 1
ATOM 2392 C C . PRO A 1 295 ? 5.812 -7.272 -31.416 1.00 77.62 295 PRO A C 1
ATOM 2394 O O . PRO A 1 295 ? 6.997 -7.102 -31.134 1.00 77.62 295 PRO A O 1
ATOM 2397 N N . GLN A 1 296 ? 5.053 -8.164 -30.790 1.00 78.50 296 GLN A N 1
ATOM 2398 C CA . GLN A 1 296 ? 5.512 -8.951 -29.652 1.00 78.50 296 GLN A CA 1
ATOM 2399 C C . GLN A 1 296 ? 4.782 -10.288 -29.589 1.00 78.50 296 GLN A C 1
ATOM 2401 O O . GLN A 1 296 ? 3.640 -10.402 -30.028 1.00 78.50 296 GLN A O 1
ATOM 2406 N N . ILE A 1 297 ? 5.455 -11.293 -29.034 1.00 73.12 297 ILE A N 1
ATOM 2407 C CA . ILE A 1 297 ? 4.869 -12.598 -28.733 1.00 73.12 297 ILE A CA 1
ATOM 2408 C C . ILE A 1 297 ? 4.751 -12.683 -27.215 1.00 73.12 297 ILE A C 1
ATOM 2410 O O . ILE A 1 297 ? 5.752 -12.562 -26.507 1.00 73.12 297 ILE A O 1
ATOM 2414 N N . LEU A 1 298 ? 3.531 -12.876 -26.719 1.00 71.56 298 LEU A N 1
ATOM 2415 C CA . LEU A 1 298 ? 3.273 -13.068 -25.297 1.00 71.56 298 LEU A CA 1
ATOM 2416 C C . LEU A 1 298 ? 3.680 -14.490 -24.893 1.00 71.56 298 LEU A C 1
ATOM 2418 O O . LEU A 1 298 ? 2.906 -15.437 -25.011 1.00 71.56 298 LEU A O 1
ATOM 2422 N N . ASP A 1 299 ? 4.912 -14.654 -24.408 1.00 73.56 299 ASP A N 1
ATOM 2423 C CA . ASP A 1 299 ? 5.353 -15.923 -23.825 1.00 73.56 299 ASP A CA 1
ATOM 2424 C C . ASP A 1 299 ? 4.788 -16.094 -22.403 1.00 73.56 299 ASP A C 1
ATOM 2426 O O . ASP A 1 299 ? 5.374 -15.668 -21.406 1.00 73.56 299 ASP A O 1
ATOM 2430 N N . LEU A 1 300 ? 3.637 -16.767 -22.307 1.00 70.50 300 LEU A N 1
ATOM 2431 C CA . LEU A 1 300 ? 2.982 -17.116 -21.037 1.00 70.50 300 LEU A CA 1
ATOM 2432 C C . LEU A 1 300 ? 3.822 -18.075 -20.162 1.00 70.50 300 LEU A C 1
ATOM 2434 O O . LEU A 1 300 ? 3.528 -18.270 -18.975 1.00 70.50 300 LEU A O 1
ATOM 2438 N N . GLY A 1 301 ? 4.844 -18.714 -20.741 1.00 66.44 301 GLY A N 1
ATOM 2439 C CA . GLY A 1 301 ? 5.787 -19.594 -20.059 1.00 66.44 301 GLY A CA 1
ATOM 2440 C C . GLY A 1 301 ? 6.869 -18.835 -19.288 1.00 66.44 301 GLY A C 1
ATOM 2441 O O . GLY A 1 301 ? 7.280 -19.305 -18.225 1.00 66.44 301 GLY A O 1
ATOM 2442 N N . ASN A 1 302 ? 7.270 -17.650 -19.764 1.00 66.81 302 ASN A N 1
ATOM 2443 C CA . ASN A 1 302 ? 8.358 -16.843 -19.209 1.00 66.81 302 ASN A CA 1
ATOM 2444 C C . ASN A 1 302 ? 7.919 -15.397 -18.918 1.00 66.81 302 ASN A C 1
ATOM 2446 O O . ASN A 1 302 ? 8.171 -14.465 -19.679 1.00 66.81 302 ASN A O 1
ATOM 2450 N N . LEU A 1 303 ? 7.330 -15.193 -17.740 1.00 68.38 303 LEU A N 1
ATOM 2451 C CA . LEU A 1 303 ? 6.873 -13.882 -17.272 1.00 68.38 303 LEU A CA 1
ATOM 2452 C C . LEU A 1 303 ? 7.985 -13.071 -16.573 1.00 68.38 303 LEU A C 1
ATOM 2454 O O . LEU A 1 303 ? 7.747 -12.375 -15.591 1.00 68.38 303 LEU A O 1
ATOM 2458 N N . SER A 1 304 ? 9.229 -13.160 -17.045 1.00 74.62 304 SER A N 1
ATOM 2459 C CA . SER A 1 304 ? 10.334 -12.331 -16.527 1.00 74.62 304 SER A CA 1
ATOM 2460 C C . SER A 1 304 ? 10.213 -10.854 -16.926 1.00 74.62 304 SER A C 1
ATOM 2462 O O . SER A 1 304 ? 10.789 -9.986 -16.272 1.00 74.62 304 SER A O 1
ATOM 2464 N N . THR A 1 305 ? 9.439 -10.560 -17.974 1.00 76.06 305 THR A N 1
ATOM 2465 C CA . THR A 1 305 ? 9.162 -9.199 -18.448 1.00 76.06 305 THR A CA 1
ATOM 2466 C C . THR A 1 305 ? 7.877 -8.656 -17.825 1.00 76.06 305 THR A C 1
ATOM 2468 O O . THR A 1 305 ? 6.959 -9.409 -17.504 1.00 76.06 305 THR A O 1
ATOM 2471 N N . ASN A 1 306 ? 7.797 -7.336 -17.657 1.00 84.75 306 ASN A N 1
ATOM 2472 C CA . ASN A 1 306 ? 6.597 -6.697 -17.124 1.00 84.75 306 ASN A CA 1
ATOM 2473 C C . ASN A 1 306 ? 5.423 -6.851 -18.090 1.00 84.75 306 ASN A C 1
ATOM 2475 O O . ASN A 1 306 ? 5.613 -6.745 -19.301 1.00 84.75 306 ASN A O 1
ATOM 2479 N N . VAL A 1 307 ? 4.213 -6.999 -17.558 1.00 87.06 307 VAL A N 1
ATOM 2480 C CA . VAL A 1 307 ? 2.980 -7.030 -18.354 1.00 87.06 307 VAL A CA 1
ATOM 2481 C C . VAL A 1 307 ? 2.116 -5.832 -17.996 1.00 87.06 307 VAL A C 1
ATOM 2483 O O . VAL A 1 307 ? 1.931 -5.511 -16.817 1.00 87.06 307 VAL A O 1
ATOM 2486 N N . ARG A 1 308 ? 1.570 -5.177 -19.019 1.00 89.19 308 ARG A N 1
ATOM 2487 C CA . ARG A 1 308 ? 0.610 -4.083 -18.880 1.00 89.19 308 ARG A CA 1
ATOM 2488 C C . ARG A 1 308 ? -0.761 -4.470 -19.412 1.00 89.19 308 ARG A C 1
ATOM 2490 O O . ARG A 1 308 ? -0.860 -5.202 -20.391 1.00 89.19 308 ARG A O 1
ATOM 2497 N N . LEU A 1 309 ? -1.796 -3.939 -18.766 1.00 88.19 309 LEU A N 1
ATOM 2498 C CA . LEU A 1 309 ? -3.186 -4.015 -19.211 1.00 88.19 309 LEU A CA 1
ATOM 2499 C C . LEU A 1 309 ? -3.542 -2.763 -20.028 1.00 88.19 309 LEU A C 1
ATOM 2501 O O . LEU A 1 309 ? -3.282 -1.644 -19.581 1.00 88.19 309 LEU A O 1
ATOM 2505 N N . LYS A 1 310 ? -4.165 -2.963 -21.192 1.00 88.06 310 LYS A N 1
ATOM 2506 C CA . LYS A 1 310 ? -4.761 -1.929 -22.048 1.00 88.06 310 LYS A CA 1
ATOM 2507 C C . LYS A 1 310 ? -6.126 -1.512 -21.496 1.00 88.06 310 LYS A C 1
ATOM 2509 O O . LYS A 1 310 ? -7.021 -2.347 -21.380 1.00 88.06 310 LYS A O 1
ATOM 2514 N N . TYR A 1 311 ? -6.291 -0.223 -21.192 1.00 74.94 311 TYR A N 1
ATOM 2515 C CA . TYR A 1 311 ? -7.513 0.315 -20.561 1.00 74.94 311 TYR A CA 1
ATOM 2516 C C . TYR A 1 311 ? -8.578 0.864 -21.531 1.00 74.94 311 TYR A C 1
ATOM 2518 O O . TYR A 1 311 ? -9.586 1.410 -21.085 1.00 74.94 311 TYR A O 1
ATOM 2526 N N . GLU A 1 312 ? -8.391 0.720 -22.846 1.00 70.50 312 GLU A N 1
ATOM 2527 C CA . GLU A 1 312 ? -9.346 1.225 -23.847 1.00 70.50 312 GLU A CA 1
ATOM 2528 C C . GLU A 1 312 ? -10.747 0.613 -23.677 1.00 70.50 312 GLU A C 1
ATOM 2530 O O . GLU A 1 312 ? -10.888 -0.591 -23.462 1.00 70.50 312 GLU A O 1
ATOM 2535 N N . ASN A 1 313 ? -11.774 1.468 -23.778 1.00 60.41 313 ASN A N 1
ATOM 2536 C CA . ASN A 1 313 ? -13.206 1.137 -23.833 1.00 60.41 313 ASN A CA 1
ATOM 2537 C C . ASN A 1 313 ? -13.783 0.345 -22.645 1.00 60.41 313 ASN A C 1
ATOM 2539 O O . ASN A 1 313 ? -14.941 -0.064 -22.683 1.00 60.41 313 ASN A O 1
ATOM 2543 N N . ILE A 1 314 ? -13.034 0.181 -21.548 1.00 59.91 314 ILE A N 1
ATOM 2544 C CA . ILE A 1 314 ? -13.484 -0.595 -20.381 1.00 59.91 314 ILE A CA 1
ATOM 2545 C C . ILE A 1 314 ? -14.733 0.014 -19.726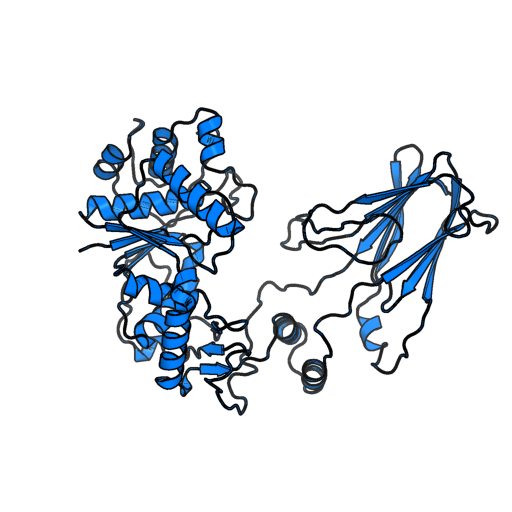 1.00 59.91 314 ILE A C 1
ATOM 2547 O O . ILE A 1 314 ? -15.612 -0.715 -19.285 1.00 59.91 314 ILE A O 1
ATOM 2551 N N . VAL A 1 315 ? -14.861 1.342 -19.679 1.00 53.94 315 VAL A N 1
ATOM 2552 C CA . VAL A 1 315 ? -16.044 1.988 -19.078 1.00 53.94 315 VAL A CA 1
ATOM 2553 C C . VAL A 1 315 ? -17.301 1.819 -19.944 1.00 53.94 315 VAL A C 1
ATOM 2555 O O . VAL A 1 315 ? -18.396 1.662 -19.402 1.00 53.94 315 VAL A O 1
ATOM 2558 N N . GLU A 1 316 ? -17.157 1.819 -21.271 1.00 57.38 316 GLU A N 1
ATOM 2559 C CA . GLU A 1 316 ? -18.268 1.695 -22.226 1.00 57.38 316 GLU A CA 1
ATOM 2560 C C . GLU A 1 316 ? -18.744 0.247 -22.380 1.00 57.38 316 GLU A C 1
ATOM 2562 O O . GLU A 1 316 ? -19.947 -0.016 -22.391 1.00 57.38 316 GLU A O 1
ATOM 2567 N N . GLU A 1 317 ? -17.807 -0.700 -22.442 1.00 54.75 317 GLU A N 1
ATOM 2568 C CA . GLU A 1 317 ? -18.082 -2.128 -22.629 1.00 54.75 317 GLU A CA 1
ATOM 2569 C C . GLU A 1 317 ? -18.819 -2.756 -21.428 1.00 54.75 317 GLU A C 1
ATOM 2571 O O . GLU A 1 317 ? -19.441 -3.809 -21.566 1.00 54.75 317 GLU A O 1
ATOM 2576 N N . TRP A 1 318 ? -18.742 -2.141 -20.241 1.00 56.31 318 TRP A N 1
ATOM 2577 C CA . TRP A 1 318 ? -19.067 -2.829 -18.986 1.00 56.31 318 TRP A CA 1
ATOM 2578 C C . TRP A 1 318 ? -20.439 -2.484 -18.418 1.00 56.31 318 TRP A C 1
ATOM 2580 O O . TRP A 1 318 ? -20.914 -3.227 -17.568 1.00 56.31 318 TRP A O 1
ATOM 2590 N N . GLY A 1 319 ? -21.099 -1.435 -18.927 1.00 45.72 319 GLY A N 1
ATOM 2591 C CA . GLY A 1 319 ? -22.513 -1.140 -18.669 1.00 45.72 319 GLY A CA 1
ATOM 2592 C C . GLY A 1 319 ? -22.885 -0.902 -17.193 1.00 45.72 319 GLY A C 1
ATOM 2593 O O . GLY A 1 319 ? -22.881 -1.804 -16.372 1.00 45.72 319 GLY A O 1
ATOM 2594 N N . GLN A 1 320 ? -23.332 0.321 -16.886 1.00 44.28 320 GLN A N 1
ATOM 2595 C CA . GLN A 1 320 ? -23.647 0.841 -15.542 1.00 44.28 320 GLN A CA 1
ATOM 2596 C C . GLN A 1 320 ? -22.482 0.804 -14.545 1.00 44.28 320 GLN A C 1
ATOM 2598 O O . GLN A 1 320 ? -22.046 -0.247 -14.101 1.00 44.28 320 GLN A O 1
ATOM 2603 N N . LYS A 1 321 ? -22.065 2.004 -14.112 1.00 50.31 321 LYS A N 1
ATOM 2604 C CA . LYS A 1 321 ? -21.176 2.249 -12.967 1.00 50.31 321 LYS A CA 1
ATOM 2605 C C . LYS A 1 321 ? -21.703 1.477 -11.758 1.00 50.31 321 LYS A C 1
ATOM 2607 O O . LYS A 1 321 ? -22.660 1.946 -11.132 1.00 50.31 321 LYS A O 1
ATOM 2612 N N . PRO A 1 322 ? -21.125 0.328 -11.392 1.00 42.69 322 PRO A N 1
ATOM 2613 C CA . PRO A 1 322 ? -21.560 -0.294 -10.175 1.00 42.69 322 PRO A CA 1
ATOM 2614 C C . PRO A 1 322 ? -20.932 0.585 -9.078 1.00 42.69 322 PRO A C 1
ATOM 2616 O O . PRO A 1 322 ? -19.721 0.809 -9.058 1.00 42.69 322 PRO A O 1
ATOM 2619 N N . TRP A 1 323 ? -21.770 1.145 -8.202 1.00 48.81 323 TRP A N 1
ATOM 2620 C CA . TRP A 1 323 ? -21.366 1.723 -6.907 1.00 48.81 323 TRP A CA 1
ATOM 2621 C C . TRP A 1 323 ? -20.999 3.213 -6.819 1.00 48.81 323 TRP A C 1
ATOM 2623 O O . TRP A 1 323 ? -20.328 3.594 -5.863 1.00 48.81 323 TRP A O 1
ATOM 2633 N N . SER A 1 324 ? -21.498 4.104 -7.687 1.00 39.84 324 SER A N 1
ATOM 2634 C CA . SER A 1 324 ? -21.508 5.538 -7.338 1.00 39.84 324 SER A CA 1
ATOM 2635 C C . SER A 1 324 ? -22.587 5.821 -6.289 1.00 39.84 324 SER A C 1
ATOM 2637 O O . SER A 1 324 ? -23.665 6.330 -6.591 1.00 39.84 324 SER A O 1
ATOM 2639 N N . ASN A 1 325 ? -22.306 5.518 -5.028 1.00 45.59 325 ASN A N 1
ATOM 2640 C CA . ASN A 1 325 ? -22.930 6.290 -3.965 1.00 45.59 325 ASN A CA 1
ATOM 2641 C C . ASN A 1 325 ? -22.424 7.733 -4.162 1.00 45.59 325 ASN A C 1
ATOM 2643 O O . ASN A 1 325 ? -21.285 7.914 -4.597 1.00 45.59 325 ASN A O 1
ATOM 2647 N N . GLU A 1 326 ? -23.219 8.756 -3.844 1.00 44.69 326 GLU A N 1
ATOM 2648 C CA . GLU A 1 326 ? -22.917 10.194 -4.055 1.00 44.69 326 GLU A CA 1
ATOM 2649 C C . GLU A 1 326 ? -21.579 10.688 -3.451 1.00 44.69 326 GLU A C 1
ATOM 2651 O O . GLU A 1 326 ? -21.212 11.851 -3.585 1.00 44.69 326 GLU A O 1
ATOM 2656 N N . ARG A 1 327 ? -20.833 9.802 -2.782 1.00 51.75 327 ARG A N 1
ATOM 2657 C CA . ARG A 1 327 ? -19.531 10.033 -2.163 1.00 51.75 327 ARG A CA 1
ATOM 2658 C C . ARG A 1 327 ? -18.342 9.608 -3.021 1.00 51.75 327 ARG A C 1
ATOM 2660 O O . ARG A 1 327 ? -17.228 9.848 -2.596 1.00 51.75 327 ARG A O 1
ATOM 2667 N N . ILE A 1 328 ? -18.501 8.979 -4.184 1.00 53.94 328 ILE A N 1
ATOM 2668 C CA . ILE A 1 328 ? -17.343 8.699 -5.051 1.00 53.94 328 ILE A CA 1
ATOM 2669 C C . ILE A 1 328 ? -17.009 9.957 -5.875 1.00 53.94 328 ILE A C 1
ATOM 2671 O O . ILE A 1 328 ? -17.892 10.427 -6.598 1.00 53.94 328 ILE A O 1
ATOM 2675 N N . PRO A 1 329 ? -15.782 10.517 -5.800 1.00 51.31 329 PRO A N 1
ATOM 2676 C CA . PRO A 1 329 ? -15.411 11.703 -6.568 1.00 51.31 329 PRO A CA 1
ATOM 2677 C C . PRO A 1 329 ? -15.327 11.384 -8.069 1.00 51.31 329 PRO A C 1
ATOM 2679 O O . PRO A 1 329 ? -14.262 11.069 -8.592 1.00 51.31 329 PRO A O 1
ATOM 2682 N N . GLY A 1 330 ? -16.478 11.459 -8.749 1.00 53.91 330 GLY A N 1
ATOM 2683 C CA . GLY A 1 330 ? -16.645 11.358 -10.204 1.00 53.91 330 GLY A CA 1
ATOM 2684 C C . GLY A 1 330 ? -16.114 10.063 -10.838 1.00 53.91 330 GLY A C 1
ATOM 2685 O O . GLY A 1 330 ? -15.573 9.207 -10.156 1.00 53.91 330 GLY A O 1
ATOM 2686 N N . PRO A 1 331 ? -16.277 9.851 -12.151 1.00 54.88 331 PRO A N 1
ATOM 2687 C CA . PRO A 1 331 ? -15.521 8.811 -12.840 1.00 54.88 331 PRO A CA 1
ATOM 2688 C C . PRO A 1 331 ? -14.040 9.219 -12.922 1.00 54.88 331 PRO A C 1
ATOM 2690 O O . PRO A 1 331 ? -13.726 10.280 -13.460 1.00 54.88 331 PRO A O 1
ATOM 2693 N N . PHE A 1 332 ? -13.135 8.392 -12.397 1.00 57.62 332 PHE A N 1
ATOM 2694 C CA . PHE A 1 332 ? -11.706 8.481 -12.704 1.00 57.62 332 PHE A CA 1
ATOM 2695 C C . PHE A 1 332 ? -11.376 7.364 -13.690 1.00 57.62 332 PHE A C 1
ATOM 2697 O O . PHE A 1 332 ? -11.334 6.198 -13.330 1.00 57.62 332 PHE A O 1
ATOM 2704 N N . GLU A 1 333 ? -11.164 7.702 -14.954 1.00 58.25 333 GLU A N 1
ATOM 2705 C CA . GLU A 1 333 ? -10.651 6.731 -15.917 1.00 58.25 333 GLU A CA 1
ATOM 2706 C C . GLU A 1 333 ? -9.125 6.663 -15.794 1.00 58.25 333 GLU A C 1
ATOM 2708 O O . GLU A 1 333 ? -8.470 7.714 -15.854 1.00 58.25 333 GLU A O 1
ATOM 2713 N N . PRO A 1 334 ? -8.529 5.467 -15.613 1.00 61.59 334 PRO A N 1
ATOM 2714 C CA . PRO A 1 334 ? -7.085 5.318 -15.672 1.00 61.59 334 PRO A CA 1
ATOM 2715 C C . PRO A 1 334 ? -6.596 5.806 -17.035 1.00 61.59 334 PRO A C 1
ATOM 2717 O O . PRO A 1 334 ? -6.900 5.223 -18.069 1.00 61.59 334 PRO A O 1
ATOM 2720 N N . LYS A 1 335 ? -5.828 6.897 -17.043 1.00 62.34 335 LYS A N 1
ATOM 2721 C CA . LYS A 1 335 ? -5.310 7.501 -18.282 1.00 62.34 335 LYS A CA 1
ATOM 2722 C C . LYS A 1 335 ? -4.090 6.775 -18.853 1.00 62.34 335 LYS A C 1
ATOM 2724 O O . LYS A 1 335 ? -3.520 7.241 -19.831 1.00 62.34 335 LYS A O 1
ATOM 2729 N N . VAL A 1 336 ? -3.635 5.708 -18.198 1.00 74.62 336 VAL A N 1
ATOM 2730 C CA . VAL A 1 336 ? -2.391 5.007 -18.526 1.00 74.62 336 VAL A CA 1
ATOM 2731 C C . VAL A 1 336 ? -2.562 3.503 -18.387 1.00 74.62 336 VAL A C 1
ATOM 2733 O O . VAL A 1 336 ? -3.199 3.013 -17.453 1.00 74.62 336 VAL A O 1
ATOM 2736 N N . ASP A 1 337 ? -1.916 2.769 -19.287 1.00 84.75 337 ASP A N 1
ATOM 2737 C CA . ASP A 1 337 ? -1.863 1.315 -19.208 1.00 84.75 337 ASP A CA 1
ATOM 2738 C C . ASP A 1 337 ? -1.057 0.884 -17.984 1.00 84.75 337 ASP A C 1
ATOM 2740 O O . ASP A 1 337 ? 0.144 1.161 -17.851 1.00 84.75 337 ASP A O 1
ATOM 2744 N N . THR A 1 338 ? -1.732 0.206 -17.064 1.00 82.94 338 THR A N 1
ATOM 2745 C CA . THR A 1 338 ? -1.162 -0.128 -15.760 1.00 82.94 338 THR A CA 1
ATOM 2746 C C . THR A 1 338 ? -0.354 -1.414 -15.833 1.00 82.94 338 THR A C 1
ATOM 2748 O O . THR A 1 338 ? -0.748 -2.376 -16.487 1.00 82.94 338 THR A O 1
ATOM 2751 N N . CYS A 1 339 ? 0.790 -1.419 -15.151 1.00 85.81 339 CYS A N 1
ATOM 2752 C CA . CYS A 1 339 ? 1.595 -2.616 -14.954 1.00 85.81 339 CYS A CA 1
ATOM 2753 C C . CYS A 1 339 ? 0.859 -3.544 -13.985 1.00 85.81 339 CYS A C 1
ATOM 2755 O O . CYS A 1 339 ? 0.621 -3.165 -12.845 1.00 85.81 339 CYS A O 1
ATOM 2757 N N . VAL A 1 340 ? 0.481 -4.729 -14.450 1.00 87.31 340 VAL A N 1
ATOM 2758 C CA . VAL A 1 340 ? -0.269 -5.735 -13.674 1.00 87.31 340 VAL A CA 1
ATOM 2759 C C . VAL A 1 340 ? 0.608 -6.929 -13.289 1.00 87.31 340 VAL A C 1
ATOM 2761 O O . VAL A 1 340 ? 0.215 -7.762 -12.479 1.00 87.31 340 VAL A O 1
ATOM 2764 N N . TRP A 1 341 ? 1.813 -6.986 -13.857 1.00 85.06 341 TRP A N 1
ATOM 2765 C CA . TRP A 1 341 ? 2.852 -7.959 -13.557 1.00 85.06 341 TRP A CA 1
ATOM 2766 C C . TRP A 1 341 ? 4.217 -7.283 -13.624 1.00 85.06 341 TRP A C 1
ATOM 2768 O O . TRP A 1 341 ? 4.518 -6.606 -14.612 1.00 85.06 341 TRP A O 1
ATOM 2778 N N . PHE A 1 342 ? 5.048 -7.464 -12.602 1.00 80.19 342 PHE A N 1
ATOM 2779 C CA . PHE A 1 342 ? 6.364 -6.841 -12.499 1.00 80.19 342 PHE A CA 1
ATOM 2780 C C . PHE A 1 342 ? 7.347 -7.776 -11.788 1.00 80.19 342 PHE A C 1
ATOM 2782 O O . PHE A 1 342 ? 7.004 -8.384 -10.778 1.00 80.19 342 PHE A O 1
ATOM 2789 N N . ASN A 1 343 ? 8.577 -7.887 -12.302 1.00 71.25 343 ASN A N 1
ATOM 2790 C CA . ASN A 1 343 ? 9.637 -8.728 -11.720 1.00 71.25 343 ASN A CA 1
ATOM 2791 C C . ASN A 1 343 ? 9.203 -10.181 -11.432 1.00 71.25 343 ASN A C 1
ATOM 2793 O O . ASN A 1 343 ? 9.497 -10.736 -10.373 1.00 71.25 343 ASN A O 1
ATOM 2797 N N . GLY A 1 344 ? 8.490 -10.806 -12.371 1.00 76.44 344 GLY A N 1
ATOM 2798 C CA . GLY A 1 344 ? 8.086 -12.205 -12.228 1.00 76.44 344 GLY A CA 1
ATOM 2799 C C . GLY A 1 344 ? 6.966 -12.449 -11.220 1.00 76.44 344 GLY A C 1
ATOM 2800 O O . GLY A 1 344 ? 6.790 -13.596 -10.826 1.00 76.44 344 GLY A O 1
ATOM 2801 N N . GLN A 1 345 ? 6.242 -11.415 -10.780 1.00 83.31 345 GLN A N 1
ATOM 2802 C CA . GLN A 1 345 ? 5.124 -11.531 -9.845 1.00 83.31 345 GLN A CA 1
ATOM 2803 C C . GLN A 1 345 ? 3.934 -10.664 -10.290 1.00 83.31 345 GLN A C 1
ATOM 2805 O O . GLN A 1 345 ? 4.142 -9.584 -10.856 1.00 83.31 345 GLN A O 1
ATOM 2810 N N . PRO A 1 346 ? 2.690 -11.091 -10.014 1.00 86.88 346 PRO A N 1
ATOM 2811 C CA . PRO A 1 346 ? 1.523 -10.245 -10.215 1.00 86.88 346 PRO A CA 1
ATOM 2812 C C . PRO A 1 346 ? 1.534 -9.066 -9.233 1.00 86.88 346 PRO A C 1
ATOM 2814 O O . PRO A 1 346 ? 1.924 -9.206 -8.072 1.00 86.88 346 PRO A O 1
ATOM 2817 N N . ASP A 1 347 ? 1.108 -7.898 -9.707 1.00 89.31 347 ASP A N 1
ATOM 2818 C CA . ASP A 1 347 ? 1.006 -6.690 -8.888 1.00 89.31 347 ASP A CA 1
ATOM 2819 C C . ASP A 1 347 ? -0.242 -6.725 -7.984 1.00 89.31 347 ASP A C 1
ATOM 2821 O O . ASP A 1 347 ? -1.195 -7.472 -8.226 1.00 89.31 347 ASP A O 1
ATOM 2825 N N . LEU A 1 348 ? -0.261 -5.875 -6.952 1.00 88.31 348 LEU A N 1
ATOM 2826 C CA . LEU A 1 348 ? -1.390 -5.732 -6.035 1.00 88.31 348 LEU A CA 1
ATOM 2827 C C . LEU A 1 348 ? -2.705 -5.410 -6.746 1.00 88.31 348 LEU A C 1
ATOM 2829 O O . LEU A 1 348 ? -3.765 -5.837 -6.295 1.00 88.31 348 LEU A O 1
ATOM 2833 N N . VAL A 1 349 ? -2.652 -4.689 -7.868 1.00 87.44 349 VAL A N 1
ATOM 2834 C CA . VAL A 1 349 ? -3.847 -4.376 -8.667 1.00 87.44 349 VAL A CA 1
ATOM 2835 C C . VAL A 1 349 ? -4.523 -5.631 -9.229 1.00 87.44 349 VAL A C 1
ATOM 2837 O O . VAL A 1 349 ? -5.714 -5.588 -9.533 1.00 87.44 349 VAL A O 1
ATOM 2840 N N . PHE A 1 350 ? -3.785 -6.744 -9.330 1.00 92.19 350 PHE A N 1
ATOM 2841 C CA . PHE A 1 350 ? -4.311 -8.059 -9.674 1.00 92.19 350 PHE A CA 1
ATOM 2842 C C . PHE A 1 350 ? -4.624 -8.913 -8.443 1.00 92.19 350 PHE A C 1
ATOM 2844 O O . PHE A 1 350 ? -5.735 -9.434 -8.332 1.00 92.19 350 PHE A O 1
ATOM 2851 N N . THR A 1 351 ? -3.681 -9.054 -7.506 1.00 94.12 351 THR A N 1
ATOM 2852 C CA . THR A 1 351 ? -3.874 -9.960 -6.359 1.00 94.12 351 THR A CA 1
ATOM 2853 C C . THR A 1 351 ? -4.982 -9.474 -5.427 1.00 94.12 351 THR A C 1
ATOM 2855 O O . THR A 1 351 ? -5.732 -10.283 -4.894 1.00 94.12 351 THR A O 1
ATOM 2858 N N . SER A 1 352 ? -5.170 -8.158 -5.289 1.00 93.19 352 SER A N 1
ATOM 2859 C CA . SER A 1 352 ? -6.206 -7.568 -4.436 1.00 93.19 352 SER A CA 1
ATOM 2860 C C . SER A 1 352 ? -7.632 -7.979 -4.833 1.00 93.19 352 SER A C 1
ATOM 2862 O O . SER A 1 352 ? -8.330 -8.517 -3.970 1.00 93.19 352 SER A O 1
ATOM 2864 N N . PRO A 1 353 ? -8.106 -7.770 -6.082 1.00 92.12 353 PRO A N 1
ATOM 2865 C CA . PRO A 1 353 ? -9.429 -8.239 -6.498 1.00 92.12 353 PRO A CA 1
ATOM 2866 C C . PRO A 1 353 ? -9.550 -9.768 -6.576 1.00 92.12 353 PRO A C 1
ATOM 2868 O O . PRO A 1 353 ? -10.647 -10.274 -6.349 1.00 92.12 353 PRO A O 1
ATOM 2871 N N . TYR A 1 354 ? -8.463 -10.495 -6.864 1.00 95.44 354 TYR A N 1
ATOM 2872 C CA . TYR A 1 354 ? -8.455 -11.961 -6.823 1.00 95.44 354 TYR A CA 1
ATOM 2873 C C . TYR A 1 354 ? -8.699 -12.475 -5.396 1.00 95.44 354 TYR A C 1
ATOM 2875 O O . TYR A 1 354 ? -9.682 -13.163 -5.143 1.00 95.44 354 TYR A O 1
ATOM 2883 N N . ASP A 1 355 ? -7.878 -12.056 -4.433 1.00 96.56 355 ASP A N 1
ATOM 2884 C CA . ASP A 1 355 ? -7.992 -12.501 -3.042 1.00 96.56 355 ASP A CA 1
ATOM 2885 C C . ASP A 1 355 ? -9.280 -11.991 -2.376 1.00 96.56 355 ASP A C 1
ATOM 2887 O O . ASP A 1 355 ? -9.842 -12.658 -1.513 1.00 96.56 355 ASP A O 1
ATOM 2891 N N . ASP A 1 356 ? -9.779 -10.805 -2.754 1.00 95.25 356 ASP A N 1
ATOM 2892 C CA . ASP A 1 356 ? -11.085 -10.329 -2.279 1.00 95.25 356 ASP A CA 1
ATOM 2893 C C . ASP A 1 356 ? -12.219 -11.274 -2.737 1.00 95.25 356 ASP A C 1
ATOM 2895 O O . ASP A 1 356 ? -13.174 -11.475 -1.985 1.00 95.25 356 ASP A O 1
ATOM 2899 N N . ASN A 1 357 ? -12.119 -11.884 -3.926 1.00 94.88 357 ASN A N 1
ATOM 2900 C CA . ASN A 1 357 ? -13.070 -12.901 -4.379 1.00 94.88 357 ASN A CA 1
ATOM 2901 C C . ASN A 1 357 ? -12.954 -14.193 -3.564 1.00 94.88 357 ASN A C 1
ATOM 2903 O O . ASN A 1 357 ? -13.972 -14.674 -3.069 1.00 94.88 357 ASN A O 1
ATOM 2907 N N . GLU A 1 358 ? -11.734 -14.703 -3.375 1.00 95.38 358 GLU A N 1
ATOM 2908 C CA . GLU A 1 358 ? -11.486 -15.929 -2.600 1.00 95.38 358 GLU A CA 1
ATOM 2909 C C . GLU A 1 358 ? -11.971 -15.793 -1.152 1.00 95.38 358 GLU A C 1
ATOM 2911 O O . GLU A 1 358 ? -12.623 -16.680 -0.603 1.00 95.38 358 GLU A O 1
ATOM 2916 N N . LEU A 1 359 ? -11.761 -14.621 -0.550 1.00 95.56 359 LEU A N 1
ATOM 2917 C CA . LEU A 1 359 ? -12.233 -14.316 0.798 1.00 95.56 359 LEU A CA 1
ATOM 2918 C C . LEU A 1 359 ? -13.734 -14.006 0.873 1.00 95.56 359 LEU A C 1
ATOM 2920 O O . LEU A 1 359 ? -14.258 -13.829 1.979 1.00 95.56 359 LEU A O 1
ATOM 2924 N N . GLY A 1 360 ? -14.434 -13.917 -0.260 1.00 95.62 360 GLY A N 1
ATOM 2925 C CA . GLY A 1 360 ? -15.848 -13.555 -0.323 1.00 95.62 360 GLY A CA 1
ATOM 2926 C C . GLY A 1 360 ? -16.131 -12.119 0.127 1.00 95.62 360 GLY A C 1
ATOM 2927 O O . GLY A 1 360 ? -17.224 -11.833 0.624 1.00 95.62 360 GLY A O 1
ATOM 2928 N N . VAL A 1 361 ? -15.161 -11.210 -0.011 1.00 95.88 361 VAL A N 1
ATOM 2929 C CA . VAL A 1 361 ? -15.277 -9.802 0.385 1.00 95.88 361 VAL A CA 1
ATOM 2930 C C . VAL A 1 361 ? -16.389 -9.126 -0.408 1.00 95.88 361 VAL A C 1
ATOM 2932 O O . VAL A 1 361 ? -16.386 -9.051 -1.634 1.00 95.88 361 VAL A O 1
ATOM 2935 N N . THR A 1 362 ? -17.342 -8.555 0.322 1.00 93.81 362 THR A N 1
ATOM 2936 C CA . THR A 1 362 ? -18.489 -7.850 -0.271 1.00 93.81 362 THR A CA 1
ATOM 2937 C C . THR A 1 362 ? -18.342 -6.336 -0.221 1.00 93.81 362 THR A C 1
ATOM 2939 O O . THR A 1 362 ? -18.873 -5.652 -1.095 1.00 93.81 362 THR A O 1
ATOM 2942 N N . HIS A 1 363 ? -17.651 -5.820 0.801 1.00 92.31 363 HIS A N 1
ATOM 2943 C CA . HIS A 1 363 ? -17.487 -4.396 1.067 1.00 92.31 363 HIS A CA 1
ATOM 2944 C C . HIS A 1 363 ? -16.049 -4.112 1.508 1.00 92.31 363 HIS A C 1
ATOM 2946 O O . HIS A 1 363 ? -15.490 -4.843 2.320 1.00 92.31 363 HIS A O 1
ATOM 2952 N N . ALA A 1 364 ? -15.461 -3.033 1.005 1.00 90.12 364 ALA A N 1
ATOM 2953 C CA . ALA A 1 364 ? -14.168 -2.537 1.447 1.00 90.12 364 ALA A CA 1
ATOM 2954 C C . ALA A 1 364 ? -14.301 -1.071 1.862 1.00 90.12 364 ALA A C 1
ATOM 2956 O O . ALA A 1 364 ? -14.658 -0.224 1.044 1.00 90.12 364 ALA A O 1
ATOM 2957 N N . ILE A 1 365 ? -14.001 -0.774 3.124 1.00 93.12 365 ILE A N 1
ATOM 2958 C CA . ILE A 1 365 ? -13.839 0.598 3.611 1.00 93.12 365 ILE A CA 1
ATOM 2959 C C . ILE A 1 365 ? -12.339 0.886 3.594 1.00 93.12 365 ILE A C 1
ATOM 2961 O O . ILE A 1 365 ? -11.575 0.065 4.097 1.00 93.12 365 ILE A O 1
ATOM 2965 N N . ARG A 1 366 ? -11.894 1.956 2.928 1.00 91.44 366 ARG A N 1
ATOM 2966 C CA . ARG A 1 366 ? -10.461 2.244 2.733 1.00 91.44 366 ARG A CA 1
ATOM 2967 C C . ARG A 1 366 ? -10.169 3.749 2.763 1.00 91.44 366 ARG A C 1
ATOM 2969 O O . ARG A 1 366 ? -11.087 4.552 2.639 1.00 91.44 366 ARG A O 1
ATOM 2976 N N . GLY A 1 367 ? -8.902 4.139 2.890 1.00 89.94 367 GLY A N 1
ATOM 2977 C CA . GLY A 1 367 ? -8.497 5.546 2.784 1.00 89.94 367 GLY A CA 1
ATOM 2978 C C . GLY A 1 367 ? -8.754 6.118 1.386 1.00 89.94 367 GLY A C 1
ATOM 2979 O O . GLY A 1 367 ? -8.687 5.401 0.387 1.00 89.94 367 GLY A O 1
ATOM 2980 N N . ILE A 1 368 ? -9.067 7.410 1.295 1.00 85.06 368 ILE A N 1
ATOM 2981 C CA . ILE A 1 368 ? -9.328 8.095 0.018 1.00 85.06 368 ILE A CA 1
ATOM 2982 C C . ILE A 1 368 ? -8.095 8.145 -0.898 1.00 85.06 368 ILE A C 1
ATOM 2984 O O . ILE A 1 368 ? -8.225 8.237 -2.115 1.00 85.06 368 ILE A O 1
ATOM 2988 N N . ASP A 1 369 ? -6.896 8.016 -0.337 1.00 81.88 369 ASP A N 1
ATOM 2989 C CA . ASP A 1 369 ? -5.628 7.992 -1.068 1.00 81.88 369 ASP A CA 1
ATOM 2990 C C . ASP A 1 369 ? -5.516 6.838 -2.070 1.00 81.88 369 ASP A C 1
ATOM 2992 O O . ASP A 1 369 ? -4.846 6.972 -3.095 1.00 81.88 369 ASP A O 1
ATOM 2996 N N . ILE A 1 370 ? -6.203 5.726 -1.815 1.00 82.44 370 ILE A N 1
ATOM 2997 C CA . ILE A 1 370 ? -6.206 4.578 -2.721 1.00 82.44 370 ILE A CA 1
ATOM 2998 C C . ILE A 1 370 ? -7.402 4.552 -3.682 1.00 82.44 370 ILE A C 1
ATOM 3000 O O . ILE A 1 370 ? -7.559 3.602 -4.449 1.00 82.44 370 ILE A O 1
ATOM 3004 N N . TYR A 1 371 ? -8.238 5.592 -3.682 1.00 79.62 371 TYR A N 1
ATOM 3005 C CA . TYR A 1 371 ? -9.353 5.725 -4.617 1.00 79.62 371 TYR A CA 1
ATOM 3006 C C . TYR A 1 371 ? -8.958 5.535 -6.094 1.00 79.62 371 TYR A C 1
ATOM 3008 O O . TYR A 1 371 ? -9.644 4.779 -6.786 1.00 79.62 371 TYR A O 1
ATOM 3016 N N . PRO A 1 372 ? -7.842 6.106 -6.596 1.00 76.50 372 PRO A N 1
ATOM 3017 C CA . PRO A 1 372 ? -7.430 5.886 -7.983 1.00 76.50 372 PRO A CA 1
ATOM 3018 C C . PRO A 1 372 ? -7.179 4.409 -8.322 1.00 76.50 372 PRO A C 1
ATOM 3020 O O . PRO A 1 372 ? -7.429 3.993 -9.449 1.00 76.50 372 PRO A O 1
ATOM 3023 N N . PHE A 1 373 ? -6.742 3.595 -7.351 1.00 78.62 373 PHE A N 1
ATOM 3024 C CA . PHE A 1 373 ? -6.485 2.168 -7.563 1.00 78.62 373 PHE A CA 1
ATOM 3025 C C . PHE A 1 373 ? -7.767 1.359 -7.752 1.00 78.62 373 PHE A C 1
ATOM 3027 O O . PHE A 1 373 ? -7.733 0.341 -8.434 1.00 78.62 373 PHE A O 1
ATOM 3034 N N . PHE A 1 374 ? -8.911 1.798 -7.215 1.00 79.12 374 PHE A N 1
ATOM 3035 C CA . PHE A 1 374 ? -10.187 1.115 -7.456 1.00 79.12 374 PHE A CA 1
ATOM 3036 C C . PHE A 1 374 ? -10.508 1.010 -8.951 1.00 79.12 374 PHE A C 1
ATOM 3038 O O . PHE A 1 374 ? -10.951 -0.037 -9.417 1.00 79.12 374 PHE A O 1
ATOM 3045 N N . TRP A 1 375 ? -10.215 2.064 -9.707 1.00 75.69 375 TRP A N 1
ATOM 3046 C CA . TRP A 1 375 ? -10.439 2.114 -11.151 1.00 75.69 375 TRP A CA 1
ATOM 3047 C C . TRP A 1 375 ? -9.486 1.230 -11.959 1.00 75.69 375 TRP A C 1
ATOM 3049 O O . TRP A 1 375 ? -9.722 0.991 -13.138 1.00 75.69 375 TRP A O 1
ATOM 3059 N N . ILE A 1 376 ? -8.438 0.722 -11.314 1.00 79.81 376 ILE A N 1
ATOM 3060 C CA . ILE A 1 376 ? -7.478 -0.237 -11.862 1.00 79.81 376 ILE A CA 1
ATOM 3061 C C . ILE A 1 376 ? -7.875 -1.667 -11.444 1.00 79.81 376 ILE A C 1
ATOM 3063 O O . ILE A 1 376 ? -7.865 -2.589 -12.255 1.00 79.81 376 ILE A O 1
ATOM 3067 N N . GLU A 1 377 ? -8.298 -1.855 -10.190 1.00 85.00 377 GLU A N 1
ATOM 3068 C CA . GLU A 1 377 ? -8.727 -3.151 -9.646 1.00 85.00 377 GLU A CA 1
ATOM 3069 C C . GLU A 1 377 ? -10.068 -3.633 -10.226 1.00 85.00 377 GLU A C 1
ATOM 3071 O O . GLU A 1 377 ? -10.246 -4.830 -10.443 1.00 85.00 377 GLU A O 1
ATOM 3076 N N . ALA A 1 378 ? -11.036 -2.736 -10.453 1.00 80.12 378 ALA A N 1
ATOM 3077 C CA . ALA A 1 378 ? -12.369 -3.118 -10.927 1.00 80.12 378 ALA A CA 1
ATOM 3078 C C . ALA A 1 378 ? -12.344 -3.762 -12.329 1.00 80.12 378 ALA A C 1
ATOM 3080 O O . ALA A 1 378 ? -12.983 -4.804 -12.500 1.00 80.12 378 ALA A O 1
ATOM 3081 N N . PRO A 1 379 ? -11.565 -3.244 -13.299 1.00 80.06 379 PRO A N 1
ATOM 3082 C CA . PRO A 1 379 ? -11.354 -3.919 -14.575 1.00 80.06 379 PRO A CA 1
ATOM 3083 C C . PRO A 1 379 ? -10.673 -5.280 -14.457 1.00 80.06 379 PRO A C 1
ATOM 3085 O O . PRO A 1 379 ? -11.009 -6.205 -15.182 1.00 80.06 379 PRO A O 1
ATOM 3088 N N . ILE A 1 380 ? -9.747 -5.466 -13.519 1.00 86.94 380 ILE A N 1
ATOM 3089 C CA . ILE A 1 380 ? -9.198 -6.807 -13.300 1.00 86.94 380 ILE A CA 1
ATOM 3090 C C . ILE A 1 380 ? -10.271 -7.746 -12.740 1.00 86.94 380 ILE A C 1
ATOM 3092 O O . ILE A 1 380 ? -10.407 -8.869 -13.221 1.00 86.94 380 ILE A O 1
ATOM 3096 N N . ALA A 1 381 ? -11.075 -7.283 -11.780 1.00 86.00 381 ALA A N 1
ATOM 3097 C CA . ALA A 1 381 ? -12.121 -8.093 -11.163 1.00 86.00 381 ALA A CA 1
ATOM 3098 C C . ALA A 1 381 ? -13.123 -8.653 -12.186 1.00 86.00 381 ALA A C 1
ATOM 3100 O O . ALA A 1 381 ? -13.385 -9.853 -12.167 1.00 86.00 381 ALA A O 1
ATOM 3101 N N . ALA A 1 382 ? -13.649 -7.853 -13.125 1.00 82.19 382 ALA A N 1
ATOM 3102 C CA . ALA A 1 382 ? -14.579 -8.444 -14.098 1.00 82.19 382 ALA A CA 1
ATOM 3103 C C . ALA A 1 382 ? -13.913 -9.158 -15.285 1.00 82.19 382 ALA A C 1
ATOM 3105 O O . ALA A 1 382 ? -14.561 -10.038 -15.849 1.00 82.19 382 ALA A O 1
ATOM 3106 N N . LEU A 1 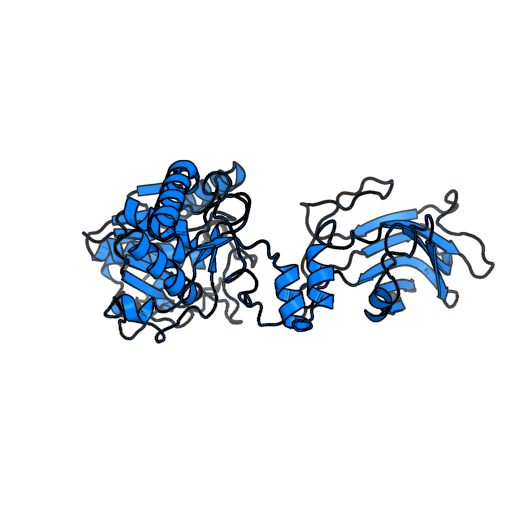383 ? -12.625 -8.928 -15.592 1.00 86.44 383 LEU A N 1
ATOM 3107 C CA . LEU A 1 383 ? -11.876 -9.840 -16.471 1.00 86.44 383 LEU A CA 1
ATOM 3108 C C . LEU A 1 383 ? -11.730 -11.216 -15.798 1.00 86.44 383 LEU A C 1
ATOM 3110 O O . LEU A 1 383 ? -11.925 -12.244 -16.439 1.00 86.44 383 LEU A O 1
ATOM 3114 N N . LEU A 1 384 ? -11.508 -11.245 -14.479 1.00 88.56 384 LEU A N 1
ATOM 3115 C CA . LEU A 1 384 ? -11.561 -12.465 -13.664 1.00 88.56 384 LEU A CA 1
ATOM 3116 C C . LEU A 1 384 ? -12.989 -13.021 -13.496 1.00 88.56 384 LEU A C 1
ATOM 3118 O O . LEU A 1 384 ? -13.163 -14.097 -12.928 1.00 88.56 384 LEU A O 1
ATOM 3122 N N . ARG A 1 385 ? -14.016 -12.307 -13.980 1.00 86.94 385 ARG A N 1
ATOM 3123 C CA . ARG A 1 385 ? -15.446 -12.619 -13.803 1.00 86.94 385 ARG A CA 1
ATOM 3124 C C . ARG A 1 385 ? -15.851 -12.766 -12.334 1.00 86.94 385 ARG A C 1
ATOM 3126 O O . ARG A 1 385 ? -16.752 -13.536 -12.003 1.00 86.94 385 ARG A O 1
ATOM 3133 N N . THR A 1 386 ? -15.197 -12.011 -11.458 1.00 84.25 386 THR A N 1
ATOM 3134 C CA . THR A 1 386 ? -15.487 -11.977 -10.027 1.00 84.25 386 THR A CA 1
ATOM 3135 C C . THR A 1 386 ? -16.402 -10.813 -9.678 1.00 84.25 386 THR A C 1
ATOM 3137 O O . THR A 1 386 ? -16.655 -9.895 -10.467 1.00 84.25 386 THR A O 1
ATOM 3140 N N . ARG A 1 387 ? -16.942 -10.844 -8.460 1.00 76.69 387 ARG A N 1
ATOM 3141 C CA . ARG A 1 387 ? -17.761 -9.746 -7.957 1.00 76.69 387 ARG A CA 1
ATOM 3142 C C . ARG A 1 387 ? -16.886 -8.517 -7.703 1.00 76.69 387 ARG A C 1
ATOM 3144 O O . ARG A 1 387 ? -16.008 -8.536 -6.844 1.00 76.69 387 ARG A O 1
ATOM 3151 N N . VAL A 1 388 ? -17.223 -7.396 -8.338 1.00 78.00 388 VAL A N 1
ATOM 3152 C CA . VAL A 1 388 ? -16.707 -6.085 -7.920 1.00 78.00 388 VAL A CA 1
ATOM 3153 C C . VAL A 1 388 ? -17.321 -5.739 -6.563 1.00 78.00 388 VAL A C 1
ATOM 3155 O O . VAL A 1 388 ? -18.528 -5.512 -6.451 1.00 78.00 388 VAL A O 1
ATOM 3158 N N . ARG A 1 389 ? -16.491 -5.741 -5.518 1.00 85.81 389 ARG A N 1
ATOM 3159 C CA . ARG A 1 389 ? -16.890 -5.375 -4.153 1.00 85.81 389 ARG A CA 1
ATOM 3160 C C . ARG A 1 389 ? -17.360 -3.922 -4.067 1.00 85.81 389 ARG A C 1
ATOM 3162 O O . ARG A 1 389 ? -16.837 -3.046 -4.757 1.00 85.81 389 ARG A O 1
ATOM 3169 N N . ASN A 1 390 ? -18.275 -3.663 -3.144 1.00 85.31 390 ASN A N 1
ATOM 3170 C CA . ASN A 1 390 ? -18.724 -2.313 -2.820 1.00 85.31 390 ASN A CA 1
ATOM 3171 C C . ASN A 1 390 ? -17.594 -1.571 -2.106 1.00 85.31 390 ASN A C 1
ATOM 3173 O O . ASN A 1 390 ? -16.935 -2.149 -1.239 1.00 85.31 390 ASN A O 1
ATOM 3177 N N . GLN A 1 391 ? -17.369 -0.301 -2.434 1.00 85.00 391 GLN A N 1
ATOM 3178 C CA . GLN A 1 391 ? -16.268 0.468 -1.856 1.00 85.00 391 GLN A CA 1
ATOM 3179 C C . GLN A 1 391 ? -16.739 1.754 -1.193 1.00 85.00 391 GLN A C 1
ATOM 3181 O O . GLN A 1 391 ? -17.544 2.496 -1.752 1.00 85.00 391 GLN A O 1
ATOM 3186 N N . TYR A 1 392 ? -16.183 2.030 -0.018 1.00 87.25 392 TYR A N 1
ATOM 3187 C CA . TYR A 1 392 ? -16.345 3.291 0.691 1.00 87.25 392 TYR A CA 1
ATOM 3188 C C . TYR A 1 392 ? -14.976 3.864 1.018 1.00 87.25 392 TYR A C 1
ATOM 3190 O O . TYR A 1 392 ? -14.068 3.132 1.413 1.00 87.25 392 TYR A O 1
ATOM 3198 N N . PHE A 1 393 ? -14.850 5.181 0.891 1.00 88.69 393 PHE A N 1
ATOM 3199 C CA . PHE A 1 393 ? -13.604 5.879 1.167 1.00 88.69 393 PHE A CA 1
ATOM 3200 C C . PHE A 1 393 ? -13.767 6.823 2.352 1.00 88.69 393 PHE A C 1
ATOM 3202 O O . PHE A 1 393 ? -14.725 7.599 2.387 1.00 88.69 393 PHE A O 1
ATOM 3209 N N . HIS A 1 394 ? -12.834 6.752 3.297 1.00 92.31 394 HIS A N 1
ATOM 3210 C CA . HIS A 1 394 ? -12.728 7.664 4.431 1.00 92.31 394 HIS A CA 1
ATOM 3211 C C . HIS A 1 394 ? -11.559 8.635 4.239 1.00 92.31 394 HIS A C 1
ATOM 3213 O O . HIS A 1 394 ? -10.604 8.330 3.521 1.00 92.31 394 HIS A O 1
ATOM 3219 N N . GLY A 1 395 ? -11.624 9.800 4.884 1.00 89.88 395 GLY A N 1
ATOM 3220 C CA . GLY A 1 395 ? -10.493 10.728 4.928 1.00 89.88 395 GLY A CA 1
ATOM 3221 C C . GLY A 1 395 ? -9.301 10.155 5.691 1.00 89.88 395 GLY A C 1
ATOM 3222 O O . GLY A 1 395 ? -9.420 9.170 6.426 1.00 89.88 395 GLY A O 1
ATOM 3223 N N . MET A 1 396 ? -8.134 10.748 5.500 1.00 89.62 396 MET A N 1
ATOM 3224 C CA . MET A 1 396 ? -6.893 10.286 6.108 1.00 89.62 396 MET A CA 1
ATOM 3225 C C . MET A 1 396 ? -6.789 10.747 7.562 1.00 89.62 396 MET A C 1
ATOM 3227 O O . MET A 1 396 ? -7.332 11.781 7.933 1.00 89.62 396 MET A O 1
ATOM 3231 N N . VAL A 1 397 ? -6.063 9.989 8.386 1.00 90.50 397 VAL A N 1
ATOM 3232 C CA . VAL A 1 397 ? -5.649 10.471 9.711 1.00 90.50 397 VAL A CA 1
ATOM 3233 C C . VAL A 1 397 ? -4.401 11.323 9.522 1.00 90.50 397 VAL A C 1
ATOM 3235 O O . VAL A 1 397 ? -3.412 10.847 8.951 1.00 90.50 397 VAL A O 1
ATOM 3238 N N . VAL A 1 398 ? -4.453 12.572 9.967 1.00 85.06 398 VAL A N 1
ATOM 3239 C CA . VAL A 1 398 ? -3.391 13.566 9.785 1.00 85.06 398 VAL A CA 1
ATOM 3240 C C . VAL A 1 398 ? -2.998 14.199 11.119 1.00 85.06 398 VAL A C 1
ATOM 3242 O O . VAL A 1 398 ? -3.784 14.221 12.063 1.00 85.06 398 VAL A O 1
ATOM 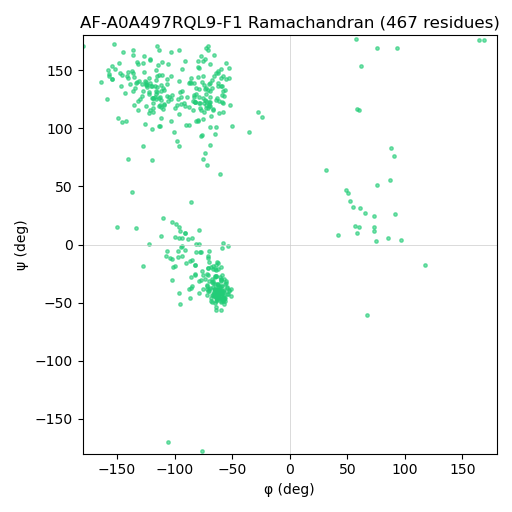3245 N N . THR A 1 399 ? -1.775 14.715 11.189 1.00 83.12 399 THR A N 1
ATOM 3246 C CA . THR A 1 399 ? -1.322 15.599 12.267 1.00 83.12 399 THR A CA 1
ATOM 3247 C C . THR A 1 399 ? -1.997 16.978 12.152 1.00 83.12 399 THR A C 1
ATOM 3249 O O . THR A 1 399 ? -2.601 17.283 11.117 1.00 83.12 399 THR A O 1
ATOM 3252 N N . PRO A 1 400 ? -1.849 17.863 13.152 1.00 80.88 400 PRO A N 1
ATOM 3253 C CA . PRO A 1 400 ? -2.368 19.241 13.100 1.00 80.88 400 PRO A CA 1
ATOM 3254 C C . PRO A 1 400 ? -1.797 20.061 11.949 1.00 80.88 400 PRO A C 1
ATOM 3256 O O . PRO A 1 400 ? -2.491 20.876 11.346 1.00 80.88 400 PRO A O 1
ATOM 3259 N N . ASP A 1 401 ? -0.549 19.768 11.583 1.00 79.06 401 ASP A N 1
ATOM 3260 C CA . ASP A 1 401 ? 0.143 20.352 10.433 1.00 79.06 401 ASP A CA 1
ATOM 3261 C C . ASP A 1 401 ? -0.279 19.719 9.093 1.00 79.06 401 ASP A C 1
ATOM 3263 O O . ASP A 1 401 ? 0.368 19.924 8.063 1.00 79.06 401 ASP A O 1
ATOM 3267 N N . ASN A 1 402 ? -1.363 18.937 9.091 1.00 75.19 402 ASN A N 1
ATOM 3268 C CA . ASN A 1 402 ? -1.921 18.255 7.930 1.00 75.19 402 ASN A CA 1
ATOM 3269 C C . ASN A 1 402 ? -0.954 17.241 7.288 1.00 75.19 402 ASN A C 1
ATOM 3271 O O . ASN A 1 402 ? -0.961 17.015 6.073 1.00 75.19 402 ASN A O 1
ATOM 3275 N N . VAL A 1 403 ? -0.098 16.619 8.105 1.00 77.62 403 VAL A N 1
ATOM 3276 C CA . VAL A 1 403 ? 0.806 15.552 7.668 1.00 77.62 403 VAL A CA 1
ATOM 3277 C C . VAL A 1 403 ? 0.121 14.207 7.880 1.00 77.62 403 VAL A C 1
ATOM 3279 O O . VAL A 1 403 ? -0.259 13.855 8.990 1.00 77.62 403 VAL A O 1
ATOM 3282 N N . LYS A 1 404 ? -0.035 13.419 6.816 1.00 77.69 404 LYS A N 1
ATOM 3283 C CA . LYS A 1 404 ? -0.667 12.093 6.884 1.00 77.69 404 LYS A CA 1
ATOM 3284 C C . LYS A 1 404 ? 0.137 11.126 7.759 1.00 77.69 404 LYS A C 1
ATOM 3286 O O . LYS A 1 404 ? 1.286 10.824 7.442 1.00 77.69 404 LYS A O 1
ATOM 3291 N N . TYR A 1 405 ? -0.516 10.512 8.747 1.00 78.00 405 TYR A N 1
ATOM 3292 C CA . TYR A 1 405 ? 0.035 9.347 9.440 1.00 78.00 405 TYR A CA 1
ATOM 3293 C C . TYR A 1 405 ? 0.186 8.180 8.461 1.00 78.00 405 TYR A C 1
ATOM 3295 O O . TYR A 1 405 ? -0.763 7.756 7.791 1.00 78.00 405 TYR A O 1
ATOM 3303 N N . SER A 1 406 ? 1.398 7.649 8.352 1.00 66.88 406 SER A N 1
ATOM 3304 C CA . SER A 1 406 ? 1.726 6.605 7.386 1.00 66.88 406 SER A CA 1
ATOM 3305 C C . SER A 1 406 ? 2.872 5.736 7.879 1.00 66.88 406 SER A C 1
ATOM 3307 O O . SER A 1 406 ? 3.529 6.057 8.856 1.00 66.88 406 SER A O 1
ATOM 3309 N N . LYS A 1 407 ? 3.152 4.659 7.150 1.00 52.84 407 LYS A N 1
ATOM 3310 C CA . LYS A 1 407 ? 4.296 3.775 7.412 1.00 52.84 407 LYS A CA 1
ATOM 3311 C C . LYS A 1 407 ? 5.655 4.416 7.087 1.00 52.84 407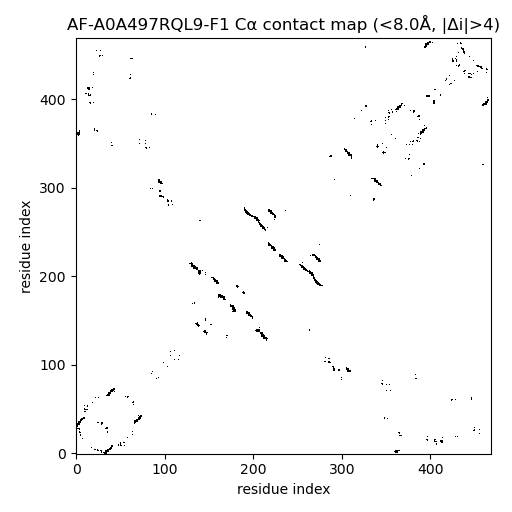 LYS A C 1
ATOM 3313 O O . LYS A 1 407 ? 6.676 3.853 7.448 1.00 52.84 407 LYS A O 1
ATOM 3318 N N . PHE A 1 408 ? 5.664 5.527 6.345 1.00 39.38 408 PHE A N 1
ATOM 3319 C CA . PHE A 1 408 ? 6.874 6.180 5.817 1.00 39.38 408 PHE A CA 1
ATOM 3320 C C . PHE A 1 408 ? 7.272 7.439 6.587 1.00 39.38 408 PHE A C 1
ATOM 3322 O O . PHE A 1 408 ? 8.337 8.000 6.366 1.00 39.38 408 PHE A O 1
ATOM 3329 N N . ILE A 1 409 ? 6.377 7.901 7.449 1.00 47.25 409 ILE A N 1
ATOM 3330 C CA . ILE A 1 409 ? 6.616 8.949 8.432 1.00 47.25 409 ILE A CA 1
ATOM 3331 C C . ILE A 1 409 ? 6.684 8.192 9.750 1.00 47.25 409 ILE A C 1
ATOM 3333 O O . ILE A 1 409 ? 5.880 7.275 9.902 1.00 47.25 409 ILE A O 1
ATOM 3337 N N . GLU A 1 410 ? 7.619 8.519 10.644 1.00 55.06 410 GLU A N 1
ATOM 3338 C CA . GLU A 1 410 ? 7.844 7.893 11.964 1.00 55.06 410 GLU A CA 1
ATOM 3339 C C . GLU A 1 410 ? 6.616 8.025 12.890 1.00 55.06 410 GLU A C 1
ATOM 3341 O O . GLU A 1 410 ? 6.630 8.654 13.942 1.00 55.06 410 GLU A O 1
ATOM 3346 N N . SER A 1 411 ? 5.497 7.467 12.446 1.00 67.62 411 SER A N 1
ATOM 3347 C CA . SER A 1 411 ? 4.219 7.444 13.119 1.00 67.62 411 SER A CA 1
ATOM 3348 C C . SER A 1 411 ? 4.360 6.440 14.251 1.00 67.62 411 SER A C 1
ATOM 3350 O O . SER A 1 411 ? 4.695 5.285 13.961 1.00 67.62 411 SER A O 1
ATOM 3352 N N . PRO A 1 412 ? 4.096 6.832 15.506 1.00 81.50 412 PRO A N 1
ATOM 3353 C CA . PRO A 1 412 ? 4.152 5.899 16.615 1.00 81.50 412 PRO A CA 1
ATOM 3354 C C . PRO A 1 412 ? 3.247 4.694 16.347 1.00 81.50 412 PRO A C 1
ATOM 3356 O O . PRO A 1 412 ? 2.163 4.822 15.755 1.00 81.50 412 PRO A O 1
ATOM 3359 N N . SER A 1 413 ? 3.697 3.511 16.755 1.00 90.12 413 SER A N 1
ATOM 3360 C CA . SER A 1 413 ? 2.843 2.332 16.723 1.00 90.12 413 SER A CA 1
ATOM 3361 C C . SER A 1 413 ? 1.801 2.405 17.830 1.00 90.12 413 SER A C 1
ATOM 3363 O O . SER A 1 413 ? 1.972 3.131 18.808 1.00 90.12 413 SER A O 1
ATOM 3365 N N . ILE A 1 414 ? 0.710 1.650 17.689 1.00 92.81 414 ILE A N 1
ATOM 3366 C CA . ILE A 1 414 ? -0.343 1.574 18.712 1.00 92.81 414 ILE A CA 1
ATOM 3367 C C . ILE A 1 414 ? 0.242 1.194 20.073 1.00 92.81 414 ILE A C 1
ATOM 3369 O O . ILE A 1 414 ? -0.160 1.760 21.083 1.00 92.81 414 ILE A O 1
ATOM 3373 N N . ASP A 1 415 ? 1.237 0.308 20.096 1.00 89.75 415 ASP A N 1
ATOM 3374 C CA . ASP A 1 415 ? 1.896 -0.110 21.330 1.00 89.75 415 ASP A CA 1
ATOM 3375 C C . ASP A 1 415 ? 2.571 1.060 22.058 1.00 89.75 415 ASP A C 1
ATOM 3377 O O . ASP A 1 415 ? 2.447 1.154 23.276 1.00 89.75 415 ASP A O 1
ATOM 3381 N N . VAL A 1 416 ? 3.156 2.016 21.327 1.00 90.44 416 VAL A N 1
ATOM 3382 C CA . VAL A 1 416 ? 3.745 3.226 21.920 1.00 90.44 416 VAL A CA 1
ATOM 3383 C C . VAL A 1 416 ? 2.676 4.056 22.640 1.00 90.44 416 VAL A C 1
ATOM 3385 O O . VAL A 1 416 ? 2.919 4.492 23.762 1.00 90.44 416 VAL A O 1
ATOM 3388 N N . TYR A 1 417 ? 1.480 4.236 22.064 1.00 90.62 417 TYR A N 1
ATOM 3389 C CA . TYR A 1 417 ? 0.374 4.947 22.735 1.00 90.62 417 TYR A CA 1
ATOM 3390 C C . TYR A 1 417 ? -0.051 4.247 24.030 1.00 90.62 417 TYR A C 1
ATOM 3392 O O . TYR A 1 417 ? -0.200 4.891 25.070 1.00 90.62 417 TYR A O 1
ATOM 3400 N N . LEU A 1 418 ? -0.196 2.920 23.979 1.00 91.69 418 LEU A N 1
ATOM 3401 C CA . LEU A 1 418 ? -0.614 2.121 25.130 1.00 91.69 418 LEU A CA 1
ATOM 3402 C C . LEU A 1 418 ? 0.431 2.141 26.258 1.00 91.69 418 LEU A C 1
ATOM 3404 O O . LEU A 1 418 ? 0.081 2.273 27.429 1.00 91.69 418 LEU A O 1
ATOM 3408 N N . GLU A 1 419 ? 1.719 2.057 25.917 1.00 91.06 419 GLU A N 1
ATOM 3409 C CA . GLU A 1 419 ? 2.832 2.113 26.877 1.00 91.06 419 GLU A CA 1
ATOM 3410 C C . GLU A 1 419 ? 2.935 3.464 27.597 1.00 91.06 419 GLU A C 1
ATOM 3412 O O . GLU A 1 419 ? 3.387 3.525 28.741 1.00 91.06 419 GLU A O 1
ATOM 3417 N N . HIS A 1 420 ? 2.469 4.537 26.962 1.00 88.94 420 HIS A N 1
ATOM 3418 C CA . HIS A 1 420 ? 2.432 5.881 27.538 1.00 88.94 420 HIS A CA 1
ATOM 3419 C C . HIS A 1 420 ? 1.118 6.197 28.274 1.00 88.94 420 HIS A C 1
ATOM 3421 O O . HIS A 1 420 ? 0.906 7.335 28.692 1.00 88.94 420 HIS A O 1
ATOM 3427 N N . GLY A 1 421 ? 0.256 5.198 28.484 1.00 88.19 421 GLY A N 1
ATOM 3428 C CA . GLY A 1 421 ? -0.899 5.298 29.376 1.00 88.19 421 GLY A CA 1
ATOM 3429 C C . GLY A 1 421 ? -2.231 5.641 28.709 1.00 88.19 421 GLY A C 1
ATOM 3430 O O . GLY A 1 421 ? -3.227 5.754 29.425 1.00 88.19 421 GLY A O 1
ATOM 3431 N N . LEU A 1 422 ? -2.294 5.758 27.377 1.00 90.19 422 LEU A N 1
ATOM 3432 C CA . LEU A 1 422 ? -3.582 5.808 26.679 1.00 90.19 422 LEU A CA 1
ATOM 3433 C C . LEU A 1 422 ? -4.232 4.424 26.68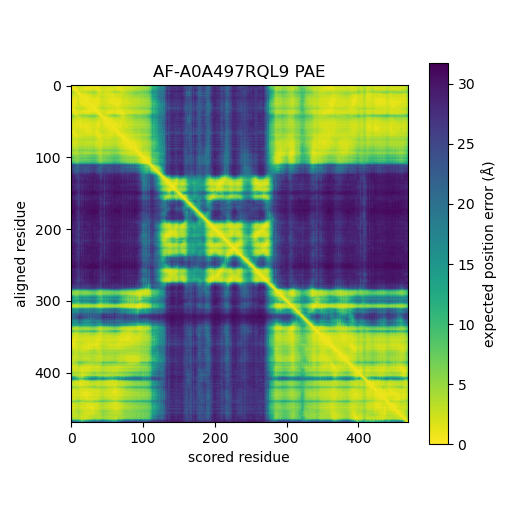7 1.00 90.19 422 LEU A C 1
ATOM 3435 O O . LEU A 1 422 ? -3.580 3.420 26.401 1.00 90.19 422 LEU A O 1
ATOM 3439 N N . SER A 1 423 ? -5.529 4.353 26.988 1.00 94.56 423 SER A N 1
ATOM 3440 C CA . SER A 1 423 ? -6.261 3.095 26.850 1.00 94.56 423 SER A CA 1
ATOM 3441 C C . SER A 1 423 ? -6.621 2.829 25.390 1.00 94.56 423 SER A C 1
ATOM 3443 O O . SER A 1 423 ? -6.820 3.747 24.588 1.00 94.56 423 SER A O 1
ATOM 3445 N N . ALA A 1 424 ? -6.747 1.550 25.044 1.00 96.06 424 ALA A N 1
ATOM 3446 C CA . ALA A 1 424 ? -7.214 1.138 23.730 1.00 96.06 424 ALA A CA 1
ATOM 3447 C C . ALA A 1 424 ? -8.599 1.719 23.407 1.00 96.06 424 ALA A C 1
ATOM 3449 O O . ALA A 1 424 ? -8.822 2.173 22.286 1.00 96.06 424 ALA A O 1
ATOM 3450 N N . GLU A 1 425 ? -9.498 1.733 24.394 1.00 97.31 425 GLU A N 1
ATOM 3451 C CA . GLU A 1 425 ? -10.853 2.278 24.314 1.00 97.31 425 GLU A CA 1
ATOM 3452 C C . GLU A 1 425 ? -10.849 3.778 24.010 1.00 97.31 425 GLU A C 1
ATOM 3454 O O . GLU A 1 425 ? -11.626 4.235 23.167 1.00 97.31 425 GLU A O 1
ATOM 3459 N N . ALA A 1 426 ? -9.948 4.541 24.640 1.00 95.31 426 ALA A N 1
ATOM 3460 C CA . ALA A 1 426 ? -9.795 5.968 24.376 1.00 95.31 426 ALA A CA 1
ATOM 3461 C C . ALA A 1 426 ? -9.360 6.207 22.924 1.00 95.31 426 ALA A C 1
ATOM 3463 O O . ALA A 1 426 ? -10.017 6.964 22.209 1.00 95.31 426 ALA A O 1
ATOM 3464 N N . LEU A 1 427 ? -8.342 5.477 22.447 1.00 95.12 427 LEU A N 1
ATOM 3465 C CA . LEU A 1 427 ? -7.844 5.598 21.071 1.00 95.12 427 LEU A CA 1
ATOM 3466 C C . LEU A 1 427 ? -8.945 5.351 20.028 1.00 95.12 427 LEU A C 1
ATOM 3468 O O . LEU A 1 427 ? -9.148 6.163 19.124 1.00 95.12 427 LEU A O 1
ATOM 3472 N N . ILE A 1 428 ? -9.681 4.240 20.139 1.00 97.31 428 ILE A N 1
ATOM 3473 C CA . ILE A 1 428 ? -10.733 3.904 19.164 1.00 97.31 428 ILE A CA 1
ATOM 3474 C C . ILE A 1 428 ? -11.949 4.838 19.268 1.00 97.31 428 ILE A C 1
ATOM 3476 O O . ILE A 1 428 ? -12.574 5.137 18.245 1.00 97.31 428 ILE A O 1
ATOM 3480 N N . THR A 1 429 ? -12.263 5.337 20.469 1.00 97.38 429 THR A N 1
ATOM 3481 C CA . THR A 1 429 ? -13.347 6.305 20.680 1.00 97.38 429 THR A CA 1
ATOM 3482 C C . THR A 1 429 ? -13.012 7.644 20.034 1.00 97.38 429 THR A C 1
ATOM 3484 O O . THR A 1 429 ? -13.814 8.142 19.239 1.00 97.38 429 THR A O 1
ATOM 3487 N N . VAL A 1 430 ? -11.816 8.187 20.292 1.00 95.81 430 VAL A N 1
ATOM 3488 C CA . VAL A 1 430 ? -11.353 9.460 19.716 1.00 95.81 430 VAL A CA 1
ATOM 3489 C C . VAL A 1 430 ? -11.376 9.399 18.193 1.00 95.81 430 VAL A C 1
ATOM 3491 O O . VAL A 1 430 ? -11.909 10.302 17.550 1.00 95.81 430 VAL A O 1
ATOM 3494 N N . LEU A 1 431 ? -10.911 8.303 17.585 1.00 96.62 431 LEU A N 1
ATOM 3495 C CA . LEU A 1 431 ? -10.983 8.135 16.129 1.00 96.62 431 LEU A CA 1
ATOM 3496 C C . LEU A 1 431 ? -12.422 8.230 15.593 1.00 96.62 431 LEU A C 1
ATOM 3498 O O . LEU A 1 431 ? -12.656 8.859 14.559 1.00 96.62 431 LEU A O 1
ATOM 3502 N N . CYS A 1 432 ? -13.399 7.656 16.300 1.00 97.38 432 CYS A N 1
ATOM 3503 C CA . CYS A 1 432 ? -14.811 7.733 15.918 1.00 97.38 432 CYS A CA 1
ATOM 3504 C C . CYS A 1 432 ? -15.410 9.136 16.139 1.00 97.38 432 CYS A C 1
ATOM 3506 O O . CYS A 1 432 ? -16.221 9.590 15.324 1.00 97.38 432 CYS A O 1
ATOM 3508 N N . GLN A 1 433 ? -15.002 9.841 17.199 1.00 96.31 433 GLN A N 1
ATOM 3509 C CA . GLN A 1 433 ? -15.404 11.230 17.461 1.00 96.31 433 GLN A CA 1
ATOM 3510 C C . GLN A 1 433 ? -14.865 12.171 16.382 1.00 96.31 433 GLN A C 1
ATOM 3512 O O . GLN A 1 433 ? -15.628 12.911 15.758 1.00 96.31 433 GLN A O 1
ATOM 3517 N N . ARG A 1 434 ? -13.561 12.089 16.090 1.00 95.19 434 ARG A N 1
ATOM 3518 C CA . ARG A 1 434 ? -12.879 12.905 15.073 1.00 95.19 434 ARG A CA 1
ATOM 3519 C C . ARG A 1 434 ? -13.420 12.641 13.666 1.00 95.19 434 ARG A C 1
ATOM 3521 O O . ARG A 1 434 ? -13.548 13.569 12.872 1.00 95.19 434 ARG A O 1
ATOM 3528 N N . ALA A 1 435 ? -13.822 11.404 13.377 1.00 94.88 435 ALA A N 1
ATOM 3529 C CA . ALA A 1 435 ? -14.519 11.045 12.142 1.00 94.88 435 ALA A CA 1
ATOM 3530 C C . ALA A 1 435 ? -15.967 11.564 12.054 1.00 94.88 435 ALA A C 1
ATOM 3532 O O . ALA A 1 435 ? -16.586 11.472 10.991 1.00 94.88 435 ALA A O 1
ATOM 3533 N N . GLY A 1 436 ? -16.524 12.096 13.147 1.00 95.44 436 GLY A N 1
ATOM 3534 C CA . GLY A 1 436 ? -17.896 12.598 13.221 1.00 95.44 436 GLY A CA 1
ATOM 3535 C C . GLY A 1 436 ? -18.965 11.501 13.231 1.00 95.44 436 GLY A C 1
ATOM 3536 O O . GLY A 1 436 ? -20.153 11.799 13.087 1.00 95.44 436 GLY A O 1
ATOM 3537 N N . ILE A 1 437 ? -18.564 10.239 13.405 1.00 96.19 437 ILE A N 1
ATOM 3538 C CA . ILE A 1 437 ? -19.458 9.070 13.399 1.00 96.19 437 ILE A CA 1
ATOM 3539 C C . ILE A 1 437 ? -19.925 8.680 14.808 1.00 96.19 437 ILE A C 1
ATOM 3541 O O . ILE A 1 437 ? -20.859 7.896 14.944 1.00 96.19 437 ILE A O 1
ATOM 3545 N N . TYR A 1 438 ? -19.335 9.276 15.847 1.00 97.62 438 TYR A N 1
ATOM 3546 C CA . TYR A 1 438 ? -19.784 9.222 17.238 1.00 97.62 438 TYR A CA 1
ATOM 3547 C C . TYR A 1 438 ? -19.760 10.640 17.835 1.00 97.62 438 TYR A C 1
ATOM 3549 O O . TYR A 1 438 ? -18.873 11.421 17.515 1.00 97.62 438 TYR A O 1
ATOM 3557 N N . GLN A 1 439 ? -20.771 11.004 18.630 1.00 94.88 439 GLN A N 1
ATOM 3558 C CA . GLN A 1 439 ? -20.956 12.371 19.163 1.00 94.88 439 GLN A CA 1
ATOM 3559 C C . GLN A 1 439 ? -21.003 12.415 20.701 1.00 94.88 439 GLN A C 1
ATOM 3561 O O . GLN A 1 439 ? -21.221 13.481 21.266 1.00 94.88 439 GLN A O 1
ATOM 3566 N N . GLY A 1 440 ? -20.867 11.268 21.375 1.00 93.31 440 GLY A N 1
ATOM 3567 C CA . GLY A 1 440 ? -20.841 11.210 22.837 1.00 93.31 440 GLY A CA 1
ATOM 3568 C C . GLY A 1 440 ? -19.470 11.586 23.398 1.00 93.31 440 GLY A C 1
ATOM 3569 O O . GLY A 1 440 ? -18.462 11.478 22.702 1.00 93.31 440 GLY A O 1
ATOM 3570 N N . GLU A 1 441 ? -19.443 12.012 24.660 1.00 92.06 441 GLU A N 1
ATOM 3571 C CA . GLU A 1 441 ? -18.217 12.381 25.390 1.00 92.06 441 GLU A CA 1
ATOM 3572 C C . GLU A 1 441 ? -17.595 11.190 26.139 1.00 92.06 441 GLU A C 1
ATOM 3574 O O . GLU A 1 441 ? -16.439 11.239 26.547 1.00 92.06 441 GLU A O 1
ATOM 3579 N N . GLU A 1 442 ? -18.355 10.108 26.313 1.00 95.81 442 GLU A N 1
ATOM 3580 C CA . GLU A 1 442 ? -17.918 8.919 27.043 1.00 95.81 442 GLU A CA 1
ATOM 3581 C C . GLU A 1 442 ? -16.924 8.093 26.222 1.00 95.81 442 GLU A C 1
ATOM 3583 O O . GLU A 1 442 ? -17.137 7.856 25.028 1.00 95.81 442 GLU A O 1
ATOM 3588 N N . VAL A 1 443 ? -15.872 7.614 26.895 1.00 96.56 443 VAL A N 1
ATOM 3589 C CA . VAL A 1 443 ? -14.956 6.597 26.368 1.00 96.56 443 VAL A CA 1
ATOM 3590 C C . VAL A 1 443 ? -15.673 5.253 26.374 1.00 96.56 443 VAL A C 1
ATOM 3592 O O . VAL A 1 443 ? -16.082 4.774 27.430 1.00 96.56 443 VAL A O 1
ATOM 3595 N N . LEU A 1 444 ? -15.811 4.656 25.194 1.00 97.25 444 LEU A N 1
ATOM 3596 C CA . LEU A 1 444 ? -16.559 3.424 24.984 1.00 97.25 444 LEU A CA 1
ATOM 3597 C C . LEU A 1 444 ? -15.620 2.268 24.648 1.00 97.25 444 LEU A C 1
ATOM 3599 O O . LEU A 1 444 ? -14.630 2.427 23.930 1.00 97.25 444 LEU A O 1
ATOM 3603 N N . ASN A 1 445 ? -15.973 1.071 25.107 1.00 96.31 445 ASN A N 1
ATOM 3604 C CA . ASN A 1 445 ? -15.324 -0.134 24.607 1.00 96.31 445 ASN A CA 1
ATOM 3605 C C . ASN A 1 445 ? -15.780 -0.449 23.169 1.00 96.31 445 ASN A C 1
ATOM 3607 O O . ASN A 1 445 ? -16.748 0.108 22.645 1.00 96.31 445 ASN A O 1
ATOM 3611 N N . LEU A 1 446 ? -15.098 -1.389 22.510 1.00 97.44 446 LEU A N 1
ATOM 3612 C CA . LEU A 1 446 ? -15.376 -1.711 21.109 1.00 97.44 446 LEU A CA 1
ATOM 3613 C C . LEU A 1 446 ? -16.823 -2.185 20.860 1.00 97.44 446 LEU A C 1
ATOM 3615 O O . LEU A 1 446 ? -17.393 -1.873 19.816 1.00 97.44 446 LEU A O 1
ATOM 3619 N N . GLN A 1 447 ? -17.435 -2.929 21.787 1.00 97.00 447 GLN A N 1
ATOM 3620 C CA . GLN A 1 447 ? -18.809 -3.423 21.619 1.00 97.00 447 GLN A CA 1
ATOM 3621 C C . GLN A 1 447 ? -19.837 -2.296 21.737 1.00 97.00 447 GLN A C 1
ATOM 3623 O O . GLN A 1 447 ? -20.815 -2.275 20.988 1.00 97.00 447 GLN A O 1
ATOM 3628 N N . GLU A 1 448 ? -19.603 -1.354 22.646 1.00 97.69 448 GLU A N 1
ATOM 3629 C CA . GLU A 1 448 ? -20.413 -0.145 22.797 1.00 97.69 448 GLU A CA 1
ATOM 3630 C C . GLU A 1 448 ? -20.280 0.757 21.566 1.00 97.69 448 GLU A C 1
ATOM 3632 O O . GLU A 1 448 ? -21.292 1.202 21.026 1.00 97.69 448 GLU A O 1
ATOM 3637 N N . LEU A 1 449 ? -19.064 0.940 21.035 1.00 97.94 449 LEU A N 1
ATOM 3638 C CA . LEU A 1 449 ? -18.847 1.692 19.793 1.00 97.94 449 LEU A CA 1
ATOM 3639 C C . LEU A 1 449 ? -19.585 1.080 18.604 1.00 97.94 449 LEU A C 1
ATOM 3641 O O . LEU A 1 449 ? -20.204 1.811 17.834 1.00 97.94 449 LEU A O 1
ATOM 3645 N N . VAL A 1 450 ? -19.584 -0.251 18.464 1.00 98.00 450 VAL A N 1
ATOM 3646 C CA . VAL A 1 450 ? -20.359 -0.936 17.413 1.00 98.00 450 VAL A CA 1
ATOM 3647 C C . VAL A 1 450 ? -21.845 -0.555 17.474 1.00 98.00 450 VAL A C 1
ATOM 3649 O O . VAL A 1 450 ? -22.487 -0.469 16.428 1.00 98.00 450 VAL A O 1
ATOM 3652 N N . GLN A 1 451 ? -22.396 -0.299 18.661 1.00 97.44 451 GLN A N 1
ATOM 3653 C CA . GLN A 1 451 ? -23.797 0.095 18.837 1.00 97.44 451 GLN A CA 1
ATOM 3654 C C . GLN A 1 451 ? -24.018 1.606 18.680 1.00 97.44 451 GLN A C 1
ATOM 3656 O O . GLN A 1 451 ? -25.042 2.015 18.137 1.00 97.44 451 GLN A O 1
ATOM 3661 N N . ALA A 1 452 ? -23.076 2.427 19.149 1.00 97.06 452 ALA A N 1
ATOM 3662 C CA . ALA A 1 452 ? -23.217 3.880 19.224 1.00 97.06 452 ALA A CA 1
ATOM 3663 C C . ALA A 1 452 ? -22.840 4.616 17.927 1.00 97.06 452 ALA A C 1
ATOM 3665 O O . ALA A 1 452 ? -23.344 5.710 17.667 1.00 97.06 452 ALA A O 1
ATOM 3666 N N . VAL A 1 453 ? -21.942 4.044 17.120 1.00 96.44 453 VAL A N 1
ATOM 3667 C CA . VAL A 1 453 ? -21.422 4.673 15.900 1.00 96.44 453 VAL A CA 1
ATOM 3668 C C . VAL A 1 453 ? -22.468 4.677 14.786 1.00 96.44 453 VAL A C 1
ATOM 3670 O O . VAL A 1 453 ? -22.987 3.637 14.388 1.00 96.44 453 VAL A O 1
ATOM 3673 N N . ASP A 1 454 ? -22.699 5.840 14.183 1.00 95.06 454 ASP A N 1
ATOM 3674 C CA . ASP A 1 454 ? -23.457 5.971 12.939 1.00 95.06 454 ASP A CA 1
ATOM 3675 C C . ASP A 1 454 ? -22.497 6.056 11.746 1.00 95.06 454 ASP A C 1
ATOM 3677 O O . ASP A 1 454 ? -22.082 7.132 11.305 1.00 95.06 454 ASP A O 1
ATOM 3681 N N . ILE A 1 455 ? -22.152 4.891 11.195 1.00 90.88 455 ILE A N 1
ATOM 3682 C CA . ILE A 1 455 ? -21.209 4.781 10.076 1.00 90.88 455 ILE A CA 1
ATOM 3683 C C . ILE A 1 455 ? -21.717 5.459 8.796 1.00 90.88 455 ILE A C 1
ATOM 3685 O O . ILE A 1 455 ? -20.929 5.781 7.905 1.00 90.88 455 ILE A O 1
ATOM 3689 N N . THR A 1 456 ? -23.020 5.744 8.693 1.00 88.69 456 THR A N 1
ATOM 3690 C CA . THR A 1 456 ? -23.572 6.460 7.536 1.00 88.69 456 THR A CA 1
ATOM 3691 C C . THR A 1 456 ? -23.100 7.913 7.485 1.00 88.69 456 THR A C 1
ATOM 3693 O O . THR A 1 456 ? -23.083 8.508 6.405 1.00 88.69 456 THR A O 1
ATOM 3696 N N . LYS A 1 457 ? -22.614 8.472 8.601 1.00 91.50 457 LYS A N 1
ATOM 3697 C CA . LYS A 1 457 ? -22.031 9.820 8.676 1.00 91.50 457 LYS A CA 1
ATOM 3698 C C . LYS A 1 457 ? -20.575 9.902 8.220 1.00 91.50 457 LYS A C 1
ATOM 3700 O O . LYS A 1 457 ? -20.058 11.007 8.094 1.00 91.50 457 LYS A O 1
ATOM 3705 N N . LEU A 1 458 ? -19.926 8.773 7.925 1.00 91.25 458 LEU A N 1
ATOM 3706 C CA . LEU A 1 458 ? -18.520 8.732 7.517 1.00 91.25 458 LEU A CA 1
ATOM 3707 C C . LEU A 1 458 ? -18.257 9.602 6.277 1.00 91.25 458 LEU A C 1
ATOM 3709 O O . LEU A 1 458 ? -18.910 9.442 5.241 1.00 91.25 458 LEU A O 1
ATOM 3713 N N . THR A 1 459 ? -17.274 10.497 6.357 1.00 89.75 459 THR A N 1
ATOM 3714 C CA . THR A 1 459 ? -16.917 11.406 5.257 1.00 89.75 459 THR A CA 1
ATOM 3715 C C . THR A 1 459 ? -15.509 11.145 4.721 1.00 89.75 459 THR A C 1
ATOM 3717 O O . THR A 1 459 ? -14.726 10.395 5.299 1.00 89.75 459 THR A O 1
ATOM 3720 N N . GLN A 1 460 ? -15.184 11.796 3.603 1.00 87.75 460 GLN A N 1
ATOM 3721 C CA . GLN A 1 460 ? -13.838 11.809 3.018 1.00 87.75 460 GLN A CA 1
ATOM 3722 C C . GLN A 1 460 ? -12.954 12.935 3.561 1.00 87.75 460 GLN A C 1
ATOM 3724 O O . GLN A 1 460 ? -11.855 13.134 3.055 1.00 87.75 460 GLN A O 1
ATOM 3729 N N . LYS A 1 461 ? -13.434 13.700 4.547 1.00 89.69 461 LYS A N 1
ATOM 3730 C CA . LYS A 1 461 ? -12.626 14.743 5.176 1.00 89.69 461 LYS A CA 1
ATOM 3731 C C . LYS A 1 461 ? -11.583 14.092 6.069 1.00 89.69 461 LYS A C 1
ATOM 3733 O O . LYS A 1 461 ? -11.920 13.186 6.832 1.00 89.69 461 LYS A O 1
ATOM 3738 N N . ASP A 1 462 ? -10.350 14.564 5.949 1.00 90.62 462 ASP A N 1
ATOM 3739 C CA . ASP A 1 462 ? -9.261 14.146 6.822 1.00 90.62 462 ASP A CA 1
ATOM 3740 C C . ASP A 1 462 ? -9.618 14.435 8.283 1.00 90.62 462 ASP A C 1
ATOM 3742 O O . ASP A 1 462 ? -10.301 15.418 8.592 1.00 90.62 462 ASP A O 1
ATOM 3746 N N . ILE A 1 463 ? -9.176 13.547 9.168 1.00 93.25 463 ILE A N 1
ATOM 3747 C CA . ILE A 1 463 ? -9.363 13.677 10.607 1.00 93.25 463 ILE A CA 1
ATOM 3748 C C . ILE A 1 463 ? -8.027 14.045 11.235 1.00 93.25 463 ILE A C 1
ATOM 3750 O O . ILE A 1 463 ? -7.015 13.385 10.997 1.00 93.25 463 ILE A O 1
ATOM 3754 N N . VAL A 1 464 ? -8.031 15.116 12.022 1.00 89.69 464 VAL A N 1
ATOM 3755 C CA . VAL A 1 464 ? -6.864 15.526 12.803 1.00 89.69 464 VAL A CA 1
ATOM 3756 C C . VAL A 1 464 ? -6.826 14.680 14.068 1.00 89.69 464 VAL A C 1
ATOM 3758 O O . VAL A 1 464 ? -7.846 14.550 14.748 1.00 89.69 464 VAL A O 1
ATOM 3761 N N . PHE A 1 465 ? -5.667 14.094 14.342 1.00 88.69 465 PHE A N 1
ATOM 3762 C CA . PHE A 1 465 ? -5.386 13.329 15.549 1.00 88.69 465 PHE A CA 1
ATOM 3763 C C . PHE A 1 465 ? -4.105 13.868 16.184 1.00 88.69 465 PHE A C 1
ATOM 3765 O O . PHE A 1 465 ? -3.079 13.979 15.506 1.00 88.69 465 PHE A O 1
ATOM 3772 N N . GLU A 1 466 ? -4.174 14.194 17.471 1.00 82.44 466 GLU A N 1
ATOM 3773 C CA . GLU A 1 466 ? -3.037 14.622 18.280 1.00 82.44 466 GLU A CA 1
ATOM 3774 C C . GLU A 1 466 ? -2.770 13.622 19.396 1.00 82.44 466 GLU A C 1
ATOM 3776 O O . GLU A 1 466 ? -3.667 12.955 19.890 1.00 82.44 466 GLU A O 1
ATOM 3781 N N . TRP A 1 467 ? -1.507 13.511 19.801 1.00 71.75 467 TRP A N 1
ATOM 3782 C CA . TRP A 1 467 ? -1.129 12.646 20.917 1.00 71.75 467 TRP A CA 1
ATOM 3783 C C . TRP A 1 467 ? -1.735 13.104 22.255 1.00 71.75 467 TRP A C 1
ATOM 3785 O O . TRP A 1 467 ? -1.914 12.294 23.156 1.00 71.75 467 TRP A O 1
ATOM 3795 N N . GLU A 1 468 ? -2.013 14.402 22.393 1.00 65.06 468 GLU A N 1
ATOM 3796 C CA . GLU A 1 468 ? -2.605 14.989 23.600 1.00 65.06 468 GLU A CA 1
ATOM 3797 C C . GLU A 1 468 ? -4.138 14.817 23.675 1.00 65.06 468 GLU A C 1
ATOM 3799 O O . GLU A 1 468 ? -4.738 15.279 24.647 1.00 65.06 468 GLU A O 1
ATOM 3804 N N . ASP A 1 469 ? -4.752 14.166 22.676 1.00 55.94 469 ASP A N 1
ATOM 3805 C CA . ASP A 1 469 ? -6.176 13.788 22.654 1.00 55.94 469 ASP A CA 1
ATOM 3806 C C . ASP A 1 469 ? -6.474 12.599 23.578 1.00 55.94 469 ASP A C 1
ATOM 3808 O O . ASP A 1 469 ? -7.534 12.636 24.250 1.00 55.94 469 ASP A O 1
#

Sequence (469 aa):
MIVTRFAPTASGELHIGSLYNALLNYIFAKQQKGQFKIRFDGQLNPQRQKWCSSILMSLEKCGIVADEVYYSGEHTGEHHAAFKQLMKDYEERFYLCACTPSSVAERNLFGFSPENEANLVVRPEKYPPPCRIQQIILRDAEGGIVYGDDVKVEVKLCALMSDPQHPIENIESSSTSFWDPYPRGTGKTHINPEIFIEFKEEITVAQIEIVWHDYPVLGGDIRLLHNNTWHNVYSFRKTPQYFVEMRPSVPYRPGTSDVINIAPVYTKAVAFRFSHFALPLMKSYHYDHHCRDLPQILDLGNLSTNVRLKYENIVEEWGQKPWSNERIPGPFEPKVDTCVWFNGQPDLVFTSPYDDNELGVTHAIRGIDIYPFFWIEAPIAALLRTRVRNQYFHGMVVTPDNVKYSKFIESPSIDVYLEHGLSAEALITVLCQRAGIYQGEEVLNLQELVQAVDITKLTQKDIVFEWED

Nearest PDB structures (foldseek):
  8i9i-assembly1_B  TM=7.110E-01  e=3.575E-15  Escherichia coli
  7k86-assembly2_B  TM=7.254E-01  e=9.697E-15  Stenotrophomonas maltophilia K279a
  8i9i-assembly1_A  TM=6.959E-01  e=3.179E-15  Escherichia coli
  4g6z-assembly1_A  TM=7.099E-01  e=2.080E-14  Burkholderia thailandensis E264
  5h4v-assembly6_F  TM=7.268E-01  e=1.076E-13  Xanthomonas oryzae pv. oryzae KACC 10331

Solvent-accessible surface area (backbone atoms only — not comparable to full-atom values): 27257 Å² total; per-residue (Å²): 132,48,20,20,42,34,69,50,64,45,83,53,67,44,27,65,42,57,48,52,41,38,49,54,19,40,36,54,11,56,67,63,75,30,40,28,29,35,35,39,46,56,76,75,45,78,68,33,50,51,22,46,53,47,32,50,54,52,32,44,67,51,68,53,73,61,79,43,82,45,57,52,37,80,44,50,69,57,53,52,52,52,51,50,49,49,45,68,78,42,47,90,40,47,39,62,36,88,74,45,75,66,58,41,48,48,40,76,70,73,50,91,45,77,68,56,51,55,61,62,75,69,58,83,69,97,62,86,72,78,54,40,63,76,45,60,36,33,16,24,84,87,65,50,76,61,36,66,67,89,69,82,55,69,68,50,79,47,74,63,60,70,34,97,75,73,63,71,86,75,62,103,58,100,69,80,34,14,77,48,76,49,82,61,96,72,93,50,70,56,65,55,58,33,46,34,43,35,41,82,56,76,43,57,42,17,33,40,34,43,31,28,33,99,40,77,87,48,23,30,42,34,32,38,32,42,94,96,38,81,40,79,76,46,74,50,73,64,61,76,67,60,62,71,71,56,47,99,79,65,72,89,60,86,75,46,68,52,77,46,81,50,75,71,38,67,27,40,32,42,37,41,33,41,44,78,85,70,80,84,80,61,99,71,83,60,68,81,60,80,46,69,82,54,92,78,80,88,55,81,87,60,53,69,55,24,31,28,41,61,62,77,64,55,79,73,76,62,60,76,81,84,72,74,53,98,81,56,88,68,91,65,76,68,90,46,60,45,71,39,25,49,83,61,40,75,26,65,55,42,51,50,42,51,52,34,48,78,70,57,39,43,38,39,50,41,53,50,87,53,52,74,52,50,54,52,19,46,60,43,16,54,72,70,69,43,75,74,52,45,72,46,52,30,29,48,39,19,34,90,87,68,45,65,52,42,95,88,45,98,50,62,33,53,61,56,48,44,76,73,70,46,52,48,36,47,56,59,35,51,53,34,40,56,48,60,22,30,88,74,91,72,75,37,48,64,72,54,42,42,71,64,43,42,70,87,55,57,42,63,64,65,24,67,55,62,94,90,110

Radius of gyration: 28.11 Å; Cα contacts (8 Å, |Δi|>4): 785; chains: 1; bounding box: 79×51×62 Å